Protein AF-A0AAV4IU71-F1 (afdb_monomer_lite)

InterPro domains:
  IPR024079 Metallopeptidase, catalytic domain superfamily [G3DSA:3.40.390.10] (308-397)

Organism: NCBI:txid1093978

Structure (mmCIF, N/CA/C/O backbone):
data_AF-A0AAV4IU71-F1
#
_entry.id   AF-A0AAV4IU71-F1
#
loop_
_atom_site.group_PDB
_atom_site.id
_atom_site.type_symbol
_atom_site.label_atom_id
_atom_site.label_alt_id
_atom_site.label_comp_id
_atom_site.label_asym_id
_atom_site.label_entity_id
_atom_site.label_seq_id
_atom_site.pdbx_PDB_ins_code
_atom_site.Cartn_x
_atom_site.Cartn_y
_atom_site.Cartn_z
_atom_site.occupancy
_atom_site.B_iso_or_equiv
_atom_site.auth_seq_id
_atom_site.auth_comp_id
_atom_site.auth_asym_id
_atom_site.auth_atom_id
_atom_site.pdbx_PDB_model_num
ATOM 1 N N . MET A 1 1 ? 96.316 13.480 -54.401 1.00 75.75 1 MET A N 1
ATOM 2 C CA . MET A 1 1 ? 95.219 14.346 -53.898 1.00 75.75 1 MET A CA 1
ATOM 3 C C . MET A 1 1 ? 93.884 13.609 -53.786 1.00 75.75 1 MET A C 1
ATOM 5 O O . MET A 1 1 ? 93.193 13.812 -52.799 1.00 75.75 1 MET A O 1
ATOM 9 N N . THR A 1 2 ? 93.553 12.710 -54.716 1.00 89.25 2 THR A N 1
ATOM 10 C CA . THR A 1 2 ? 92.301 11.925 -54.739 1.00 89.25 2 THR A CA 1
ATOM 11 C C . THR A 1 2 ? 92.021 11.112 -53.465 1.00 89.25 2 THR A C 1
ATOM 13 O O . THR A 1 2 ? 90.905 11.159 -52.962 1.00 89.25 2 THR A O 1
ATOM 16 N N . LEU A 1 3 ? 93.028 10.451 -52.877 1.00 90.31 3 LEU A N 1
ATOM 17 C CA . LEU A 1 3 ? 92.851 9.657 -51.648 1.00 90.31 3 LEU A CA 1
ATOM 18 C C . LEU A 1 3 ? 92.425 10.503 -50.432 1.00 90.31 3 LEU A C 1
ATOM 20 O O . LEU A 1 3 ? 91.563 10.089 -49.665 1.00 90.31 3 LEU A O 1
ATOM 24 N N . LYS A 1 4 ? 92.986 11.712 -50.270 1.00 89.06 4 LYS A N 1
ATOM 25 C CA . LYS A 1 4 ? 92.622 12.615 -49.162 1.00 89.06 4 LYS A CA 1
ATOM 26 C C . LYS A 1 4 ? 91.175 13.101 -49.289 1.00 89.06 4 LYS A C 1
ATOM 28 O O . LYS A 1 4 ? 90.476 13.170 -48.288 1.00 89.06 4 LYS A O 1
ATOM 33 N N . ILE A 1 5 ? 90.722 13.379 -50.513 1.00 89.88 5 ILE A N 1
ATOM 34 C CA . ILE A 1 5 ? 89.336 13.783 -50.793 1.00 89.88 5 ILE A CA 1
ATOM 35 C C . ILE A 1 5 ? 88.381 12.616 -50.519 1.00 89.88 5 ILE A C 1
ATOM 37 O O . ILE A 1 5 ? 87.375 12.811 -49.847 1.00 89.88 5 ILE A O 1
ATOM 41 N N . ALA A 1 6 ? 88.723 11.400 -50.955 1.00 89.69 6 ALA A N 1
ATOM 42 C CA . ALA A 1 6 ? 87.914 10.210 -50.691 1.00 89.69 6 ALA A CA 1
ATOM 43 C C . ALA A 1 6 ? 87.746 9.943 -49.185 1.00 89.69 6 ALA A C 1
ATOM 45 O O . ALA A 1 6 ? 86.633 9.694 -48.732 1.00 89.69 6 ALA A O 1
ATOM 46 N N . ILE A 1 7 ? 88.819 10.071 -48.394 1.00 91.88 7 ILE A N 1
ATOM 47 C CA . ILE A 1 7 ? 88.756 9.924 -46.930 1.00 91.88 7 ILE A CA 1
ATOM 48 C C . ILE A 1 7 ? 87.851 10.996 -46.311 1.00 91.88 7 ILE A C 1
ATOM 50 O O . ILE A 1 7 ? 87.002 10.666 -45.490 1.00 91.88 7 ILE A O 1
ATOM 54 N N . VAL A 1 8 ? 87.983 12.261 -46.723 1.00 92.38 8 VAL A N 1
ATOM 55 C CA . VAL A 1 8 ? 87.132 13.351 -46.215 1.00 92.38 8 VAL A CA 1
ATOM 56 C C . VAL A 1 8 ? 85.661 13.106 -46.553 1.00 92.38 8 VAL A C 1
ATOM 58 O O . VAL A 1 8 ? 84.812 13.261 -45.682 1.00 92.38 8 VAL A O 1
ATOM 61 N N . VAL A 1 9 ? 85.352 12.662 -47.774 1.00 92.31 9 VAL A N 1
ATOM 62 C CA . VAL A 1 9 ? 83.976 12.337 -48.183 1.00 92.31 9 VAL A CA 1
ATOM 63 C C . VAL A 1 9 ? 83.412 11.193 -47.342 1.00 92.31 9 VAL A C 1
ATOM 65 O O . VAL A 1 9 ? 82.303 11.316 -46.831 1.00 92.31 9 VAL A O 1
ATOM 68 N N . VAL A 1 10 ? 84.175 10.116 -47.132 1.00 93.75 10 VAL A N 1
ATOM 69 C CA . VAL A 1 10 ? 83.739 8.991 -46.287 1.00 93.75 10 VAL A CA 1
ATOM 70 C C . VAL A 1 10 ? 83.490 9.452 -44.852 1.00 93.75 10 VAL A C 1
ATOM 72 O O . VAL A 1 10 ? 82.452 9.124 -44.287 1.00 93.75 10 VAL A O 1
ATOM 75 N N . VAL A 1 11 ? 84.386 10.257 -44.274 1.00 94.12 11 VAL A N 1
ATOM 76 C CA . VAL A 1 11 ? 84.214 10.793 -42.914 1.00 94.12 11 VAL A CA 1
ATOM 77 C C . VAL A 1 11 ? 82.963 11.666 -42.823 1.00 94.12 11 VAL A C 1
ATOM 79 O O . VAL A 1 11 ? 82.175 11.489 -41.900 1.00 94.12 11 VAL A O 1
ATOM 82 N N . VAL A 1 12 ? 82.732 12.560 -43.788 1.00 94.31 12 VAL A N 1
ATOM 83 C CA . VAL A 1 12 ? 81.534 13.415 -43.815 1.00 94.31 12 VAL A CA 1
ATOM 84 C C . VAL A 1 12 ? 80.264 12.574 -43.924 1.00 94.31 12 VAL A C 1
ATOM 86 O O . VAL A 1 12 ? 79.323 12.809 -43.173 1.00 94.31 12 VAL A O 1
ATOM 89 N N . VAL A 1 13 ? 80.240 11.563 -44.796 1.00 94.44 13 VAL A N 1
ATOM 90 C CA . VAL A 1 13 ? 79.087 10.660 -44.938 1.00 94.44 13 VAL A CA 1
ATOM 91 C C . VAL A 1 13 ? 78.831 9.897 -43.640 1.00 94.44 13 VAL A C 1
ATOM 93 O O . VAL A 1 13 ? 77.691 9.847 -43.189 1.00 94.44 13 VAL A O 1
ATOM 96 N N . VAL A 1 14 ? 79.871 9.359 -42.998 1.00 94.81 14 VAL A N 1
ATOM 97 C CA . VAL A 1 14 ? 79.736 8.664 -41.708 1.00 94.81 14 VAL A CA 1
ATOM 98 C C . VAL A 1 14 ? 79.194 9.608 -40.637 1.00 94.81 14 VAL A C 1
ATOM 100 O O . VAL A 1 14 ? 78.262 9.240 -39.930 1.00 94.81 14 VAL A O 1
ATOM 103 N N . VAL A 1 15 ? 79.710 10.836 -40.544 1.00 94.50 15 VAL A N 1
ATOM 104 C CA . VAL A 1 15 ? 79.219 11.837 -39.585 1.00 94.50 15 VAL A CA 1
ATOM 105 C C . VAL A 1 15 ? 77.751 12.170 -39.848 1.00 94.50 15 VAL A C 1
ATOM 107 O O . VAL A 1 15 ? 76.961 12.177 -38.910 1.00 94.50 15 VAL A O 1
ATOM 110 N N . VAL A 1 16 ? 77.359 12.388 -41.105 1.00 94.69 16 VAL A N 1
ATOM 111 C CA . VAL A 1 16 ? 75.962 12.668 -41.475 1.00 94.69 16 VAL A CA 1
ATOM 112 C C . VAL A 1 16 ? 75.060 11.494 -41.102 1.00 94.69 16 VAL A C 1
ATOM 114 O O . VAL A 1 16 ? 74.018 11.706 -40.491 1.00 94.69 16 VAL A O 1
ATOM 117 N N . VAL A 1 17 ? 75.467 10.258 -41.403 1.00 95.00 17 VAL A N 1
ATOM 118 C CA . VAL A 1 17 ? 74.708 9.053 -41.035 1.00 95.00 17 VAL A CA 1
ATOM 119 C C . VAL A 1 17 ? 74.564 8.946 -39.519 1.00 95.00 17 VAL A C 1
ATOM 121 O O . VAL A 1 17 ? 73.459 8.719 -39.036 1.00 95.00 17 VAL A O 1
ATOM 124 N N . VAL A 1 18 ? 75.637 9.171 -38.758 1.00 95.25 18 VAL A N 1
ATOM 125 C CA . VAL A 1 18 ? 75.590 9.163 -37.288 1.00 95.25 18 VAL A CA 1
ATOM 126 C C . VAL A 1 18 ? 74.637 10.238 -36.771 1.00 95.25 18 VAL A C 1
ATOM 128 O O . VAL A 1 18 ? 73.803 9.940 -35.921 1.00 95.25 18 VAL A O 1
ATOM 131 N N . VAL A 1 19 ? 74.692 11.460 -37.306 1.00 94.69 19 VAL A N 1
ATOM 132 C CA . VAL A 1 19 ? 73.779 12.547 -36.919 1.00 94.69 19 VAL A CA 1
ATOM 133 C C . VAL A 1 19 ? 72.329 12.177 -37.227 1.00 94.69 19 VAL A C 1
ATOM 135 O O . VAL A 1 19 ? 71.473 12.340 -36.364 1.00 94.69 19 VAL A O 1
ATOM 138 N N . VAL A 1 20 ? 72.043 11.630 -38.411 1.00 94.88 20 VAL A N 1
ATOM 139 C CA . VAL A 1 20 ? 70.689 11.190 -38.783 1.00 94.88 20 VAL A CA 1
ATOM 140 C C . VAL A 1 20 ? 70.198 10.093 -37.841 1.00 94.88 20 VAL A C 1
ATOM 142 O O . VAL A 1 20 ? 69.078 10.183 -37.345 1.00 94.88 20 VAL A O 1
ATOM 145 N N . VAL A 1 21 ? 71.030 9.096 -37.533 1.00 94.94 21 VAL A N 1
ATOM 146 C CA . VAL A 1 21 ? 70.680 8.027 -36.587 1.00 94.94 21 VAL A CA 1
ATOM 147 C C . VAL A 1 21 ? 70.399 8.603 -35.201 1.00 94.94 21 VAL A C 1
ATOM 149 O O . VAL A 1 21 ? 69.384 8.258 -34.602 1.00 94.94 21 VAL A O 1
ATOM 152 N N . VAL A 1 22 ? 71.234 9.520 -34.707 1.00 95.50 22 VAL A N 1
ATOM 153 C CA . VAL A 1 22 ? 71.018 10.185 -33.413 1.00 95.50 22 VAL A CA 1
ATOM 154 C C . VAL A 1 22 ? 69.703 10.962 -33.415 1.00 95.50 22 VAL A C 1
ATOM 156 O O . VAL A 1 22 ? 68.925 10.826 -32.476 1.00 95.50 22 VAL A O 1
ATOM 159 N N . VAL A 1 23 ? 69.405 11.720 -34.473 1.00 95.19 23 VAL A N 1
ATOM 160 C CA . VAL A 1 23 ? 68.141 12.463 -34.595 1.00 95.19 23 VAL A CA 1
ATOM 161 C C . VAL A 1 23 ? 66.947 11.510 -34.597 1.00 95.19 23 VAL A C 1
ATOM 163 O O . VAL A 1 23 ? 65.991 11.743 -33.863 1.00 95.19 23 VAL A O 1
ATOM 166 N N . VAL A 1 24 ? 67.004 10.413 -35.356 1.00 94.75 24 VAL A N 1
ATOM 167 C CA . VAL A 1 24 ? 65.933 9.405 -35.383 1.00 94.75 24 VAL A CA 1
ATOM 168 C C . VAL A 1 24 ? 65.735 8.787 -34.000 1.00 94.75 24 VAL A C 1
ATOM 170 O O . VAL A 1 24 ? 64.601 8.698 -33.536 1.00 94.75 24 VAL A O 1
ATOM 173 N N . VAL A 1 25 ? 66.814 8.419 -33.306 1.00 95.25 25 VAL A N 1
ATOM 174 C CA . VAL A 1 25 ? 66.741 7.875 -31.941 1.00 95.25 25 VAL A CA 1
ATOM 175 C C . VAL A 1 25 ? 66.115 8.888 -30.985 1.00 95.25 25 VAL A C 1
ATOM 177 O O . VAL A 1 25 ? 65.218 8.527 -30.228 1.00 95.25 25 VAL A O 1
ATOM 180 N N . VAL A 1 26 ? 66.519 10.160 -31.045 1.00 95.25 26 VAL A N 1
ATOM 181 C CA . VAL A 1 26 ? 65.941 11.225 -30.211 1.00 95.25 26 VAL A CA 1
ATOM 182 C C . VAL A 1 26 ? 64.447 11.391 -30.493 1.00 95.25 26 VAL A C 1
ATOM 184 O O . VAL A 1 26 ? 63.660 11.448 -29.552 1.00 95.25 26 VAL A O 1
ATOM 187 N N . VAL A 1 27 ? 64.032 11.405 -31.762 1.00 94.38 27 VAL A N 1
ATOM 188 C CA . VAL A 1 27 ? 62.612 11.506 -32.139 1.00 94.38 27 VAL A CA 1
ATOM 189 C C . VAL A 1 27 ? 61.818 10.313 -31.608 1.00 94.38 27 VAL A C 1
ATOM 191 O O . VAL A 1 27 ? 60.760 10.509 -31.016 1.00 94.38 27 VAL A O 1
ATOM 194 N N . VAL A 1 28 ? 62.333 9.090 -31.752 1.00 94.56 28 VAL A N 1
ATOM 195 C CA . VAL A 1 28 ? 61.677 7.881 -31.228 1.00 94.56 28 VAL A CA 1
ATOM 196 C C . VAL A 1 28 ? 61.536 7.954 -29.709 1.00 94.56 28 VAL A C 1
ATOM 198 O O . VAL A 1 28 ? 60.453 7.692 -29.191 1.00 94.56 28 VAL A O 1
ATOM 201 N N . VAL A 1 29 ? 62.584 8.367 -28.991 1.00 94.38 29 VAL A N 1
ATOM 202 C CA . VAL A 1 29 ? 62.534 8.533 -27.530 1.00 94.38 29 VAL A CA 1
ATOM 203 C C . VAL A 1 29 ? 61.481 9.568 -27.134 1.00 94.38 29 VAL A C 1
ATOM 205 O O . VAL A 1 29 ? 60.680 9.300 -26.242 1.00 94.38 29 VAL A O 1
ATOM 208 N N . VAL A 1 30 ? 61.420 10.714 -27.817 1.00 93.88 30 VAL A N 1
ATOM 209 C CA . VAL A 1 30 ? 60.410 11.750 -27.549 1.00 93.88 30 VAL A CA 1
ATOM 210 C C . VAL A 1 30 ? 58.997 11.215 -27.782 1.00 93.88 30 VAL A C 1
ATOM 212 O O . VAL A 1 30 ? 58.132 11.407 -26.930 1.00 93.88 30 VAL A O 1
ATOM 215 N N . VAL A 1 31 ? 58.758 10.499 -28.883 1.00 93.06 31 VAL A N 1
ATOM 216 C CA . VAL A 1 31 ? 57.445 9.899 -29.175 1.00 93.06 31 VAL A CA 1
ATOM 217 C C . VAL A 1 31 ? 57.049 8.895 -28.093 1.00 93.06 31 VAL A C 1
ATOM 219 O O . VAL A 1 31 ? 55.926 8.952 -27.597 1.00 93.06 31 VAL A O 1
ATOM 222 N N . VAL A 1 32 ? 57.967 8.020 -27.672 1.00 93.31 32 VAL A N 1
ATOM 223 C CA . VAL A 1 32 ? 57.709 7.047 -26.598 1.00 93.31 32 VAL A CA 1
ATOM 224 C C . VAL A 1 32 ? 57.363 7.757 -25.289 1.00 93.31 32 VAL A C 1
ATOM 226 O O . VAL A 1 32 ? 56.386 7.388 -24.641 1.00 93.31 32 VAL A O 1
ATOM 229 N N . VAL A 1 33 ? 58.103 8.806 -24.918 1.00 92.88 33 VAL A N 1
ATOM 230 C CA . VAL A 1 33 ? 57.822 9.593 -23.706 1.00 92.88 33 VAL A CA 1
ATOM 231 C C . VAL A 1 33 ? 56.437 10.240 -23.777 1.00 92.88 33 VAL A C 1
ATOM 233 O O . VAL A 1 33 ? 55.681 10.152 -22.813 1.00 92.88 33 VAL A O 1
ATOM 236 N N . VAL A 1 34 ? 56.068 10.837 -24.914 1.00 92.25 34 VAL A N 1
ATOM 237 C CA . VAL A 1 34 ? 54.745 11.456 -25.099 1.00 92.25 34 VAL A CA 1
ATOM 238 C C . VAL A 1 34 ? 53.627 10.422 -24.961 1.00 92.25 34 VAL A C 1
ATOM 240 O O . VAL A 1 34 ? 52.663 10.669 -24.240 1.00 92.25 34 VAL A O 1
ATOM 243 N N . VAL A 1 35 ? 53.766 9.248 -25.585 1.00 91.56 35 VAL A N 1
ATOM 244 C CA . VAL A 1 35 ? 52.770 8.167 -25.483 1.00 91.56 35 VAL A CA 1
ATOM 245 C C . VAL A 1 35 ? 52.611 7.702 -24.034 1.00 91.56 35 VAL A C 1
ATOM 247 O O . VAL A 1 35 ? 51.486 7.579 -23.556 1.00 91.56 35 VAL A O 1
ATOM 250 N N . VAL A 1 36 ? 53.714 7.504 -23.305 1.00 91.56 36 VAL A N 1
ATOM 251 C CA . VAL A 1 36 ? 53.667 7.106 -21.888 1.00 91.56 36 VAL A CA 1
ATOM 252 C C . VAL A 1 36 ? 52.951 8.159 -21.041 1.00 91.56 36 VAL A C 1
ATOM 254 O O . VAL A 1 36 ? 52.109 7.802 -20.219 1.00 91.56 36 VAL A O 1
ATOM 257 N N . VAL A 1 37 ? 53.228 9.449 -21.254 1.00 91.38 37 VAL A N 1
ATOM 258 C CA . VAL A 1 37 ? 52.563 10.536 -20.515 1.00 91.38 37 VAL A CA 1
ATOM 259 C C . VAL A 1 37 ? 51.057 10.549 -20.782 1.00 91.38 37 VAL A C 1
ATOM 261 O O . VAL A 1 37 ? 50.286 10.649 -19.830 1.00 91.38 37 VAL A O 1
ATOM 264 N N . VAL A 1 38 ? 50.625 10.398 -22.037 1.00 91.00 38 VAL A N 1
ATOM 265 C CA . VAL A 1 38 ? 49.193 10.358 -22.391 1.00 91.00 38 VAL A CA 1
ATOM 266 C C . VAL A 1 38 ? 48.488 9.191 -21.698 1.00 91.00 38 VAL A C 1
ATOM 268 O O . VAL A 1 38 ? 47.459 9.401 -21.060 1.00 91.00 38 VAL A O 1
ATOM 271 N N . VAL A 1 39 ? 49.075 7.990 -21.734 1.00 90.25 39 VAL A N 1
ATOM 272 C CA . VAL A 1 39 ? 48.502 6.802 -21.077 1.00 90.25 39 VAL A CA 1
ATOM 273 C C . VAL A 1 39 ? 48.401 6.997 -19.562 1.00 90.25 39 VAL A C 1
ATOM 275 O O . VAL A 1 39 ? 47.379 6.670 -18.964 1.00 90.25 39 VAL A O 1
ATOM 278 N N . VAL A 1 40 ? 49.430 7.566 -18.924 1.00 89.88 40 VAL A N 1
ATOM 279 C CA . VAL A 1 40 ? 49.397 7.856 -17.481 1.00 89.88 40 VAL A CA 1
ATOM 280 C C . VAL A 1 40 ? 48.291 8.858 -17.150 1.00 89.88 40 VAL A C 1
ATOM 282 O O . VAL A 1 40 ? 47.560 8.652 -16.183 1.00 89.88 40 VAL A O 1
ATOM 285 N N . VAL A 1 41 ? 48.128 9.914 -17.951 1.00 89.75 41 VAL A N 1
ATOM 286 C CA . VAL A 1 41 ? 47.064 10.909 -17.752 1.00 89.75 41 VAL A CA 1
ATOM 287 C C . VAL A 1 41 ? 45.683 10.274 -17.900 1.00 89.75 41 VAL A C 1
ATOM 289 O O . VAL A 1 41 ? 44.836 10.491 -17.036 1.00 89.75 41 VAL A O 1
ATOM 292 N N . GLU A 1 42 ? 45.452 9.451 -18.925 1.00 84.88 42 GLU A N 1
ATOM 293 C CA . GLU A 1 42 ? 44.175 8.746 -19.101 1.00 84.88 42 GLU A CA 1
ATOM 294 C C . GLU A 1 42 ? 43.855 7.836 -17.911 1.00 84.88 42 GLU A C 1
ATOM 296 O O . GLU A 1 42 ? 42.749 7.895 -17.373 1.00 84.88 42 GLU A O 1
ATOM 301 N N . VAL A 1 43 ? 44.827 7.050 -17.438 1.00 88.44 43 VAL A N 1
ATOM 302 C CA . VAL A 1 43 ? 44.646 6.180 -16.265 1.00 88.44 43 VAL A CA 1
ATOM 303 C C . VAL A 1 43 ? 44.323 7.004 -15.018 1.00 88.44 43 VAL A C 1
ATOM 305 O O . VAL A 1 43 ? 43.405 6.653 -14.277 1.00 88.44 43 VAL A O 1
ATOM 308 N N . VAL A 1 44 ? 45.020 8.122 -14.792 1.00 89.31 44 VAL A N 1
ATOM 309 C CA . VAL A 1 44 ? 44.741 9.019 -13.659 1.00 89.31 44 VAL A CA 1
ATOM 310 C C . VAL A 1 44 ? 43.333 9.603 -13.761 1.00 89.31 44 VAL A C 1
ATOM 312 O O . VAL A 1 44 ? 42.616 9.606 -12.764 1.00 89.31 44 VAL A O 1
ATOM 315 N N . VAL A 1 45 ? 42.897 10.041 -14.945 1.00 88.06 45 VAL A N 1
ATOM 316 C CA . VAL A 1 45 ? 41.537 10.561 -15.154 1.00 88.06 45 VAL A CA 1
ATOM 317 C C . VAL A 1 45 ? 40.493 9.482 -14.865 1.00 88.06 45 VAL A C 1
ATOM 319 O O . VAL A 1 45 ? 39.549 9.750 -14.128 1.00 88.06 45 VAL A O 1
ATOM 322 N N . VAL A 1 46 ? 40.670 8.256 -15.365 1.00 86.44 46 VAL A N 1
ATOM 323 C CA . VAL A 1 46 ? 39.740 7.142 -15.105 1.00 86.44 46 VAL A CA 1
ATOM 324 C C . VAL A 1 46 ? 39.678 6.805 -13.614 1.00 86.44 46 VAL A C 1
ATOM 326 O O . VAL A 1 46 ? 38.585 6.623 -13.078 1.00 86.44 46 VAL A O 1
ATOM 329 N N . VAL A 1 47 ? 40.820 6.772 -12.921 1.00 86.81 47 VAL A N 1
ATOM 330 C CA . VAL A 1 47 ? 40.873 6.522 -11.472 1.00 86.81 47 VAL A CA 1
ATOM 331 C C . VAL A 1 47 ? 40.199 7.650 -10.696 1.00 86.81 47 VAL A C 1
ATOM 333 O O . VAL A 1 47 ? 39.397 7.367 -9.812 1.00 86.81 47 VAL A O 1
ATOM 336 N N . VAL A 1 48 ? 40.466 8.916 -11.027 1.00 84.44 48 VAL A N 1
ATOM 337 C CA . VAL A 1 48 ? 39.852 10.073 -10.355 1.00 84.44 48 VAL A CA 1
ATOM 338 C C . VAL A 1 48 ? 38.347 10.110 -10.602 1.00 84.44 48 VAL A C 1
ATOM 340 O O . VAL A 1 48 ? 37.593 10.268 -9.649 1.00 84.44 48 VAL A O 1
ATOM 343 N N . VAL A 1 49 ? 37.888 9.912 -11.840 1.00 81.00 49 VAL A N 1
ATOM 344 C CA . VAL A 1 49 ? 36.453 9.860 -12.167 1.00 81.00 49 VAL A CA 1
ATOM 345 C C . VAL A 1 49 ? 35.788 8.680 -11.463 1.00 81.00 49 VAL A C 1
ATOM 347 O O . VAL A 1 49 ? 34.743 8.861 -10.845 1.00 81.00 49 VA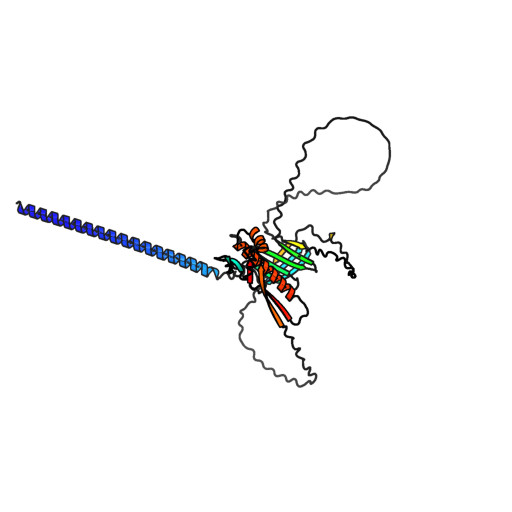L A O 1
ATOM 350 N N . GLY A 1 50 ? 36.405 7.496 -11.476 1.00 75.44 50 GLY A N 1
ATOM 351 C CA . GLY A 1 50 ? 35.915 6.330 -10.742 1.00 75.44 50 GLY A CA 1
ATOM 352 C C . GLY A 1 50 ? 35.818 6.589 -9.238 1.00 75.44 50 GLY A C 1
ATOM 353 O O . GLY A 1 50 ? 34.799 6.279 -8.630 1.00 75.44 50 GLY A O 1
ATOM 354 N N . LEU A 1 51 ? 36.829 7.225 -8.641 1.00 72.12 51 LEU A N 1
ATOM 355 C CA . LEU A 1 51 ? 36.857 7.565 -7.218 1.00 72.12 51 LEU A CA 1
ATOM 356 C C . LEU A 1 51 ? 35.821 8.644 -6.881 1.00 72.12 51 LEU A C 1
ATOM 358 O O . LEU A 1 51 ? 35.131 8.508 -5.880 1.00 72.12 51 LEU A O 1
ATOM 362 N N . VAL A 1 52 ? 35.629 9.656 -7.731 1.00 65.44 52 VAL A N 1
ATOM 363 C CA . VAL A 1 52 ? 34.562 10.659 -7.578 1.00 65.44 52 VAL A CA 1
ATOM 364 C C . VAL A 1 52 ? 33.187 10.008 -7.690 1.00 65.44 52 VAL A C 1
ATOM 366 O O . VAL A 1 52 ? 32.333 10.301 -6.865 1.00 65.44 52 VAL A O 1
ATOM 369 N N . VAL A 1 53 ? 32.961 9.095 -8.637 1.00 62.03 53 VAL A N 1
ATOM 370 C CA . VAL A 1 53 ? 31.687 8.365 -8.754 1.00 62.03 53 VAL A CA 1
ATOM 371 C C . VAL A 1 53 ? 31.457 7.481 -7.530 1.00 62.03 53 VAL A C 1
ATOM 373 O O . VAL A 1 53 ? 30.367 7.510 -6.973 1.00 62.03 53 VAL A O 1
ATOM 376 N N . VAL A 1 54 ? 32.469 6.752 -7.052 1.00 52.03 54 VAL A N 1
ATOM 377 C CA . VAL A 1 54 ? 32.362 5.936 -5.831 1.00 52.03 54 VAL A CA 1
ATOM 378 C C . VAL A 1 54 ? 32.118 6.814 -4.607 1.00 52.03 54 VAL A C 1
ATOM 380 O O . VAL A 1 54 ? 31.244 6.493 -3.814 1.00 52.03 54 VAL A O 1
ATOM 383 N N . VAL A 1 55 ? 32.819 7.941 -4.462 1.00 43.88 55 VAL A N 1
ATOM 384 C CA . VAL A 1 55 ? 32.597 8.887 -3.362 1.00 43.88 55 VAL A CA 1
ATOM 385 C C . VAL A 1 55 ? 31.216 9.509 -3.468 1.00 43.88 55 VAL A C 1
ATOM 387 O O . VAL A 1 55 ? 30.547 9.565 -2.455 1.00 43.88 55 VAL A O 1
ATOM 390 N N . VAL A 1 56 ? 30.735 9.904 -4.648 1.00 37.88 56 VAL A N 1
ATOM 391 C CA . VAL A 1 56 ? 29.377 10.440 -4.835 1.00 37.88 56 VAL A CA 1
ATOM 392 C C . VAL A 1 56 ? 28.323 9.379 -4.538 1.00 37.88 56 VAL A C 1
ATOM 394 O O . VAL A 1 56 ? 27.354 9.702 -3.870 1.00 37.88 56 VAL A O 1
ATOM 397 N N . VAL A 1 57 ? 28.511 8.123 -4.952 1.00 35.66 57 VAL A N 1
ATOM 398 C CA . VAL A 1 57 ? 27.590 7.012 -4.652 1.00 35.66 57 VAL A CA 1
ATOM 399 C C . VAL A 1 57 ? 27.609 6.674 -3.161 1.00 35.66 57 VAL A C 1
ATOM 401 O O . VAL A 1 57 ? 26.551 6.513 -2.568 1.00 35.66 57 VAL A O 1
ATOM 404 N N . VAL A 1 58 ? 28.779 6.634 -2.521 1.00 33.16 58 VAL A N 1
ATOM 405 C CA . VAL A 1 58 ? 28.902 6.392 -1.075 1.00 33.16 58 VAL A CA 1
ATOM 406 C C . VAL A 1 58 ? 28.387 7.589 -0.274 1.00 33.16 58 VAL A C 1
ATOM 408 O O . VAL A 1 58 ? 27.740 7.382 0.741 1.00 33.16 58 VAL A O 1
ATOM 411 N N . LEU A 1 59 ? 28.576 8.832 -0.728 1.00 30.89 59 LEU A N 1
ATOM 412 C CA . LEU A 1 59 ? 27.986 10.011 -0.090 1.00 30.89 59 LEU A CA 1
ATOM 413 C C . LEU A 1 59 ? 26.472 10.061 -0.312 1.00 30.89 59 LEU A C 1
ATOM 415 O O . LEU A 1 59 ? 25.770 10.485 0.589 1.00 30.89 59 LEU A O 1
ATOM 419 N N . LEU A 1 60 ? 25.944 9.594 -1.448 1.00 34.62 60 LEU A N 1
ATOM 420 C CA . LEU A 1 60 ? 24.497 9.433 -1.643 1.00 34.62 60 LEU A CA 1
ATOM 421 C C . LEU A 1 60 ? 23.930 8.368 -0.700 1.00 34.62 60 LEU A C 1
ATOM 423 O O . LEU A 1 60 ? 22.857 8.564 -0.146 1.00 34.62 60 LEU A O 1
ATOM 427 N N . VAL A 1 61 ? 24.685 7.297 -0.450 1.00 36.50 61 VAL A N 1
ATOM 428 C CA . VAL A 1 61 ? 24.307 6.232 0.490 1.00 36.50 61 VAL A CA 1
ATOM 429 C C . VAL A 1 61 ? 24.494 6.652 1.960 1.00 36.50 61 VAL A C 1
ATOM 431 O O . VAL A 1 61 ? 23.776 6.163 2.819 1.00 36.50 61 VAL A O 1
ATOM 434 N N . VAL A 1 62 ? 25.406 7.580 2.275 1.00 29.33 62 VAL A N 1
ATOM 435 C CA . VAL A 1 62 ? 25.698 8.020 3.660 1.00 29.33 62 VAL A CA 1
ATOM 436 C C . VAL A 1 62 ? 24.992 9.334 4.035 1.00 29.33 62 VAL A C 1
ATOM 438 O O . VAL A 1 62 ? 24.737 9.584 5.211 1.00 29.33 62 VAL A O 1
ATOM 441 N N . VAL A 1 63 ? 24.599 10.168 3.070 1.00 29.20 63 VAL A N 1
ATOM 442 C CA . VAL A 1 63 ? 23.775 11.372 3.310 1.00 29.20 63 VAL A CA 1
ATOM 443 C C . VAL A 1 63 ? 22.280 11.029 3.386 1.00 29.20 63 VAL A C 1
ATOM 445 O O . VAL A 1 63 ? 21.506 11.819 3.924 1.00 29.20 63 VAL A O 1
ATOM 448 N N . GLU A 1 64 ? 21.868 9.825 2.978 1.00 34.31 64 GLU A N 1
ATOM 449 C CA . GLU A 1 64 ? 20.532 9.299 3.296 1.00 34.31 64 GLU A CA 1
ATOM 450 C C . GLU A 1 64 ? 20.352 8.918 4.780 1.00 34.31 64 GLU A C 1
ATOM 452 O O . GLU A 1 64 ? 19.214 8.831 5.233 1.00 34.31 64 GLU A O 1
ATOM 457 N N . ASP A 1 65 ? 21.424 8.797 5.575 1.00 33.28 65 ASP A N 1
ATOM 458 C CA . ASP A 1 65 ? 21.331 8.278 6.953 1.00 33.28 65 ASP A CA 1
ATOM 459 C C . ASP A 1 65 ? 21.350 9.336 8.074 1.00 33.28 65 ASP A C 1
ATOM 461 O O . ASP A 1 65 ? 21.302 8.990 9.256 1.00 33.28 65 ASP A O 1
ATOM 465 N N . HIS A 1 66 ? 21.321 10.636 7.754 1.00 31.72 66 HIS A N 1
ATOM 466 C CA . HIS A 1 66 ? 21.196 11.686 8.785 1.00 31.72 66 HIS A CA 1
ATOM 467 C C . HIS A 1 66 ? 20.115 12.748 8.544 1.00 31.72 66 HIS A C 1
ATOM 469 O O . HIS A 1 66 ? 20.047 13.743 9.267 1.00 31.72 66 HIS A O 1
ATOM 475 N N . TYR A 1 67 ? 19.165 12.471 7.649 1.00 37.91 67 TYR A N 1
ATOM 476 C CA . TYR A 1 67 ? 17.774 12.832 7.912 1.00 37.91 67 TYR A CA 1
ATOM 477 C C . TYR A 1 67 ? 17.125 11.589 8.521 1.00 37.91 67 TYR A C 1
ATOM 479 O O . TYR A 1 67 ? 16.851 10.628 7.812 1.00 37.91 67 TYR A O 1
ATOM 487 N N . SER A 1 68 ? 16.812 11.585 9.818 1.00 40.22 68 SER A N 1
ATOM 488 C CA . SER A 1 68 ? 15.882 10.597 10.394 1.00 40.22 68 SER A CA 1
ATOM 489 C C . SER A 1 68 ? 14.443 10.906 9.930 1.00 40.22 68 SER A C 1
ATOM 491 O O . SER A 1 68 ? 13.530 11.094 10.725 1.00 40.22 68 SER A O 1
ATOM 493 N N . GLY A 1 69 ? 14.277 11.053 8.612 1.00 42.44 69 GLY A N 1
ATOM 494 C CA . GLY A 1 69 ? 13.050 11.202 7.837 1.00 42.44 69 GLY A CA 1
ATOM 495 C C . GLY A 1 69 ? 12.654 9.879 7.178 1.00 42.44 69 GLY A C 1
ATOM 496 O O . GLY A 1 69 ? 12.037 9.881 6.117 1.00 42.44 69 GLY A O 1
ATOM 497 N N . SER A 1 70 ? 13.019 8.755 7.801 1.00 45.12 70 SER A N 1
ATOM 498 C CA . SER A 1 70 ? 12.654 7.399 7.379 1.00 45.12 70 SER A CA 1
ATOM 499 C C . SER A 1 70 ? 11.169 7.080 7.583 1.00 45.12 70 SER A C 1
ATOM 501 O O . SER A 1 70 ? 10.678 6.093 7.042 1.00 45.12 70 SER A O 1
ATOM 503 N N . GLU A 1 71 ? 10.427 7.941 8.280 1.00 56.28 71 GLU A N 1
ATOM 504 C CA . GLU A 1 71 ? 8.974 7.860 8.382 1.00 56.28 71 GLU A CA 1
ATOM 505 C C . GLU A 1 71 ? 8.323 9.122 7.822 1.00 56.28 71 GLU A C 1
ATOM 507 O O . GLU A 1 71 ? 8.065 10.112 8.512 1.00 56.28 71 GLU A O 1
ATOM 512 N N . LEU A 1 72 ? 8.008 9.059 6.526 1.00 67.88 72 LEU A N 1
ATOM 513 C CA . LEU A 1 72 ? 7.108 10.000 5.851 1.00 67.88 72 LEU A CA 1
ATOM 514 C C . LEU A 1 72 ? 5.721 10.062 6.520 1.00 67.88 72 LEU A C 1
ATOM 516 O O . LEU A 1 72 ? 4.963 11.000 6.278 1.00 67.88 72 LEU A O 1
ATOM 520 N N . THR A 1 73 ? 5.404 9.085 7.372 1.00 77.00 73 THR A N 1
ATOM 521 C CA . THR A 1 73 ? 4.138 8.930 8.087 1.00 77.00 73 THR A CA 1
ATOM 522 C C . THR A 1 73 ? 4.397 8.931 9.604 1.00 77.00 73 THR A C 1
ATOM 524 O O . THR A 1 73 ? 5.113 8.049 10.067 1.00 77.00 73 THR A O 1
ATOM 527 N N . PRO A 1 74 ? 3.859 9.885 10.391 1.00 86.19 74 PRO A N 1
ATOM 528 C CA . PRO A 1 74 ? 4.093 9.959 11.843 1.00 86.19 74 PRO A CA 1
ATOM 529 C C . PRO A 1 74 ? 3.478 8.768 12.601 1.00 86.19 74 PRO A C 1
ATOM 531 O O . PRO A 1 74 ? 2.456 8.263 12.168 1.00 86.19 74 PRO A O 1
ATOM 534 N N . ASP A 1 75 ? 4.006 8.357 13.753 1.00 88.88 75 ASP A N 1
ATOM 535 C CA . ASP A 1 75 ? 3.401 7.257 14.537 1.00 88.88 75 ASP A CA 1
ATOM 536 C C . ASP A 1 75 ? 2.010 7.585 15.099 1.00 88.88 75 ASP A C 1
ATOM 538 O O . ASP A 1 75 ? 1.111 6.745 15.098 1.00 88.88 75 ASP A O 1
ATOM 542 N N . ASP A 1 76 ? 1.818 8.830 15.532 1.00 90.00 76 ASP A N 1
ATOM 543 C CA . ASP A 1 76 ? 0.552 9.332 16.051 1.00 90.00 76 ASP A CA 1
ATOM 544 C C . ASP A 1 76 ? 0.056 10.488 15.178 1.00 90.00 76 ASP A C 1
ATOM 546 O O . ASP A 1 76 ? 0.800 11.419 14.843 1.00 90.00 76 ASP A O 1
ATOM 550 N N . LEU A 1 77 ? -1.230 10.460 14.847 1.00 90.06 77 LEU A N 1
ATOM 551 C CA . LEU A 1 77 ? -1.901 11.492 14.076 1.00 90.06 77 LEU A CA 1
ATOM 552 C C . LEU A 1 77 ? -3.152 11.957 14.823 1.00 90.06 77 LEU A C 1
ATOM 554 O O . LEU A 1 77 ? -3.960 11.166 15.297 1.00 90.06 77 LEU A O 1
ATOM 558 N N . THR A 1 78 ? -3.323 13.269 14.955 1.00 90.00 78 THR A N 1
ATOM 559 C CA . THR A 1 78 ? -4.580 13.840 15.441 1.00 90.00 78 THR A CA 1
ATOM 560 C C . THR A 1 78 ? -5.289 14.490 14.272 1.00 90.00 78 THR A C 1
ATOM 562 O O . THR A 1 78 ? -4.743 15.408 13.657 1.00 90.00 78 THR A O 1
ATOM 565 N N . ILE A 1 79 ? -6.518 14.051 14.018 1.00 88.81 79 ILE A N 1
ATOM 566 C CA . ILE A 1 79 ? -7.420 14.740 13.100 1.00 88.81 79 ILE A CA 1
ATOM 567 C C . ILE A 1 79 ? -8.497 15.461 13.902 1.00 88.81 79 ILE A C 1
ATOM 569 O O . ILE A 1 79 ? -9.074 14.901 14.839 1.00 88.81 79 ILE A O 1
ATOM 573 N N . THR A 1 80 ? -8.744 16.714 13.536 1.00 85.31 80 THR A N 1
ATOM 574 C CA . THR A 1 80 ? -9.885 17.486 14.029 1.00 85.31 80 THR A CA 1
ATOM 575 C C . THR A 1 80 ? -10.828 17.691 12.860 1.00 85.31 80 THR A C 1
ATOM 577 O O . THR A 1 80 ? -10.416 18.185 11.807 1.00 85.31 80 THR A O 1
ATOM 580 N N . ILE A 1 81 ? -12.079 17.286 13.043 1.00 83.88 81 ILE A N 1
ATOM 581 C CA . ILE A 1 81 ? -13.113 17.389 12.022 1.00 83.88 81 ILE A CA 1
ATOM 582 C C . ILE A 1 81 ? -14.034 18.530 12.429 1.00 83.88 81 ILE A C 1
ATOM 584 O O . ILE A 1 81 ? -14.657 18.492 13.491 1.00 83.88 81 ILE A O 1
ATOM 588 N N . SER A 1 82 ? -14.107 19.559 11.592 1.00 81.12 82 SER A N 1
ATOM 589 C CA . SER A 1 82 ? -14.916 20.748 11.850 1.00 81.12 82 SER A CA 1
ATOM 590 C C . SER A 1 82 ? -15.723 21.144 10.626 1.00 81.12 82 SER A C 1
ATOM 592 O O . SER A 1 82 ? -15.210 21.165 9.510 1.00 81.12 82 SER A O 1
ATOM 594 N N . ASN A 1 83 ? -16.978 21.505 10.852 1.00 76.00 83 ASN A N 1
ATOM 595 C CA . ASN A 1 83 ? -17.882 22.031 9.845 1.00 76.00 83 ASN A CA 1
ATOM 596 C C . ASN A 1 83 ? -18.129 23.516 10.144 1.00 76.00 83 ASN A C 1
ATOM 598 O O . ASN A 1 83 ? -18.864 23.861 11.074 1.00 76.00 83 ASN A O 1
ATOM 602 N N . GLY A 1 84 ? -17.434 24.397 9.420 1.00 80.19 84 GLY A N 1
ATOM 603 C CA . GLY A 1 84 ? -17.406 25.829 9.719 1.00 80.19 84 GLY A CA 1
ATOM 604 C C . GLY A 1 84 ? -16.885 26.108 11.134 1.00 80.19 84 GLY A C 1
ATOM 605 O O . GLY A 1 84 ? -15.743 25.792 11.459 1.00 80.19 84 GLY A O 1
ATOM 606 N N . SER A 1 85 ? -17.726 26.695 11.988 1.00 76.00 85 SER A N 1
ATOM 607 C CA . SER A 1 85 ? -17.403 26.992 13.392 1.00 76.00 85 SER A CA 1
ATOM 608 C C . SER A 1 85 ? -17.657 25.827 14.358 1.00 76.00 85 SER A C 1
ATOM 610 O O . SER A 1 85 ? -17.287 25.917 15.531 1.00 76.00 85 SER A O 1
ATOM 612 N N . VAL A 1 86 ? -18.283 24.737 13.901 1.00 77.56 86 VAL A N 1
ATOM 613 C CA . VAL A 1 86 ? -18.669 23.609 14.756 1.00 77.56 86 VAL A CA 1
ATOM 614 C C . VAL A 1 86 ? -17.603 22.520 14.699 1.00 77.56 86 VAL A C 1
ATOM 616 O O . VAL A 1 86 ? -17.333 21.949 13.644 1.00 77.56 86 VAL A O 1
ATOM 619 N N . ASN A 1 87 ? -17.010 22.197 15.849 1.00 83.44 87 ASN A N 1
ATOM 620 C CA . ASN A 1 87 ? -16.128 21.040 15.987 1.00 83.44 87 ASN A CA 1
ATOM 621 C C . ASN A 1 87 ? -16.982 19.769 16.116 1.00 83.44 87 ASN A C 1
ATOM 623 O O . ASN A 1 87 ? -17.658 19.581 17.127 1.00 83.44 87 ASN A O 1
ATOM 627 N N . LEU A 1 88 ? -16.965 18.925 15.083 1.00 80.25 88 LEU A N 1
ATOM 628 C CA . LEU A 1 88 ? -17.717 17.669 15.033 1.00 80.25 88 LEU A CA 1
ATOM 629 C C . LEU A 1 88 ? -17.032 16.565 15.843 1.00 80.25 88 LEU A C 1
ATOM 631 O O . LEU A 1 88 ? -17.697 15.649 16.325 1.00 80.25 88 LEU A O 1
ATOM 635 N N . GLY A 1 89 ? -15.711 16.641 16.009 1.00 85.25 89 GLY A N 1
ATOM 636 C CA . GLY A 1 89 ? -14.973 15.662 16.789 1.00 85.25 89 GLY A CA 1
ATOM 637 C C . GLY A 1 89 ? -13.468 15.685 16.565 1.00 85.25 89 GLY A C 1
ATOM 638 O O . GLY A 1 89 ? -12.928 16.348 15.677 1.00 85.25 89 GLY A O 1
ATOM 639 N N . ARG A 1 90 ? -12.783 14.904 17.398 1.00 88.44 90 ARG A N 1
ATOM 640 C CA . ARG A 1 90 ? -11.339 14.687 17.344 1.00 88.44 90 ARG A CA 1
ATOM 641 C C . ARG A 1 90 ? -11.069 13.189 17.398 1.00 88.44 90 ARG A C 1
ATOM 643 O O . ARG A 1 90 ? -11.556 12.535 18.316 1.00 88.44 90 ARG A O 1
ATOM 650 N N . ALA A 1 91 ? -10.281 12.676 16.457 1.00 87.75 91 ALA A N 1
ATOM 651 C CA . ALA A 1 91 ? -9.820 11.289 16.477 1.00 87.75 91 ALA A CA 1
ATOM 652 C C . ALA A 1 91 ? -8.308 11.234 16.715 1.00 87.75 91 ALA A C 1
ATOM 654 O O . ALA A 1 91 ? -7.533 12.013 16.140 1.00 87.75 91 ALA A O 1
ATOM 655 N N . HIS A 1 92 ? -7.902 10.324 17.598 1.00 93.25 92 HIS A N 1
ATOM 656 C CA . HIS A 1 92 ? -6.512 10.114 17.995 1.00 93.25 92 HIS A CA 1
ATOM 657 C C . HIS A 1 92 ? -6.000 8.840 17.340 1.00 93.25 92 HIS A C 1
ATOM 659 O O . HIS A 1 92 ? -6.025 7.753 17.912 1.00 93.25 92 HIS A O 1
ATOM 665 N N . LEU A 1 93 ? -5.555 9.003 16.106 1.00 92.25 93 LEU A N 1
ATOM 666 C CA . LEU A 1 93 ? -5.156 7.930 15.223 1.00 92.25 93 LEU A CA 1
ATOM 667 C C . LEU A 1 93 ? -3.752 7.454 15.586 1.00 92.25 93 LEU A C 1
ATOM 669 O O . LEU A 1 93 ? -2.803 8.238 15.605 1.00 92.25 93 LEU A O 1
ATOM 673 N N . LYS A 1 94 ? -3.612 6.156 15.828 1.00 94.62 94 LYS A N 1
ATOM 674 C CA . LYS A 1 94 ? -2.322 5.500 16.041 1.00 94.62 94 LYS A CA 1
ATOM 675 C C . LYS A 1 94 ? -1.970 4.654 14.843 1.00 94.62 94 LYS A C 1
ATOM 677 O O . LYS A 1 94 ? -2.833 3.955 14.309 1.00 94.62 94 LYS A O 1
ATOM 682 N N . ARG A 1 95 ? -0.709 4.687 14.432 1.00 93.00 95 ARG A N 1
ATOM 683 C CA . ARG A 1 95 ? -0.230 3.851 13.340 1.00 93.00 95 ARG A CA 1
ATOM 684 C C . ARG A 1 95 ? -0.384 2.381 13.713 1.00 93.00 95 ARG A C 1
ATOM 686 O O . ARG A 1 95 ? -0.059 1.949 14.820 1.00 93.00 95 ARG A O 1
ATOM 693 N N . SER A 1 96 ? -0.943 1.621 12.785 1.00 90.88 96 SER A N 1
ATOM 694 C CA . SER A 1 96 ? -1.116 0.190 12.948 1.00 90.88 96 SER A CA 1
ATOM 695 C C . SER A 1 96 ? 0.261 -0.481 12.978 1.00 90.88 96 SER A C 1
ATOM 697 O O . SER A 1 96 ? 1.106 -0.162 12.141 1.00 90.88 96 SER A O 1
ATOM 699 N N . PRO A 1 97 ? 0.514 -1.403 13.923 1.00 86.88 97 PRO A N 1
ATOM 700 C CA . PRO A 1 97 ? 1.830 -2.011 14.111 1.00 86.88 97 PRO A CA 1
ATOM 701 C C . PRO A 1 97 ? 2.160 -3.090 13.067 1.00 86.88 97 PRO A C 1
ATOM 703 O O . PRO A 1 97 ? 3.198 -3.742 13.173 1.00 86.88 97 PRO A O 1
ATOM 706 N N . PHE A 1 98 ? 1.265 -3.356 12.112 1.00 84.56 98 PHE A N 1
ATOM 707 C CA . PHE A 1 98 ? 1.472 -4.396 11.111 1.00 84.56 98 PHE A CA 1
ATOM 708 C C . PHE A 1 98 ? 2.303 -3.896 9.936 1.00 84.56 98 PHE A C 1
ATOM 710 O O . PHE A 1 98 ? 2.186 -2.751 9.511 1.00 84.56 98 PHE A O 1
ATOM 717 N N . ASP A 1 99 ? 3.125 -4.791 9.390 1.00 84.75 99 ASP A N 1
ATOM 718 C CA . ASP A 1 99 ? 3.799 -4.542 8.124 1.00 84.75 99 ASP A CA 1
ATOM 719 C C . ASP A 1 99 ? 2.809 -4.748 6.974 1.00 84.75 99 ASP A C 1
ATOM 721 O O . ASP A 1 99 ? 2.244 -5.829 6.798 1.00 84.75 99 ASP A O 1
ATOM 725 N N . PHE A 1 100 ? 2.604 -3.693 6.195 1.00 84.69 100 PHE A N 1
ATOM 726 C CA . PHE A 1 100 ? 1.711 -3.689 5.040 1.00 84.69 100 PHE A CA 1
ATOM 727 C C . PHE A 1 100 ? 2.429 -4.045 3.737 1.00 84.69 100 PHE A C 1
ATOM 729 O O . PHE A 1 100 ? 1.805 -4.142 2.681 1.00 84.69 100 PHE A O 1
ATOM 736 N N . ASN A 1 101 ? 3.734 -4.328 3.796 1.00 91.50 101 ASN A N 1
ATOM 737 C CA . ASN A 1 101 ? 4.502 -4.889 2.686 1.00 91.50 101 ASN A CA 1
ATOM 738 C C . ASN A 1 101 ? 4.254 -6.395 2.537 1.00 91.50 101 ASN A C 1
ATOM 740 O O . ASN A 1 101 ? 5.178 -7.193 2.365 1.00 91.50 101 ASN A O 1
ATOM 744 N N . VAL A 1 102 ? 2.980 -6.781 2.590 1.00 94.06 102 VAL A N 1
ATOM 745 C CA . VAL A 1 102 ? 2.538 -8.162 2.448 1.00 94.06 102 VAL A CA 1
ATOM 746 C C . VAL A 1 102 ? 3.012 -8.694 1.089 1.00 94.06 102 VAL A C 1
ATOM 748 O O . VAL A 1 102 ? 2.799 -8.039 0.064 1.00 94.06 102 VAL A O 1
ATOM 751 N N . PRO A 1 103 ? 3.662 -9.871 1.038 1.00 96.19 103 PRO A N 1
ATOM 752 C CA . PRO A 1 103 ? 4.106 -10.447 -0.221 1.00 96.19 103 PRO A CA 1
ATOM 753 C C . PRO A 1 103 ? 2.908 -10.806 -1.106 1.00 96.19 103 PRO A C 1
ATOM 755 O O . PRO A 1 103 ? 1.957 -11.461 -0.664 1.00 96.19 103 PRO A O 1
ATOM 758 N N . VAL A 1 104 ? 3.006 -10.415 -2.374 1.00 97.00 104 VAL A N 1
ATOM 759 C CA . VAL A 1 104 ? 2.037 -10.751 -3.417 1.00 97.00 104 VAL A CA 1
ATOM 760 C C . VAL A 1 104 ? 2.600 -11.868 -4.281 1.00 97.00 104 VAL A C 1
ATOM 762 O O . VAL A 1 104 ? 3.775 -11.862 -4.651 1.00 97.00 104 VAL A O 1
ATOM 765 N N . TYR A 1 105 ? 1.752 -12.834 -4.594 1.00 97.62 105 TYR A N 1
ATOM 766 C CA . TYR A 1 105 ? 2.037 -13.932 -5.497 1.00 97.62 105 TYR A CA 1
ATOM 767 C C . TYR A 1 105 ? 1.063 -13.862 -6.665 1.00 97.62 105 TYR A C 1
ATOM 769 O O . TYR A 1 105 ? -0.124 -13.639 -6.446 1.00 97.62 105 TYR A O 1
ATOM 777 N N . SER A 1 106 ? 1.540 -14.077 -7.885 1.00 96.12 106 SER A N 1
ATOM 778 C CA . SER A 1 106 ? 0.681 -14.240 -9.054 1.00 96.12 106 SER A CA 1
ATOM 779 C C . SER A 1 106 ? 0.630 -15.702 -9.483 1.00 96.12 106 SER A C 1
ATOM 781 O O . SER A 1 106 ? 1.644 -16.403 -9.476 1.00 96.12 106 SER A O 1
ATOM 783 N N . LEU A 1 107 ? -0.555 -16.171 -9.855 1.00 95.88 107 LEU A N 1
ATOM 784 C CA . LEU A 1 107 ? -0.753 -17.429 -10.560 1.00 95.88 107 LEU A CA 1
ATOM 785 C C . LEU A 1 107 ? -0.781 -17.116 -12.053 1.00 95.88 107 LEU A C 1
ATOM 787 O O . LEU A 1 107 ? -1.663 -16.388 -12.516 1.00 95.88 107 LEU A O 1
ATOM 791 N N . ARG A 1 108 ? 0.198 -17.648 -12.786 1.00 94.12 108 ARG A N 1
ATOM 792 C CA . ARG A 1 108 ? 0.370 -17.447 -14.229 1.00 94.12 108 ARG A CA 1
ATOM 793 C C . ARG A 1 108 ? 0.490 -18.780 -14.953 1.00 94.12 108 ARG A C 1
ATOM 795 O O . ARG A 1 108 ? 0.842 -19.784 -14.337 1.00 94.12 108 ARG A O 1
ATOM 802 N N . ASP A 1 109 ? 0.281 -18.772 -16.263 1.00 93.38 109 ASP A N 1
ATOM 803 C CA . ASP A 1 109 ? 0.583 -19.931 -17.096 1.00 93.38 109 ASP A CA 1
ATOM 804 C C . ASP A 1 109 ? 2.099 -20.121 -17.195 1.00 93.38 109 ASP A C 1
ATOM 806 O O . ASP A 1 109 ? 2.842 -19.268 -17.685 1.00 93.38 109 ASP A O 1
ATOM 810 N N . GLY A 1 110 ? 2.564 -21.249 -16.682 1.00 91.19 110 GLY A N 1
ATOM 811 C CA . GLY A 1 110 ? 3.918 -21.745 -16.831 1.00 91.19 110 GLY A CA 1
ATOM 812 C C . GLY A 1 110 ? 4.114 -22.504 -18.149 1.00 91.19 110 GLY A C 1
ATOM 813 O O . GLY A 1 110 ? 3.158 -22.797 -18.878 1.00 91.19 110 GLY A O 1
ATOM 814 N N . PRO A 1 111 ? 5.367 -22.865 -18.473 1.00 90.88 111 PRO A N 1
ATOM 815 C CA . PRO A 1 111 ? 5.659 -23.681 -19.644 1.00 90.88 111 PRO A CA 1
ATOM 816 C C . PRO A 1 111 ? 4.897 -25.014 -19.567 1.00 90.88 111 PRO A C 1
ATOM 818 O O . PRO A 1 111 ? 4.916 -25.704 -18.548 1.00 90.88 111 PRO A O 1
ATOM 821 N N . GLY A 1 112 ? 4.200 -25.362 -20.651 1.00 89.38 112 GLY A N 1
ATOM 822 C CA . GLY A 1 112 ? 3.386 -26.580 -20.725 1.00 89.38 112 GLY A CA 1
ATOM 823 C C . GLY A 1 112 ? 1.969 -26.460 -20.150 1.00 89.38 112 GLY A C 1
ATOM 824 O O . GLY A 1 112 ? 1.352 -27.488 -19.893 1.00 89.38 112 GLY A O 1
ATOM 825 N N . GLY A 1 113 ? 1.449 -25.242 -19.939 1.00 87.50 113 GLY A N 1
ATOM 826 C CA . GLY A 1 113 ? 0.065 -25.022 -19.488 1.00 87.50 113 GLY A CA 1
ATOM 827 C C . GLY A 1 113 ? -0.174 -25.353 -18.011 1.00 87.50 113 GLY A C 1
ATOM 828 O O . GLY A 1 113 ? -1.309 -25.566 -17.595 1.00 87.50 113 GLY A O 1
ATOM 829 N N . THR A 1 114 ? 0.897 -25.434 -17.217 1.00 90.00 114 THR A N 1
ATOM 830 C CA . THR A 1 114 ? 0.818 -25.641 -15.766 1.00 90.00 114 THR A CA 1
ATOM 831 C C . THR A 1 114 ? 0.730 -24.297 -15.054 1.00 90.00 114 THR A C 1
ATOM 833 O O . THR A 1 114 ? 1.417 -23.360 -15.438 1.00 90.00 114 THR A O 1
ATOM 836 N N . LEU A 1 115 ? -0.087 -24.174 -14.006 1.00 91.06 115 LEU A N 1
ATOM 837 C CA . LEU A 1 115 ? -0.138 -22.936 -13.224 1.00 91.06 115 LEU A CA 1
ATOM 838 C C . LEU A 1 115 ? 1.135 -22.792 -12.380 1.00 91.06 115 LEU A C 1
ATOM 840 O O . LEU A 1 115 ? 1.428 -23.630 -11.526 1.00 91.06 115 LEU A O 1
ATOM 844 N N . ALA A 1 116 ? 1.875 -21.710 -12.601 1.00 93.56 116 ALA A N 1
ATOM 845 C CA . ALA A 1 116 ? 3.053 -21.335 -11.836 1.00 93.56 116 ALA A CA 1
ATOM 846 C C . ALA A 1 116 ? 2.705 -20.213 -10.849 1.00 93.56 116 ALA A C 1
ATOM 848 O O . ALA A 1 116 ? 2.136 -19.190 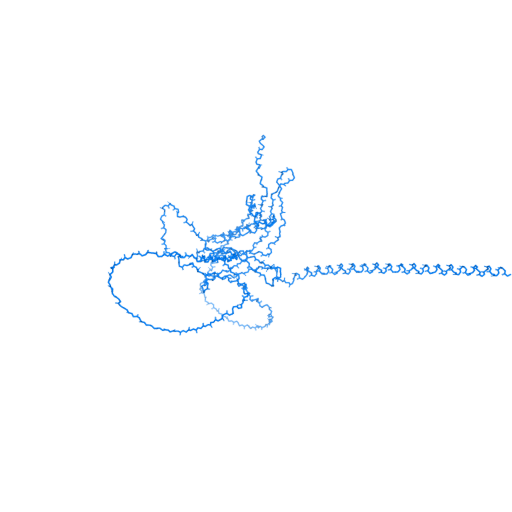-11.226 1.00 93.56 116 ALA A O 1
ATOM 849 N N . CYS A 1 117 ? 3.078 -20.401 -9.582 1.00 95.62 117 CYS A N 1
ATOM 850 C CA . CYS A 1 117 ? 2.959 -19.381 -8.545 1.00 95.62 117 CYS A CA 1
ATOM 851 C C . CYS A 1 117 ? 4.276 -18.605 -8.441 1.00 95.62 117 CYS A C 1
ATOM 853 O O . CYS A 1 117 ? 5.305 -19.168 -8.061 1.00 95.62 117 CYS A O 1
ATOM 855 N N . VAL A 1 118 ? 4.252 -17.320 -8.786 1.00 97.31 118 VAL A N 1
ATOM 856 C CA . VAL A 1 118 ? 5.435 -16.455 -8.836 1.00 97.31 118 VAL A CA 1
ATOM 857 C C . VAL A 1 118 ? 5.319 -15.381 -7.766 1.00 97.31 118 VAL A C 1
ATOM 859 O O . VAL A 1 118 ? 4.331 -14.654 -7.712 1.00 97.31 118 VAL A O 1
ATOM 862 N N . LYS A 1 119 ? 6.336 -15.260 -6.906 1.00 97.62 119 LYS A N 1
ATOM 863 C CA . LYS A 1 119 ? 6.415 -14.153 -5.949 1.00 97.62 119 LYS A CA 1
ATOM 864 C C . LYS A 1 119 ? 6.745 -12.866 -6.702 1.00 97.62 119 LYS A C 1
ATOM 866 O O . LYS A 1 119 ? 7.782 -12.782 -7.356 1.00 97.62 119 LYS A O 1
ATOM 871 N N . GLU A 1 120 ? 5.892 -11.863 -6.570 1.00 97.44 120 GLU A N 1
ATOM 872 C CA . GLU A 1 120 ? 6.087 -10.560 -7.195 1.00 97.44 120 GLU A CA 1
ATOM 873 C C . GLU A 1 120 ? 7.052 -9.706 -6.375 1.00 97.44 120 GLU A C 1
ATOM 875 O O . GLU A 1 120 ? 6.987 -9.661 -5.142 1.00 97.44 120 GLU A O 1
ATOM 880 N N . ASN A 1 121 ? 7.949 -9.007 -7.067 1.00 96.12 121 ASN A N 1
ATOM 881 C CA . ASN A 1 121 ? 8.847 -8.039 -6.451 1.00 96.12 121 ASN A CA 1
ATOM 882 C C . ASN A 1 121 ? 8.223 -6.641 -6.536 1.00 96.12 121 ASN A C 1
ATOM 884 O O . ASN A 1 121 ? 8.532 -5.865 -7.438 1.00 96.12 121 ASN A O 1
ATOM 888 N N . LEU A 1 122 ? 7.286 -6.368 -5.630 1.00 95.25 122 LEU A N 1
ATOM 889 C CA . LEU A 1 122 ? 6.621 -5.070 -5.527 1.00 95.25 122 LEU A CA 1
ATOM 890 C C . LEU A 1 122 ? 7.441 -4.111 -4.666 1.00 95.25 122 LEU A C 1
ATOM 892 O O . LEU A 1 122 ? 8.124 -4.533 -3.727 1.00 95.25 122 LEU A O 1
ATOM 896 N N . ARG A 1 123 ? 7.340 -2.807 -4.936 1.00 93.19 123 ARG A N 1
ATOM 897 C CA . ARG A 1 123 ? 8.036 -1.802 -4.121 1.00 93.19 123 ARG A CA 1
ATOM 898 C C . ARG A 1 123 ? 7.458 -1.793 -2.712 1.00 93.19 123 ARG A C 1
ATOM 900 O O . ARG A 1 123 ? 6.277 -2.072 -2.520 1.00 93.19 123 ARG A O 1
ATOM 907 N N . ALA A 1 124 ? 8.272 -1.476 -1.710 1.00 90.31 124 ALA A N 1
ATOM 908 C CA . ALA A 1 124 ? 7.748 -1.267 -0.366 1.00 90.31 124 ALA A CA 1
ATOM 909 C C . ALA A 1 124 ? 6.865 -0.006 -0.342 1.00 90.31 124 ALA A C 1
ATOM 911 O O . ALA A 1 124 ? 7.249 1.025 -0.900 1.00 90.31 124 ALA A O 1
ATOM 912 N N . LEU A 1 125 ? 5.714 -0.072 0.326 1.00 88.25 125 LEU A N 1
ATOM 913 C CA . LEU A 1 125 ? 4.773 1.033 0.524 1.00 88.25 125 LEU A CA 1
ATOM 914 C C . LEU A 1 125 ? 5.316 2.031 1.564 1.00 88.25 125 LEU A C 1
ATOM 916 O O . LEU A 1 125 ? 4.704 2.275 2.597 1.00 88.25 125 LEU A O 1
ATOM 920 N N . LYS A 1 126 ? 6.493 2.616 1.316 1.00 88.44 126 LYS A N 1
ATOM 921 C CA . LYS A 1 126 ? 7.149 3.550 2.256 1.00 88.44 126 LYS A CA 1
ATOM 922 C C . LYS A 1 126 ? 6.350 4.839 2.487 1.00 88.44 126 LYS A C 1
ATOM 924 O O . LYS A 1 126 ? 6.540 5.511 3.496 1.00 88.44 126 LYS A O 1
ATOM 929 N N . ASN A 1 127 ? 5.458 5.167 1.555 1.00 89.81 127 ASN A N 1
ATOM 930 C CA . ASN A 1 127 ? 4.684 6.402 1.560 1.00 89.81 127 ASN A CA 1
ATOM 931 C C . ASN A 1 127 ? 3.257 6.207 2.083 1.00 89.81 127 ASN A C 1
ATOM 933 O O . ASN A 1 127 ? 2.508 7.177 2.115 1.00 89.81 127 ASN A O 1
ATOM 937 N N . VAL A 1 128 ? 2.865 4.989 2.462 1.00 91.12 128 VAL A N 1
ATOM 938 C CA . VAL A 1 128 ? 1.507 4.681 2.920 1.00 91.12 128 VAL A CA 1
ATOM 939 C C . VAL A 1 128 ? 1.569 4.196 4.362 1.00 91.12 128 VAL A C 1
ATOM 941 O O . VAL A 1 128 ? 2.342 3.304 4.705 1.00 91.12 128 VAL A O 1
ATOM 944 N N . GLY A 1 129 ? 0.752 4.794 5.221 1.00 92.38 129 GLY A N 1
ATOM 945 C CA . GLY A 1 129 ? 0.574 4.380 6.606 1.00 92.38 129 GLY A CA 1
ATOM 946 C C . GLY A 1 129 ? -0.898 4.139 6.893 1.00 92.38 129 GLY A C 1
ATOM 947 O O . GLY A 1 129 ? -1.746 4.919 6.473 1.00 92.38 129 GLY A O 1
ATOM 948 N N . PHE A 1 130 ? -1.208 3.080 7.631 1.00 93.75 130 PHE A N 1
ATOM 949 C CA . PHE A 1 130 ? -2.566 2.815 8.091 1.00 93.75 130 PHE A CA 1
ATOM 950 C C . PHE A 1 130 ? -2.668 3.128 9.571 1.00 93.75 130 PHE A C 1
ATOM 952 O O . PHE A 1 130 ? -1.819 2.719 10.363 1.00 93.75 130 PHE A O 1
ATOM 959 N N . TYR A 1 131 ? -3.725 3.829 9.941 1.00 94.31 131 TYR A N 1
ATOM 960 C CA . TYR A 1 131 ? -3.956 4.308 11.285 1.00 94.31 131 TYR A CA 1
ATOM 961 C C . TYR A 1 131 ? -5.304 3.839 11.794 1.00 94.31 131 TYR A C 1
ATOM 963 O O . TYR A 1 131 ? -6.249 3.650 11.027 1.00 94.31 131 TYR A O 1
ATOM 971 N N . GLN A 1 132 ? -5.366 3.648 13.103 1.00 95.50 132 GLN A N 1
ATOM 972 C CA . GLN A 1 132 ? -6.533 3.161 13.809 1.00 95.50 132 GLN A CA 1
ATOM 973 C C . GLN A 1 132 ? -6.809 4.030 15.036 1.00 95.50 132 GLN A C 1
ATOM 975 O O . GLN A 1 132 ? -5.881 4.413 15.752 1.00 95.50 132 GLN A O 1
ATOM 980 N N . ASP A 1 133 ? -8.080 4.280 15.322 1.00 94.94 133 ASP A N 1
ATOM 981 C CA . ASP A 1 133 ? -8.537 4.764 16.625 1.00 94.94 133 ASP A CA 1
ATOM 982 C C . ASP A 1 133 ? -9.727 3.916 17.075 1.00 94.94 133 ASP A C 1
ATOM 984 O O . ASP A 1 133 ? -10.796 3.943 16.472 1.00 94.94 133 ASP A O 1
ATOM 988 N N . LEU A 1 134 ? -9.529 3.139 18.142 1.00 93.38 134 LEU A N 1
ATOM 989 C CA . LEU A 1 134 ? -10.555 2.247 18.683 1.00 93.38 134 LEU A CA 1
ATOM 990 C C . LEU A 1 134 ? -11.749 3.020 19.254 1.00 93.38 134 LEU A C 1
ATOM 992 O O . LEU A 1 134 ? -12.862 2.508 19.231 1.00 93.38 134 LEU A O 1
ATOM 996 N N . ALA A 1 135 ? -11.535 4.236 19.768 1.00 92.44 135 ALA A N 1
ATOM 997 C CA . ALA A 1 135 ? -12.595 5.005 20.417 1.00 92.44 135 ALA A CA 1
ATOM 998 C C . ALA A 1 135 ? -13.586 5.596 19.406 1.00 92.44 135 ALA A C 1
ATOM 1000 O O . ALA A 1 135 ? -14.782 5.652 19.680 1.00 92.44 135 ALA A O 1
ATOM 1001 N N . SER A 1 136 ? -13.083 6.026 18.248 1.00 92.19 136 SER A N 1
ATOM 1002 C CA . SER A 1 136 ? -13.882 6.568 17.141 1.00 92.19 136 SER A CA 1
ATOM 1003 C C . SER A 1 136 ? -14.133 5.550 16.024 1.00 92.19 136 SER A C 1
ATOM 1005 O O . SER A 1 136 ? -14.639 5.908 14.966 1.00 92.19 136 SER A O 1
ATOM 1007 N N . GLU A 1 137 ? -13.750 4.287 16.234 1.00 93.62 137 GLU A N 1
ATOM 1008 C CA . GLU A 1 137 ? -13.773 3.221 15.224 1.00 93.62 137 GLU A CA 1
ATOM 1009 C C . GLU A 1 137 ? -13.153 3.640 13.876 1.00 93.62 137 GLU A C 1
ATOM 1011 O O . GLU A 1 137 ? -13.577 3.193 12.810 1.00 93.62 137 GLU A O 1
ATOM 1016 N N . ALA A 1 138 ? -12.153 4.525 13.916 1.00 93.75 138 ALA A N 1
ATOM 1017 C CA . ALA A 1 138 ? -11.564 5.110 12.724 1.00 93.75 138 ALA A CA 1
ATOM 1018 C C . ALA A 1 138 ? -10.493 4.197 12.130 1.00 93.75 138 ALA A C 1
ATOM 1020 O O . ALA A 1 138 ? -9.588 3.753 12.840 1.00 93.75 138 ALA A O 1
ATOM 1021 N N . VAL A 1 139 ? -10.553 3.978 10.818 1.00 94.19 139 VAL A N 1
ATOM 1022 C CA . VAL A 1 139 ? -9.532 3.287 10.023 1.00 94.19 139 VAL A CA 1
ATOM 1023 C C . VAL A 1 139 ? -9.154 4.202 8.874 1.00 94.19 139 VAL A C 1
ATOM 1025 O O . VAL A 1 139 ? -9.931 4.388 7.939 1.00 94.19 139 VAL A O 1
ATOM 1028 N N . ILE A 1 140 ? -7.963 4.789 8.948 1.00 93.81 140 ILE A N 1
ATOM 1029 C CA . ILE A 1 140 ? -7.532 5.824 8.008 1.00 93.81 140 ILE A CA 1
ATOM 1030 C C . ILE A 1 140 ? -6.201 5.433 7.390 1.00 93.81 140 ILE A C 1
ATOM 1032 O O . ILE A 1 140 ? -5.209 5.208 8.077 1.00 93.81 140 ILE A O 1
ATOM 1036 N N . GLN A 1 141 ? -6.182 5.377 6.072 1.00 93.81 141 GLN A N 1
ATOM 1037 C CA . GLN A 1 141 ? -4.982 5.350 5.269 1.00 93.81 141 GLN A CA 1
ATOM 1038 C C . GLN A 1 141 ? -4.473 6.780 5.056 1.00 93.81 141 GLN A C 1
ATOM 1040 O O . GLN A 1 141 ? -5.220 7.680 4.671 1.00 93.81 141 GLN A O 1
ATOM 1045 N N . VAL A 1 142 ? -3.182 6.978 5.290 1.00 92.44 142 VAL A N 1
ATOM 1046 C CA . VAL A 1 142 ? -2.461 8.225 5.053 1.00 92.44 142 VAL A CA 1
ATOM 1047 C C . VAL A 1 142 ? -1.404 7.951 3.994 1.00 92.44 142 VAL A C 1
ATOM 1049 O O . VAL A 1 142 ? -0.465 7.192 4.238 1.00 92.44 142 VAL A O 1
ATOM 1052 N N . THR A 1 143 ? -1.534 8.587 2.837 1.00 91.44 143 THR A N 1
ATOM 1053 C CA . THR A 1 143 ? -0.552 8.512 1.754 1.00 91.44 143 THR A CA 1
ATOM 1054 C C . THR A 1 143 ? 0.226 9.822 1.677 1.00 91.44 143 THR A C 1
ATOM 1056 O O . THR A 1 143 ? -0.349 10.889 1.480 1.00 91.44 143 THR A O 1
ATOM 1059 N N . SER A 1 144 ? 1.545 9.757 1.827 1.00 90.31 144 SER A N 1
ATOM 1060 C CA . SER A 1 144 ? 2.447 10.895 1.669 1.00 90.31 144 SER A CA 1
ATOM 1061 C C . SER A 1 144 ? 2.833 11.056 0.201 1.00 90.31 144 SER A C 1
ATOM 1063 O O . SER A 1 144 ? 3.571 10.250 -0.365 1.00 90.31 144 SER A O 1
ATOM 1065 N N . THR A 1 145 ? 2.328 12.102 -0.440 1.00 87.50 145 THR A N 1
ATOM 1066 C CA . THR A 1 145 ? 2.718 12.489 -1.792 1.00 87.50 145 THR A CA 1
ATOM 1067 C C . THR A 1 145 ? 3.890 13.462 -1.695 1.00 87.50 145 THR A C 1
ATOM 1069 O O . THR A 1 145 ? 3.714 14.665 -1.474 1.00 87.50 145 THR A O 1
ATOM 1072 N N . THR A 1 146 ? 5.109 12.952 -1.837 1.00 80.81 146 THR A N 1
ATOM 1073 C CA . THR A 1 146 ? 6.295 13.769 -2.106 1.00 80.81 146 THR A CA 1
ATOM 1074 C C . THR A 1 146 ? 6.309 14.114 -3.591 1.00 80.81 146 THR A C 1
ATOM 1076 O O . THR A 1 146 ? 6.737 13.327 -4.431 1.00 80.81 146 THR A O 1
ATOM 1079 N N . GLY A 1 147 ? 5.786 15.289 -3.946 1.00 67.88 147 GLY A N 1
ATOM 1080 C CA . GLY A 1 147 ? 5.923 15.793 -5.312 1.00 67.88 147 GLY A CA 1
ATOM 1081 C C . GLY A 1 147 ? 7.398 16.038 -5.634 1.00 67.88 147 GLY A C 1
ATOM 1082 O O . GLY A 1 147 ? 8.108 16.604 -4.802 1.00 67.88 147 GLY A O 1
ATOM 1083 N N . LEU A 1 148 ? 7.861 15.639 -6.827 1.00 52.59 148 LEU A N 1
ATOM 1084 C CA . LEU A 1 148 ? 9.179 16.029 -7.343 1.00 52.59 148 LEU A CA 1
ATOM 1085 C C . LEU A 1 148 ? 9.281 17.566 -7.315 1.00 52.59 148 LEU A C 1
ATOM 1087 O O . LEU A 1 148 ? 8.715 18.243 -8.167 1.00 52.59 148 LEU A O 1
ATOM 1091 N N . GLY A 1 149 ? 9.964 18.119 -6.311 1.00 69.19 149 GLY A N 1
ATOM 1092 C CA . GLY A 1 149 ? 10.197 19.559 -6.167 1.00 69.19 149 GLY A CA 1
ATOM 1093 C C . GLY A 1 149 ? 9.300 20.302 -5.171 1.00 69.19 149 GLY A C 1
ATOM 1094 O O . GLY A 1 149 ? 9.520 21.492 -4.956 1.00 69.19 149 GLY A O 1
ATOM 1095 N N . ALA A 1 150 ? 8.334 19.647 -4.518 1.00 70.31 150 ALA A N 1
ATOM 1096 C CA . ALA A 1 150 ? 7.588 20.282 -3.431 1.00 70.31 150 ALA A CA 1
ATOM 1097 C C . ALA A 1 150 ? 8.400 20.215 -2.127 1.00 70.31 150 ALA A C 1
ATOM 1099 O O . ALA A 1 150 ? 8.748 19.135 -1.657 1.00 70.31 150 ALA A O 1
ATOM 1100 N N . ALA A 1 151 ? 8.675 21.370 -1.514 1.00 78.12 151 ALA A N 1
ATOM 1101 C CA . ALA A 1 151 ? 9.462 21.466 -0.278 1.00 78.12 151 ALA A CA 1
ATOM 1102 C C . ALA A 1 151 ? 8.796 20.799 0.945 1.00 78.12 151 ALA A C 1
ATOM 1104 O O . ALA A 1 151 ? 9.439 20.617 1.977 1.00 78.12 151 ALA A O 1
ATOM 1105 N N . LYS A 1 152 ? 7.508 20.444 0.852 1.00 81.00 152 LYS A N 1
ATOM 1106 C CA . LYS A 1 152 ? 6.739 19.831 1.935 1.00 81.00 152 LYS A CA 1
ATOM 1107 C C . LYS A 1 152 ? 5.926 18.646 1.400 1.00 81.00 152 LYS A C 1
ATOM 1109 O O . LYS A 1 152 ? 5.221 18.820 0.405 1.00 81.00 152 LYS A O 1
ATOM 1114 N N . PRO A 1 153 ? 5.990 17.463 2.041 1.00 82.88 153 PRO A N 1
ATOM 1115 C CA . PRO A 1 153 ? 5.141 16.340 1.668 1.00 82.88 153 PRO A CA 1
ATOM 1116 C C . PRO A 1 153 ? 3.674 16.695 1.919 1.00 82.88 153 PRO A C 1
ATOM 1118 O O . PRO A 1 153 ? 3.320 17.207 2.985 1.00 82.88 153 PRO A O 1
ATOM 1121 N N . ARG A 1 154 ? 2.825 16.410 0.934 1.00 86.50 154 ARG A N 1
ATOM 1122 C CA . ARG A 1 154 ? 1.370 16.506 1.064 1.00 86.50 154 ARG A CA 1
ATOM 1123 C C . ARG A 1 154 ? 0.841 15.170 1.581 1.00 86.50 154 ARG A C 1
ATOM 1125 O O . ARG A 1 154 ? 1.270 14.124 1.108 1.00 86.50 154 ARG A O 1
ATOM 1132 N N . LEU A 1 155 ? -0.060 15.201 2.560 1.00 88.38 155 LEU A N 1
ATOM 1133 C CA . LEU A 1 155 ? -0.693 13.999 3.103 1.00 88.38 155 LEU A CA 1
ATOM 1134 C C . LEU A 1 155 ? -2.100 13.880 2.533 1.00 88.38 155 LEU A C 1
ATOM 1136 O O . LEU A 1 155 ? -2.885 14.816 2.657 1.00 88.38 155 LEU A O 1
ATOM 1140 N N . VAL A 1 156 ? -2.400 12.729 1.945 1.00 90.62 156 VAL A N 1
ATOM 1141 C CA . VAL A 1 156 ? -3.718 12.365 1.434 1.00 90.62 156 VAL A CA 1
ATOM 1142 C C . VAL A 1 156 ? -4.343 11.360 2.392 1.00 90.62 156 VAL A C 1
ATOM 1144 O O . VAL A 1 156 ? -3.794 10.280 2.606 1.00 90.62 156 VAL A O 1
ATOM 1147 N N . LEU A 1 157 ? -5.481 11.723 2.973 1.00 91.50 157 LEU A N 1
ATOM 1148 C CA . LEU A 1 157 ? -6.255 10.872 3.876 1.00 91.50 157 LEU A CA 1
ATOM 1149 C C . LEU A 1 157 ? -7.351 10.135 3.107 1.00 91.50 157 LEU A C 1
ATOM 1151 O O . LEU A 1 157 ? -8.055 10.735 2.293 1.00 91.50 157 LEU A O 1
ATOM 1155 N N . ARG A 1 158 ? -7.531 8.849 3.403 1.00 92.94 158 ARG A N 1
ATOM 1156 C CA . ARG A 1 158 ? -8.672 8.044 2.951 1.00 92.94 158 ARG A CA 1
ATOM 1157 C C . ARG A 1 158 ? -9.096 7.100 4.057 1.00 92.94 158 ARG A C 1
ATOM 1159 O O . ARG A 1 158 ? -8.237 6.569 4.750 1.00 92.94 158 ARG A O 1
ATOM 1166 N N . GLY A 1 159 ? -10.384 6.854 4.228 1.00 93.19 159 GLY A N 1
ATOM 1167 C CA . GLY A 1 159 ? -10.821 5.845 5.187 1.00 93.19 159 GLY A CA 1
ATOM 1168 C C . GLY A 1 159 ? -12.214 6.063 5.731 1.00 93.19 159 GLY A C 1
ATOM 1169 O O . GLY A 1 159 ? -13.023 6.761 5.132 1.00 93.19 159 GLY A O 1
ATOM 1170 N N . GLU A 1 160 ? -12.482 5.462 6.879 1.00 92.31 160 GLU A N 1
ATOM 1171 C CA . GLU A 1 160 ? -13.784 5.509 7.537 1.00 92.31 160 GLU A CA 1
ATOM 1172 C C . GLU A 1 160 ? -13.609 5.884 9.008 1.00 92.31 160 GLU A C 1
ATOM 1174 O O . GLU A 1 160 ? -12.602 5.525 9.622 1.00 92.31 160 GLU A O 1
ATOM 1179 N N . LEU A 1 161 ? -14.586 6.581 9.588 1.00 92.94 161 LEU A N 1
ATOM 1180 C CA . LEU A 1 161 ? -14.669 6.779 11.034 1.00 92.94 161 LEU A CA 1
ATOM 1181 C C . LEU A 1 161 ? -16.112 6.911 11.526 1.00 92.94 161 LEU A C 1
ATOM 1183 O O . LEU A 1 161 ? -16.997 7.315 10.773 1.00 92.94 161 LEU A O 1
ATOM 1187 N N . SER A 1 162 ? -16.332 6.626 12.807 1.00 90.25 162 SER A N 1
ATOM 1188 C CA . SER A 1 162 ? -17.624 6.755 13.480 1.00 90.25 162 SER A CA 1
ATOM 1189 C C . SER A 1 162 ? -17.604 7.943 14.451 1.00 90.25 162 SER A C 1
ATOM 1191 O O . SER A 1 162 ? -16.859 7.950 15.432 1.00 90.25 162 SER A O 1
ATOM 1193 N N . LEU A 1 163 ? -18.454 8.951 14.226 1.00 87.06 163 LEU A N 1
ATOM 1194 C CA . LEU A 1 163 ? -18.642 10.092 15.134 1.00 87.06 163 LEU A CA 1
ATOM 1195 C C . LEU A 1 163 ? -20.115 10.242 15.501 1.00 87.06 163 LEU A C 1
ATOM 1197 O O . LEU A 1 163 ? -20.982 10.299 14.633 1.00 87.06 163 LEU A O 1
ATOM 1201 N N . GLY A 1 164 ? -20.412 10.312 16.802 1.00 86.25 164 GLY A N 1
ATOM 1202 C CA . GLY A 1 164 ? -21.787 10.491 17.281 1.00 86.25 164 GLY A CA 1
ATOM 1203 C C . GLY A 1 164 ? -22.749 9.377 16.845 1.00 86.25 164 GLY A C 1
ATOM 1204 O O . GLY A 1 164 ? -23.937 9.630 16.681 1.00 86.25 164 GLY A O 1
ATOM 1205 N N . GLY A 1 165 ? -22.240 8.162 16.612 1.00 87.44 165 GLY A N 1
ATOM 1206 C CA . GLY A 1 165 ? -23.028 7.028 16.117 1.00 87.44 165 GLY A CA 1
ATOM 1207 C C . GLY A 1 165 ? -23.308 7.042 14.610 1.00 87.44 165 GLY A C 1
ATOM 1208 O O . GLY A 1 165 ? -23.990 6.144 14.126 1.00 87.44 165 GLY A O 1
ATOM 1209 N N . GLN A 1 166 ? -22.786 8.021 13.865 1.00 88.25 166 GLN A N 1
ATOM 1210 C CA . GLN A 1 166 ? -22.834 8.043 12.403 1.00 88.25 166 GLN A CA 1
ATOM 1211 C C . GLN A 1 166 ? -21.472 7.688 11.813 1.00 88.25 166 GLN A C 1
ATOM 1213 O O . GLN A 1 166 ? -20.437 8.079 12.355 1.00 88.25 166 GLN A O 1
ATOM 1218 N N . LYS A 1 167 ? -21.485 6.955 10.699 1.00 89.62 167 LYS A N 1
ATOM 1219 C CA . LYS A 1 167 ? -20.285 6.551 9.967 1.00 89.62 167 LYS A CA 1
ATOM 1220 C C . LYS A 1 167 ? -20.033 7.515 8.814 1.00 89.62 167 LYS A C 1
ATOM 1222 O O . LYS A 1 167 ? -20.947 7.840 8.057 1.00 89.62 167 LYS A O 1
ATOM 1227 N N . TYR A 1 168 ? -18.793 7.962 8.703 1.00 87.88 168 TYR A N 1
ATOM 1228 C CA . TYR A 1 168 ? -18.333 8.912 7.702 1.00 87.88 168 TYR A CA 1
ATOM 1229 C C . TYR A 1 168 ? -17.233 8.279 6.868 1.00 87.88 168 TYR A C 1
ATOM 1231 O O . TYR A 1 168 ? -16.339 7.622 7.411 1.00 87.88 168 TYR A O 1
ATOM 1239 N N . THR A 1 169 ? -17.278 8.532 5.564 1.00 88.62 169 THR A N 1
ATOM 1240 C CA . THR A 1 169 ? -16.197 8.174 4.646 1.00 88.62 169 THR A CA 1
ATOM 1241 C C . THR A 1 169 ? -15.361 9.411 4.350 1.00 88.62 169 THR A C 1
ATOM 1243 O O . THR A 1 169 ? -15.890 10.463 3.998 1.00 88.62 169 THR A O 1
ATOM 1246 N N . LEU A 1 170 ? -14.049 9.277 4.517 1.00 88.94 170 LEU A N 1
ATOM 1247 C CA . LEU A 1 170 ? -13.042 10.259 4.148 1.00 88.94 170 LEU A CA 1
ATOM 1248 C C . LEU A 1 170 ? -12.545 9.943 2.742 1.00 88.94 170 LEU A C 1
ATOM 1250 O O . LEU A 1 170 ? -11.864 8.933 2.533 1.00 88.94 170 LEU A O 1
ATOM 1254 N N . SER A 1 171 ? -12.817 10.836 1.800 1.00 85.25 171 SER A N 1
ATOM 1255 C CA . SER A 1 171 ? -12.221 10.800 0.467 1.00 85.25 171 SER A CA 1
ATOM 1256 C C . SER A 1 171 ? -11.546 12.125 0.147 1.00 85.25 171 SER A C 1
ATOM 1258 O O . SER A 1 171 ? -12.003 13.196 0.543 1.00 85.25 171 SER A O 1
ATOM 1260 N N . GLN A 1 172 ? -10.436 12.056 -0.587 1.00 85.31 172 GLN A N 1
ATOM 1261 C CA . GLN A 1 172 ? -9.831 13.252 -1.154 1.00 85.31 172 GLN A CA 1
ATOM 1262 C C . GLN A 1 172 ? -10.838 13.862 -2.124 1.00 85.31 172 GLN A C 1
ATOM 1264 O O . GLN A 1 172 ? -11.191 13.207 -3.106 1.00 85.31 172 GLN A O 1
ATOM 1269 N N . GLY A 1 173 ? -11.287 15.088 -1.843 1.00 75.94 173 GLY A N 1
ATOM 1270 C CA . GLY A 1 173 ? -12.229 15.774 -2.711 1.00 75.94 173 GLY A CA 1
ATOM 1271 C C . GLY A 1 173 ? -11.641 15.847 -4.111 1.00 75.94 173 GLY A C 1
ATOM 1272 O O . GLY A 1 173 ? -10.593 16.465 -4.339 1.00 75.94 173 GLY A O 1
ATOM 1273 N N . GLY A 1 174 ? -12.269 15.147 -5.056 1.00 71.75 174 GLY A N 1
ATOM 1274 C CA . GLY A 1 174 ? -11.925 15.304 -6.456 1.00 71.75 174 GLY A CA 1
ATOM 1275 C C . GLY A 1 174 ? -12.143 16.772 -6.770 1.00 71.75 174 GLY A C 1
ATOM 1276 O O . GLY A 1 174 ? -13.220 17.284 -6.466 1.00 71.75 174 GLY A O 1
ATOM 1277 N N . ARG A 1 175 ? -11.137 17.466 -7.327 1.00 64.00 175 ARG A N 1
ATOM 1278 C CA . ARG A 1 175 ? -11.323 18.847 -7.792 1.00 64.00 175 ARG A CA 1
ATOM 1279 C C . ARG A 1 175 ? -12.562 18.836 -8.671 1.00 64.00 175 ARG A C 1
ATOM 1281 O O . ARG A 1 175 ? -12.488 18.360 -9.803 1.00 64.00 175 ARG A O 1
ATOM 1288 N N . HIS A 1 176 ? -13.683 19.315 -8.134 1.00 61.31 176 HIS A N 1
ATOM 1289 C CA . HIS A 1 176 ? -14.895 19.470 -8.902 1.00 61.31 176 HIS A CA 1
ATOM 1290 C C . HIS A 1 176 ? -14.489 20.425 -10.003 1.00 61.31 176 HIS A C 1
ATOM 1292 O O . HIS A 1 176 ? -14.157 21.589 -9.748 1.00 61.31 176 HIS A O 1
ATOM 1298 N N . LYS A 1 177 ? -14.379 19.891 -11.225 1.00 61.19 177 LYS A N 1
ATOM 1299 C CA . LYS A 1 177 ? -14.285 20.738 -12.400 1.00 61.19 177 LYS A CA 1
ATOM 1300 C C . LYS A 1 177 ? -15.508 21.613 -12.262 1.00 61.19 177 LYS A C 1
ATOM 1302 O O . LYS A 1 177 ? -16.622 21.107 -12.248 1.00 61.19 177 LYS A O 1
ATOM 1307 N N . ARG A 1 178 ? -15.270 22.896 -11.996 1.00 62.66 178 ARG A N 1
ATOM 1308 C CA . ARG A 1 178 ? -16.328 23.881 -11.927 1.00 62.66 178 ARG A CA 1
ATOM 1309 C C . ARG A 1 178 ? -16.921 23.830 -13.322 1.00 62.66 178 ARG A C 1
ATOM 1311 O O . ARG A 1 178 ? -16.296 24.344 -14.249 1.00 62.66 178 ARG A O 1
ATOM 1318 N N . ASP A 1 179 ? -18.013 23.089 -13.479 1.00 55.19 179 ASP A N 1
ATOM 1319 C CA . ASP A 1 179 ? -18.769 23.092 -14.710 1.00 55.19 179 ASP A CA 1
ATOM 1320 C C . ASP A 1 179 ? -19.148 24.548 -14.867 1.00 55.19 179 ASP A C 1
ATOM 1322 O O . ASP A 1 179 ? -19.900 25.122 -14.077 1.00 55.19 179 ASP A O 1
ATOM 1326 N N . VAL A 1 180 ? -18.460 25.206 -15.797 1.00 69.62 180 VAL A N 1
ATOM 1327 C CA . VAL A 1 180 ? -18.806 26.551 -16.194 1.00 69.62 180 VAL A CA 1
ATOM 1328 C C . VAL A 1 180 ? -20.160 26.349 -16.834 1.00 69.62 180 VAL A C 1
ATOM 1330 O O . VAL A 1 180 ? -20.235 25.947 -17.995 1.00 69.62 180 VAL A O 1
ATOM 1333 N N . THR A 1 181 ? -21.215 26.538 -16.039 1.00 64.75 181 THR A N 1
ATOM 1334 C CA . THR A 1 181 ? -22.572 26.722 -16.523 1.00 64.75 181 THR A CA 1
ATOM 1335 C C . THR A 1 181 ? -22.450 27.832 -17.542 1.00 64.75 181 THR A C 1
ATOM 1337 O O . THR A 1 181 ? -22.333 29.010 -17.203 1.00 64.75 181 THR A O 1
ATOM 1340 N N . THR A 1 182 ? -22.334 27.436 -18.802 1.00 61.47 182 THR A N 1
ATOM 1341 C CA . THR A 1 182 ? -22.355 28.343 -19.927 1.00 61.47 182 THR A CA 1
ATOM 1342 C C . THR A 1 182 ? -23.767 28.873 -19.903 1.00 61.47 182 THR A C 1
ATOM 1344 O O . THR A 1 182 ? -24.707 28.184 -20.290 1.00 61.47 182 THR A O 1
ATOM 1347 N N . THR A 1 183 ? -23.929 30.058 -19.316 1.00 68.94 183 THR A N 1
ATOM 1348 C CA . THR A 1 183 ? -25.184 30.791 -19.348 1.00 68.94 183 THR A CA 1
ATOM 1349 C C . THR A 1 183 ? -25.646 30.768 -20.801 1.00 68.94 183 THR A C 1
ATOM 1351 O O . THR A 1 183 ? -24.892 31.241 -21.660 1.00 68.94 183 THR A O 1
ATOM 1354 N N . PRO A 1 184 ? -26.801 30.154 -21.118 1.00 66.00 184 PRO A N 1
ATOM 1355 C CA . PRO A 1 184 ? -27.271 30.106 -22.488 1.00 66.00 184 PRO A CA 1
ATOM 1356 C C . PRO A 1 184 ? -27.349 31.545 -22.984 1.00 66.00 184 PRO A C 1
ATOM 1358 O O . PRO A 1 184 ? -27.936 32.405 -22.323 1.00 66.00 184 PRO A O 1
ATOM 1361 N N . SER A 1 185 ? -26.675 31.812 -24.106 1.00 68.94 185 SER A N 1
ATOM 1362 C CA . SER A 1 185 ? -26.713 33.117 -24.760 1.00 68.94 185 SER A CA 1
ATOM 1363 C C . SER A 1 185 ? -28.173 33.568 -24.854 1.00 68.94 185 SER A C 1
ATOM 1365 O O . SER A 1 185 ? -29.012 32.753 -25.256 1.00 68.94 185 SER A O 1
ATOM 1367 N N . PRO A 1 186 ? -28.497 34.825 -24.500 1.00 76.31 186 PRO A N 1
ATOM 1368 C CA . PRO A 1 186 ? -29.851 35.331 -24.652 1.00 76.31 186 PRO A CA 1
ATOM 1369 C C . PRO A 1 186 ? -30.311 35.101 -26.099 1.00 76.31 186 PRO A C 1
ATOM 1371 O O . PRO A 1 186 ? -29.515 35.303 -27.027 1.00 76.31 186 PRO A O 1
ATOM 1374 N N . PRO A 1 187 ? -31.555 34.635 -26.311 1.00 75.38 187 PRO A N 1
ATOM 1375 C CA . PRO A 1 187 ? -32.076 34.457 -27.655 1.00 75.38 187 PRO A CA 1
ATOM 1376 C C . PRO A 1 187 ? -32.049 35.804 -28.395 1.00 75.38 187 PRO A C 1
ATOM 1378 O O . PRO A 1 187 ? -32.292 36.847 -27.777 1.00 75.38 187 PRO A O 1
ATOM 1381 N N . PRO A 1 188 ? -31.741 35.812 -29.704 1.00 71.38 188 PRO A N 1
ATOM 1382 C CA . PRO A 1 188 ? -31.759 37.033 -30.496 1.00 71.38 188 PRO A CA 1
ATOM 1383 C C . PRO A 1 188 ? -33.154 37.680 -30.437 1.00 71.38 188 PRO A C 1
ATOM 1385 O O . PRO A 1 188 ? -34.155 36.958 -30.396 1.00 71.38 188 PRO A O 1
ATOM 1388 N N . PRO A 1 189 ? -33.240 39.024 -30.426 1.00 66.12 189 PRO A N 1
ATOM 1389 C CA . PRO A 1 189 ? -34.506 39.734 -30.307 1.00 66.12 189 PRO A CA 1
ATOM 1390 C C . PRO A 1 189 ? -35.437 39.345 -31.457 1.00 66.12 189 PRO A C 1
ATOM 1392 O O . PRO A 1 189 ? -35.179 39.650 -32.622 1.00 66.12 189 PRO A O 1
ATOM 1395 N N . SER A 1 190 ? -36.523 38.652 -31.116 1.00 59.53 190 SER A N 1
ATOM 1396 C CA . SER A 1 190 ? -37.607 38.337 -32.036 1.00 59.53 190 SER A CA 1
ATOM 1397 C C . SER A 1 190 ? -38.307 39.630 -32.447 1.00 59.53 190 SER A C 1
ATOM 1399 O O . SER A 1 190 ? -38.832 40.358 -31.603 1.00 59.53 190 SER A O 1
ATOM 1401 N N . SER A 1 191 ? -38.312 39.897 -33.747 1.00 53.94 191 SER A N 1
ATOM 1402 C CA . SER A 1 191 ? -39.080 40.953 -34.390 1.00 53.94 191 SER A CA 1
ATOM 1403 C C . SER A 1 191 ? -40.575 40.806 -34.101 1.00 53.94 191 SER A C 1
ATOM 1405 O O . SER A 1 191 ? -41.185 39.759 -34.314 1.00 53.94 191 SER A O 1
ATOM 1407 N N . SER A 1 192 ? -41.158 41.896 -33.617 1.00 53.50 192 SER A N 1
ATOM 1408 C CA . SER A 1 192 ? -42.577 42.073 -33.337 1.00 53.50 192 SER A CA 1
ATOM 1409 C C . SER A 1 192 ? -43.428 41.958 -34.607 1.00 53.50 192 SER A C 1
ATOM 1411 O O . SER A 1 192 ? -43.092 42.590 -35.611 1.00 53.50 192 SER A O 1
ATOM 1413 N N . PRO A 1 193 ? -44.600 41.306 -34.545 1.00 56.44 193 PRO A N 1
ATOM 1414 C CA . PRO A 1 193 ? -45.727 41.648 -35.389 1.00 56.44 193 PRO A CA 1
ATOM 1415 C C . PRO A 1 193 ? -46.774 42.468 -34.626 1.00 56.44 193 PRO A C 1
ATOM 1417 O O . PRO A 1 193 ? -47.035 42.308 -33.435 1.00 56.44 193 PRO A O 1
ATOM 1420 N N . SER A 1 194 ? -47.345 43.378 -35.393 1.00 45.41 194 SER A N 1
ATOM 1421 C CA . SER A 1 194 ? -48.324 44.411 -35.102 1.00 45.41 194 SER A CA 1
ATOM 1422 C C . SER A 1 194 ? -49.734 43.904 -34.751 1.00 45.41 194 SER A C 1
ATOM 1424 O O . SER A 1 194 ? -50.295 43.078 -35.460 1.00 45.41 194 SER A O 1
ATOM 1426 N N . SER A 1 195 ? -50.302 44.506 -33.700 1.00 48.44 195 SER A N 1
ATOM 1427 C CA . SER A 1 195 ? -51.680 45.027 -33.539 1.00 48.44 195 SER A CA 1
ATOM 1428 C C . SER A 1 195 ? -52.907 44.305 -34.135 1.00 48.44 195 SER A C 1
ATOM 1430 O O . SER A 1 195 ? -53.084 44.252 -35.349 1.00 48.44 195 SER A O 1
ATOM 1432 N N . SER A 1 196 ? -53.871 43.978 -33.262 1.00 42.53 196 SER A N 1
ATOM 1433 C CA . SER A 1 196 ? -55.317 44.336 -33.333 1.00 42.53 196 SER A CA 1
ATOM 1434 C C . SER A 1 196 ? -56.027 43.718 -32.103 1.00 42.53 196 SER A C 1
ATOM 1436 O O . SER A 1 196 ? -55.918 42.524 -31.872 1.00 42.53 196 SER A O 1
ATOM 1438 N N . SER A 1 197 ? -56.457 44.468 -31.079 1.00 45.41 197 SER A N 1
ATOM 1439 C CA . SER A 1 197 ? -57.645 45.337 -30.922 1.00 45.41 197 SER A CA 1
ATOM 1440 C C . SER A 1 197 ? -58.994 44.606 -30.763 1.00 45.41 197 SER A C 1
ATOM 1442 O O . SER A 1 197 ? -59.591 44.239 -31.766 1.00 45.41 197 SER A O 1
ATOM 1444 N N . SER A 1 198 ? -59.490 44.513 -29.516 1.00 44.00 198 SER A N 1
ATOM 1445 C CA . SER A 1 198 ? -60.907 44.644 -29.067 1.00 44.00 198 SER A CA 1
ATOM 1446 C C . SER A 1 198 ? -60.992 44.215 -27.583 1.00 44.00 198 SER A C 1
ATOM 1448 O O . SER A 1 198 ? -60.717 43.063 -27.278 1.00 44.00 198 SER A O 1
ATOM 1450 N N . ALA A 1 199 ? -61.062 45.114 -26.595 1.00 45.75 199 ALA A N 1
ATOM 1451 C CA . ALA A 1 199 ? -62.214 45.890 -26.103 1.00 45.75 199 ALA A CA 1
ATOM 1452 C C . ALA A 1 199 ? -63.227 45.093 -25.240 1.00 45.75 199 ALA A C 1
ATOM 1454 O O . ALA A 1 199 ? -63.830 44.155 -25.739 1.00 45.75 199 ALA A O 1
ATOM 1455 N N . SER A 1 200 ? -63.430 45.591 -24.000 1.00 39.97 200 SER A N 1
ATOM 1456 C CA . SER A 1 200 ? -64.585 45.511 -23.059 1.00 39.97 200 SER A CA 1
ATOM 1457 C C . SER A 1 200 ? -64.207 44.899 -21.691 1.00 39.97 200 SER A C 1
ATOM 1459 O O . SER A 1 200 ? -63.838 43.734 -21.651 1.00 39.97 200 SER A O 1
ATOM 1461 N N . LEU A 1 201 ? -64.069 45.643 -20.577 1.00 43.38 201 LEU A N 1
ATOM 1462 C CA . LEU A 1 201 ? -65.009 46.458 -19.759 1.00 43.38 201 LEU A CA 1
ATOM 1463 C C . LEU A 1 201 ? -65.452 45.730 -18.466 1.00 43.38 201 LEU A C 1
ATOM 1465 O O . LEU A 1 201 ? -65.700 44.532 -18.490 1.00 43.38 201 LEU A O 1
ATOM 1469 N N . SER A 1 202 ? -65.640 46.530 -17.400 1.00 41.91 202 SER A N 1
ATOM 1470 C CA . SER A 1 202 ? -66.210 46.266 -16.050 1.00 41.91 202 SER A CA 1
ATOM 1471 C C . SER A 1 202 ? -65.187 45.881 -14.950 1.00 41.91 202 SER A C 1
ATOM 1473 O O . SER A 1 202 ? -64.568 44.831 -15.016 1.00 41.91 202 SER A O 1
ATOM 1475 N N . SER A 1 203 ? -64.738 46.787 -14.056 1.00 42.50 203 SER A N 1
ATOM 1476 C CA . SER A 1 203 ? -65.379 47.577 -12.962 1.00 42.50 203 SER A CA 1
ATOM 1477 C C . SER A 1 203 ? -65.222 46.898 -11.581 1.00 42.50 203 SER A C 1
ATOM 1479 O O . SER A 1 203 ? -65.939 45.948 -11.298 1.00 42.50 203 SER A O 1
ATOM 1481 N N . SER A 1 204 ? -64.242 47.299 -10.749 1.00 48.78 204 SER A N 1
ATOM 1482 C CA . SER A 1 204 ? -64.392 48.181 -9.549 1.00 48.78 204 SER A CA 1
ATOM 1483 C C . SER A 1 204 ? -64.327 47.368 -8.218 1.00 48.78 204 SER A C 1
ATOM 1485 O O . SER A 1 204 ? -64.479 46.156 -8.282 1.00 48.78 204 SER A O 1
ATOM 1487 N N . PRO A 1 205 ? -64.206 47.956 -7.001 1.00 57.06 205 PRO A N 1
ATOM 1488 C CA . PRO A 1 205 ? -63.105 48.809 -6.509 1.00 57.06 205 PRO A CA 1
ATOM 1489 C C . PRO A 1 205 ? -62.654 48.538 -5.026 1.00 57.06 205 PRO A C 1
ATOM 1491 O O . PRO A 1 205 ? -63.431 48.026 -4.230 1.00 57.06 205 PRO A O 1
ATOM 1494 N N . SER A 1 206 ? -61.461 49.053 -4.649 1.00 49.22 206 SER A N 1
ATOM 1495 C CA . SER A 1 206 ? -61.073 49.619 -3.314 1.00 49.22 206 SER A CA 1
ATOM 1496 C C . SER A 1 206 ? -60.962 48.718 -2.049 1.00 49.22 206 SER A C 1
ATOM 1498 O O . SER A 1 206 ? -61.585 47.667 -1.997 1.00 49.22 206 SER A O 1
ATOM 1500 N N . PRO A 1 207 ? -60.341 49.165 -0.922 1.00 55.12 207 PRO A N 1
ATOM 1501 C CA . PRO A 1 207 ? -59.156 50.020 -0.728 1.00 55.12 207 PRO A CA 1
ATOM 1502 C C . PRO A 1 207 ? -58.123 49.499 0.327 1.00 55.12 207 PRO A C 1
ATOM 1504 O O . PRO A 1 207 ? -58.387 48.628 1.147 1.00 55.12 207 PRO A O 1
ATOM 1507 N N . SER A 1 208 ? -56.947 50.138 0.276 1.00 42.50 208 SER A N 1
ATOM 1508 C CA . SER A 1 208 ? -55.874 50.425 1.270 1.00 42.50 208 SER A CA 1
ATOM 1509 C C . SER A 1 208 ? -56.305 50.617 2.758 1.00 42.50 208 SER A C 1
ATOM 1511 O O . SER A 1 208 ? -57.507 50.788 2.954 1.00 42.50 208 SER A O 1
ATOM 1513 N N . PRO A 1 209 ? -55.416 50.754 3.796 1.00 55.81 209 PRO A N 1
ATOM 1514 C CA . PRO A 1 209 ? -54.085 51.401 3.719 1.00 55.81 209 PRO A CA 1
ATOM 1515 C C . PRO A 1 209 ? -52.954 51.023 4.726 1.00 55.81 209 PRO A C 1
ATOM 1517 O O . PRO A 1 209 ? -53.159 50.341 5.720 1.00 55.81 209 PRO A O 1
ATOM 1520 N N . SER A 1 210 ? -51.764 51.582 4.420 1.00 40.41 210 SER A N 1
ATOM 1521 C CA . SER A 1 210 ? -50.721 52.201 5.289 1.00 40.41 210 SER A CA 1
ATOM 1522 C C . SER A 1 210 ? -50.231 51.465 6.547 1.00 40.41 210 SER A C 1
ATOM 1524 O O . SER A 1 210 ? -51.024 51.153 7.422 1.00 40.41 210 SER A O 1
ATOM 1526 N N . SER A 1 211 ? -48.925 51.279 6.760 1.00 38.59 211 SER A N 1
ATOM 1527 C CA . SER A 1 211 ? -47.944 52.339 7.091 1.00 38.59 211 SER A CA 1
ATOM 1528 C C . SER A 1 211 ? -46.500 51.842 6.834 1.00 38.59 211 SER A C 1
ATOM 1530 O O . SER A 1 211 ? -46.171 50.703 7.140 1.00 38.59 211 SER A O 1
ATOM 1532 N N . SER A 1 212 ? -45.651 52.550 6.071 1.00 38.41 212 SER A N 1
ATOM 1533 C CA . SER A 1 212 ? -44.635 53.534 6.527 1.00 38.41 212 SER A CA 1
ATOM 1534 C C . SER A 1 212 ? -43.913 53.123 7.826 1.00 38.41 212 SER A C 1
ATOM 1536 O O . SER A 1 212 ? -44.572 52.954 8.840 1.00 38.41 212 SER A O 1
ATOM 1538 N N . SER A 1 213 ? -42.583 53.024 7.898 1.00 37.25 213 SER A N 1
ATOM 1539 C CA . SER A 1 213 ? -41.669 54.126 7.591 1.00 37.25 213 SER A CA 1
ATOM 1540 C C . SER A 1 213 ? -40.181 53.717 7.560 1.00 37.25 213 SER A C 1
ATOM 1542 O O . SER A 1 213 ? -39.695 52.999 8.425 1.00 37.25 213 SER A O 1
ATOM 1544 N N . SER A 1 214 ? -39.482 54.325 6.597 1.00 37.44 214 SER A N 1
ATOM 1545 C CA . SER A 1 214 ? -38.207 55.051 6.724 1.00 37.44 214 SER A CA 1
ATOM 1546 C C . SER A 1 214 ? -36.884 54.361 7.098 1.00 37.44 214 SER A C 1
ATOM 1548 O O . SER A 1 214 ? -36.599 54.104 8.263 1.00 37.44 214 SER A O 1
ATOM 1550 N N . SER A 1 215 ? -35.986 54.472 6.106 1.00 37.34 215 SER A N 1
ATOM 1551 C CA . SER A 1 215 ? -34.630 55.059 6.187 1.00 37.34 215 SER A CA 1
ATOM 1552 C C . SER A 1 215 ? -33.514 54.152 6.723 1.00 37.34 215 SER A C 1
ATOM 1554 O O . SER A 1 215 ? -33.737 53.359 7.617 1.00 37.34 215 SER A O 1
ATOM 1556 N N . SER A 1 216 ? -32.280 54.174 6.224 1.00 38.28 216 SER A N 1
ATOM 1557 C CA . SER A 1 216 ? -31.544 55.187 5.466 1.00 38.28 216 SER A CA 1
ATOM 1558 C C . SER A 1 216 ? -30.333 54.543 4.780 1.00 38.28 216 SER A C 1
ATOM 1560 O O . SER A 1 216 ? -29.747 53.586 5.275 1.00 38.28 216 SER A O 1
ATOM 1562 N N . SER A 1 217 ? -29.951 55.150 3.663 1.00 36.75 217 SER A N 1
ATOM 1563 C CA . SER A 1 217 ? -28.687 55.045 2.933 1.00 36.75 217 SER A CA 1
ATOM 1564 C C . SER A 1 217 ? -27.421 54.805 3.767 1.00 36.75 217 SER A C 1
ATOM 1566 O O . SER A 1 217 ? -27.142 55.553 4.701 1.00 36.75 217 SER A O 1
ATOM 1568 N N . SER A 1 218 ? -26.547 53.922 3.285 1.00 37.25 218 SER A N 1
ATOM 1569 C CA . SER A 1 218 ? -25.131 54.270 3.113 1.00 37.25 218 SER A CA 1
ATOM 1570 C C . SER A 1 218 ? -24.476 53.373 2.064 1.00 37.25 218 SER A C 1
ATOM 1572 O O . SER A 1 218 ? -24.473 52.150 2.136 1.00 37.25 218 SER A O 1
ATOM 1574 N N . SER A 1 219 ? -23.968 54.043 1.041 1.00 39.97 219 SER A N 1
ATOM 1575 C CA . SER A 1 219 ? -23.087 53.543 0.002 1.00 39.97 219 SER A CA 1
ATOM 1576 C C . SER A 1 219 ? -21.679 53.354 0.564 1.00 39.97 219 SER A C 1
ATOM 1578 O O . SER A 1 219 ? -21.063 54.325 1.005 1.00 39.97 219 SER A O 1
ATOM 1580 N N . SER A 1 220 ? -21.144 52.140 0.483 1.00 35.44 220 SER A N 1
ATOM 1581 C CA . SER A 1 220 ? -19.717 51.871 0.658 1.00 35.44 220 SER A CA 1
ATOM 1582 C C . SER A 1 220 ? -19.243 50.928 -0.445 1.00 35.44 220 SER A C 1
ATOM 1584 O O . SER A 1 220 ? -19.469 49.723 -0.447 1.00 35.44 220 SER A O 1
ATOM 1586 N N . SER A 1 221 ? -18.594 51.528 -1.435 1.00 42.53 221 SER A N 1
ATOM 1587 C CA . SER A 1 221 ? -17.782 50.858 -2.440 1.00 42.53 221 SER A CA 1
ATOM 1588 C C . SER A 1 221 ? -16.526 50.291 -1.773 1.00 42.53 221 SER A C 1
ATOM 1590 O O . SER A 1 221 ? -15.594 51.040 -1.476 1.00 42.53 221 SER A O 1
ATOM 1592 N N . SER A 1 222 ? -16.494 48.981 -1.535 1.00 36.50 222 SER A N 1
ATOM 1593 C CA . SER A 1 222 ? -15.300 48.247 -1.113 1.00 36.50 222 SER A CA 1
ATOM 1594 C C . SER A 1 222 ? -14.765 47.420 -2.282 1.00 36.50 222 SER A C 1
ATOM 1596 O O . SER A 1 222 ? -15.161 46.288 -2.541 1.00 36.50 222 SER A O 1
ATOM 1598 N N . SER A 1 223 ? -13.824 48.010 -3.010 1.00 36.16 223 SER A N 1
ATOM 1599 C CA . SER A 1 223 ? -12.938 47.298 -3.925 1.00 36.16 223 SER A CA 1
ATOM 1600 C C . SER A 1 223 ? -12.064 46.330 -3.123 1.00 36.16 223 SER A C 1
ATOM 1602 O O . SER A 1 223 ? -11.067 46.729 -2.522 1.00 36.16 223 SER A O 1
ATOM 1604 N N . THR A 1 224 ? -12.459 45.060 -3.080 1.00 34.28 224 THR A N 1
ATOM 1605 C CA . THR A 1 224 ? -11.669 43.973 -2.496 1.00 34.28 224 THR A CA 1
ATOM 1606 C C . THR A 1 224 ? -10.688 43.473 -3.550 1.00 34.28 224 THR A C 1
ATOM 1608 O O . THR A 1 224 ? -11.035 42.721 -4.455 1.00 34.28 224 THR A O 1
ATOM 1611 N N . SER A 1 225 ? -9.439 43.921 -3.454 1.00 36.97 225 SER A N 1
ATOM 1612 C CA . SER A 1 225 ? -8.314 43.285 -4.130 1.00 36.97 225 SER A CA 1
ATOM 1613 C C . SER A 1 225 ? -8.033 41.947 -3.444 1.00 36.97 225 SER A C 1
ATOM 1615 O O . SER A 1 225 ? -7.335 41.892 -2.432 1.00 36.97 225 SER A O 1
ATOM 1617 N N . THR A 1 226 ? -8.603 40.863 -3.961 1.00 33.88 226 THR A N 1
ATOM 1618 C CA . THR A 1 226 ? -8.226 39.502 -3.571 1.00 33.88 226 THR A CA 1
ATOM 1619 C C . THR A 1 226 ? -6.859 39.188 -4.163 1.00 33.88 226 THR A C 1
ATOM 1621 O O . THR A 1 226 ? -6.741 38.783 -5.320 1.00 33.88 226 THR A O 1
ATOM 1624 N N . THR A 1 227 ? -5.808 39.395 -3.378 1.00 35.41 227 THR A N 1
ATOM 1625 C CA . THR A 1 227 ? -4.538 38.697 -3.572 1.00 35.41 227 THR A CA 1
ATOM 1626 C C . THR A 1 227 ? -4.797 37.202 -3.359 1.00 35.41 227 THR A C 1
ATOM 1628 O O . THR A 1 227 ? -5.342 36.838 -2.316 1.00 35.41 227 THR A O 1
ATOM 1631 N N . PRO A 1 228 ? -4.454 36.316 -4.310 1.00 37.50 228 PRO A N 1
ATOM 1632 C CA . PRO A 1 228 ? -4.612 34.882 -4.117 1.00 37.50 228 PRO A CA 1
ATOM 1633 C C . PRO A 1 228 ? -3.595 34.425 -3.069 1.00 37.50 228 PRO A C 1
ATOM 1635 O O . PRO A 1 228 ? -2.416 34.227 -3.363 1.00 37.50 228 PRO A O 1
ATOM 1638 N N . SER A 1 229 ? -4.034 34.289 -1.820 1.00 36.22 229 SER A N 1
ATOM 1639 C CA . SER A 1 229 ? -3.309 33.489 -0.845 1.00 36.22 229 SER A CA 1
ATOM 1640 C C . SER A 1 229 ? -3.406 32.039 -1.311 1.00 36.22 229 SER A C 1
ATOM 1642 O O . SER A 1 229 ? -4.451 31.412 -1.164 1.00 36.22 229 SER A O 1
ATOM 1644 N N . ASN A 1 230 ? -2.330 31.517 -1.901 1.00 42.25 230 ASN A N 1
ATOM 1645 C CA . ASN A 1 230 ? -2.135 30.082 -2.117 1.00 42.25 230 ASN A CA 1
ATOM 1646 C C . ASN A 1 230 ? -1.933 29.391 -0.754 1.00 42.25 230 ASN A C 1
ATOM 1648 O O . ASN A 1 230 ? -0.861 28.859 -0.467 1.00 42.25 230 ASN A O 1
ATOM 1652 N N . SER A 1 231 ? -2.924 29.456 0.137 1.00 46.72 231 SER A N 1
ATOM 1653 C CA . SER A 1 231 ? -3.046 28.443 1.173 1.00 46.72 231 SER A CA 1
ATOM 1654 C C . SER A 1 231 ? -3.599 27.216 0.466 1.00 46.72 231 SER A C 1
ATOM 1656 O O . SER A 1 231 ? -4.764 27.172 0.075 1.00 46.72 231 SER A O 1
ATOM 1658 N N . ASP A 1 232 ? -2.724 26.247 0.215 1.00 54.03 232 ASP A N 1
ATOM 1659 C CA . ASP A 1 232 ? -3.099 24.916 -0.257 1.00 54.03 232 ASP A CA 1
ATOM 1660 C C . ASP A 1 232 ? -3.849 24.179 0.871 1.00 54.03 232 ASP A C 1
ATOM 1662 O O . ASP A 1 232 ? -3.367 23.189 1.423 1.00 54.03 232 ASP A O 1
ATOM 1666 N N . ASP A 1 233 ? -5.005 24.708 1.279 1.00 63.62 233 ASP A N 1
ATOM 1667 C CA . ASP A 1 233 ? -5.878 24.074 2.255 1.00 63.62 233 ASP A CA 1
ATOM 1668 C C . ASP A 1 233 ? -6.506 22.846 1.591 1.00 63.62 233 ASP A C 1
ATOM 1670 O O . ASP A 1 233 ? -7.398 22.928 0.741 1.00 63.62 233 ASP A O 1
ATOM 1674 N N . GLU A 1 234 ? -5.982 21.680 1.962 1.00 71.44 234 GLU A N 1
ATOM 1675 C CA . GLU A 1 234 ? -6.534 20.379 1.603 1.00 71.44 234 GLU A CA 1
ATOM 1676 C C . GLU A 1 234 ? -7.987 20.311 2.092 1.00 71.44 234 GLU A C 1
ATOM 1678 O O . GLU A 1 234 ? -8.254 20.189 3.287 1.00 71.44 234 GLU A O 1
ATOM 1683 N N . THR A 1 235 ? -8.941 20.400 1.169 1.00 74.44 235 THR A N 1
ATOM 1684 C CA . THR A 1 235 ? -10.357 20.191 1.482 1.00 74.44 235 THR A CA 1
ATOM 1685 C C . THR A 1 235 ? -10.691 18.720 1.264 1.00 74.44 235 THR A C 1
ATOM 1687 O O . THR A 1 235 ? -10.290 18.127 0.258 1.00 74.44 235 THR A O 1
ATOM 1690 N N . TYR A 1 236 ? -11.389 18.129 2.227 1.00 79.69 236 TYR A N 1
ATOM 1691 C CA . TYR A 1 236 ? -11.806 16.734 2.206 1.00 79.69 236 TYR A CA 1
ATOM 1692 C C . TYR A 1 236 ? -13.321 16.674 2.275 1.00 79.69 236 TYR A C 1
ATOM 1694 O O . TYR A 1 236 ? -13.930 17.361 3.094 1.00 79.69 236 TYR A O 1
ATOM 1702 N N . ASP A 1 237 ? -13.900 15.809 1.455 1.00 78.50 237 ASP A N 1
ATOM 1703 C CA . ASP A 1 237 ? -15.335 15.585 1.468 1.00 78.50 237 ASP A CA 1
ATOM 1704 C C . ASP A 1 237 ? -15.642 14.489 2.493 1.00 78.50 237 ASP A C 1
ATOM 1706 O O . ASP A 1 237 ? -14.990 13.438 2.517 1.00 78.50 237 ASP A O 1
ATOM 1710 N N . LEU A 1 238 ? -16.604 14.766 3.376 1.00 78.38 238 LEU A N 1
ATOM 1711 C CA . LEU A 1 238 ? -17.181 13.775 4.278 1.00 78.38 238 LEU A CA 1
ATOM 1712 C C . LEU A 1 238 ? -18.561 13.410 3.774 1.00 78.38 238 LEU A C 1
ATOM 1714 O O . LEU A 1 238 ? -19.492 14.213 3.849 1.00 78.38 238 LEU A O 1
ATOM 1718 N N . GLU A 1 239 ? -18.696 12.174 3.324 1.00 82.75 239 GLU A N 1
ATOM 1719 C CA . GLU A 1 239 ? -19.991 11.631 2.950 1.00 82.75 239 GLU A CA 1
ATOM 1720 C C . GLU A 1 239 ? -20.515 10.769 4.106 1.00 82.75 239 GLU A C 1
ATOM 1722 O O . GLU A 1 239 ? -19.835 9.815 4.516 1.00 82.75 239 GLU A O 1
ATOM 1727 N N . PRO A 1 240 ? -21.687 11.098 4.687 1.00 81.62 240 PRO A N 1
ATOM 1728 C CA . PRO A 1 240 ? -22.325 10.216 5.649 1.00 81.62 240 PRO A CA 1
ATOM 1729 C C . PRO A 1 240 ? -22.751 8.938 4.930 1.00 81.62 240 PRO A C 1
ATOM 1731 O O . PRO A 1 240 ? -23.365 8.977 3.859 1.00 81.62 240 PRO A O 1
ATOM 1734 N N . GLU A 1 241 ? -22.455 7.787 5.524 1.00 80.69 241 GLU A N 1
ATOM 1735 C CA . GLU A 1 241 ? -22.933 6.522 4.983 1.00 80.69 241 GLU A CA 1
ATOM 1736 C C . GLU A 1 241 ? -24.452 6.463 5.170 1.00 80.69 241 GLU A C 1
ATOM 1738 O O . GLU A 1 241 ? -24.962 6.350 6.289 1.00 80.69 241 GLU A O 1
ATOM 1743 N N . THR A 1 242 ? -25.197 6.577 4.067 1.00 71.25 242 THR A N 1
ATOM 1744 C CA . THR A 1 242 ? -26.648 6.394 4.097 1.00 71.25 242 THR A CA 1
ATOM 1745 C C . THR A 1 242 ? -26.922 4.947 4.481 1.00 71.25 242 THR A C 1
ATOM 1747 O O . THR A 1 242 ? -26.781 4.018 3.684 1.00 71.25 242 THR A O 1
ATOM 1750 N N . THR A 1 243 ? -27.283 4.733 5.745 1.00 57.81 243 THR A N 1
ATOM 1751 C CA . THR A 1 243 ? -27.751 3.438 6.224 1.00 57.81 243 THR A CA 1
ATOM 1752 C C . THR A 1 243 ? -29.102 3.180 5.575 1.00 57.81 243 THR A C 1
ATOM 1754 O O . THR A 1 243 ? -30.161 3.449 6.135 1.00 57.81 243 THR A O 1
ATOM 1757 N N . ASN A 1 244 ? -29.069 2.650 4.353 1.00 49.25 244 ASN A N 1
ATOM 1758 C CA . ASN A 1 244 ? -30.223 2.080 3.677 1.00 49.25 244 ASN A CA 1
ATOM 1759 C C . ASN A 1 244 ? -30.589 0.776 4.396 1.00 49.25 244 ASN A C 1
ATOM 1761 O O . ASN A 1 244 ? -30.480 -0.322 3.850 1.00 49.25 244 ASN A O 1
ATOM 1765 N N . ALA A 1 245 ? -30.999 0.892 5.659 1.00 48.91 245 ALA A N 1
ATOM 1766 C CA . ALA A 1 245 ? -31.726 -0.139 6.358 1.00 48.91 245 ALA A CA 1
ATOM 1767 C C . ALA A 1 245 ? -33.074 -0.250 5.646 1.00 48.91 245 ALA A C 1
ATOM 1769 O O . ALA A 1 245 ? -34.049 0.403 6.004 1.00 48.91 245 ALA A O 1
ATOM 1770 N N . SER A 1 246 ? -33.102 -1.040 4.571 1.00 44.16 246 SER A N 1
ATOM 1771 C CA . SER A 1 246 ? -34.345 -1.482 3.960 1.00 44.16 246 SER A CA 1
ATOM 1772 C C . SER A 1 246 ? -35.188 -2.090 5.085 1.00 44.16 246 SER A C 1
ATOM 1774 O O . SER A 1 246 ? -34.726 -3.051 5.714 1.00 44.16 246 SER A O 1
ATOM 1776 N N . PRO A 1 247 ? -36.364 -1.524 5.411 1.00 47.38 247 PRO A N 1
ATOM 1777 C CA . PRO A 1 247 ? -37.200 -2.073 6.460 1.00 47.38 247 PRO A CA 1
ATOM 1778 C C . PRO A 1 247 ? -37.590 -3.486 6.034 1.00 47.38 247 PRO A C 1
ATOM 1780 O O . PRO A 1 247 ? -38.353 -3.684 5.084 1.00 47.38 247 PRO A O 1
ATOM 1783 N N . ARG A 1 248 ? -37.021 -4.491 6.708 1.00 42.72 248 ARG A N 1
ATOM 1784 C CA . ARG A 1 248 ? -37.457 -5.875 6.546 1.00 42.72 248 ARG A CA 1
ATOM 1785 C C . ARG A 1 248 ? -38.938 -5.923 6.906 1.00 42.72 248 ARG A C 1
ATOM 1787 O O . ARG A 1 248 ? -39.331 -5.510 7.991 1.00 42.72 248 ARG A O 1
ATOM 1794 N N . LYS A 1 249 ? -39.749 -6.441 5.984 1.00 50.03 249 LYS A N 1
ATOM 1795 C CA . LYS A 1 249 ? -41.202 -6.657 6.106 1.00 50.03 249 LYS A CA 1
ATOM 1796 C C . LYS A 1 249 ? -41.579 -7.758 7.113 1.00 50.03 249 LYS A C 1
ATOM 1798 O O . LYS A 1 249 ? -42.671 -8.313 7.032 1.00 50.03 249 LYS A O 1
ATOM 1803 N N . ASP A 1 250 ? -40.713 -8.056 8.071 1.00 49.88 250 ASP A N 1
ATOM 1804 C CA . ASP A 1 250 ? -40.934 -9.118 9.042 1.00 49.88 250 ASP A CA 1
ATOM 1805 C C . ASP A 1 250 ? -41.371 -8.447 10.343 1.00 49.88 250 ASP A C 1
ATOM 1807 O O . ASP A 1 250 ? -40.558 -7.867 11.058 1.00 49.88 250 ASP A O 1
ATOM 1811 N N . GLY A 1 251 ? -42.687 -8.446 10.579 1.00 46.38 251 GLY A N 1
ATOM 1812 C CA . GLY A 1 251 ? -43.400 -7.700 11.622 1.00 46.38 251 GLY A CA 1
ATOM 1813 C C . GLY A 1 251 ? -43.064 -8.080 13.066 1.00 46.38 251 GLY A C 1
ATOM 1814 O O . GLY A 1 251 ? -43.942 -8.492 13.822 1.00 46.38 251 GLY A O 1
ATOM 1815 N N . LEU A 1 252 ? -41.813 -7.896 13.473 1.00 39.16 252 LEU A N 1
ATOM 1816 C CA . LEU A 1 252 ? -41.385 -7.899 14.864 1.00 39.16 252 LEU A CA 1
ATOM 1817 C C . LEU A 1 252 ? -41.191 -6.451 15.318 1.00 39.16 252 LEU A C 1
ATOM 1819 O O . LEU A 1 252 ? -40.429 -5.693 14.728 1.00 39.16 252 LEU A O 1
ATOM 1823 N N . LEU A 1 253 ? -41.969 -6.101 16.345 1.00 39.59 253 LEU A N 1
ATOM 1824 C CA . LEU A 1 253 ? -42.126 -4.801 17.000 1.00 39.59 253 LEU A CA 1
ATOM 1825 C C . LEU A 1 253 ? -40.916 -3.864 16.837 1.00 39.59 253 LEU A C 1
ATOM 1827 O O . LEU A 1 253 ? -39.869 -4.058 17.455 1.00 39.59 253 LEU A O 1
ATOM 1831 N N . ALA A 1 254 ? -41.106 -2.829 16.016 1.00 38.22 254 ALA A N 1
ATOM 1832 C CA . ALA A 1 254 ? -40.152 -1.749 15.825 1.00 38.22 254 ALA A CA 1
ATOM 1833 C C . ALA A 1 254 ? -39.920 -0.988 17.140 1.00 38.22 254 ALA A C 1
ATOM 1835 O O . ALA A 1 254 ? -40.865 -0.638 17.853 1.00 38.22 254 ALA A O 1
ATOM 1836 N N . ALA A 1 255 ? -38.650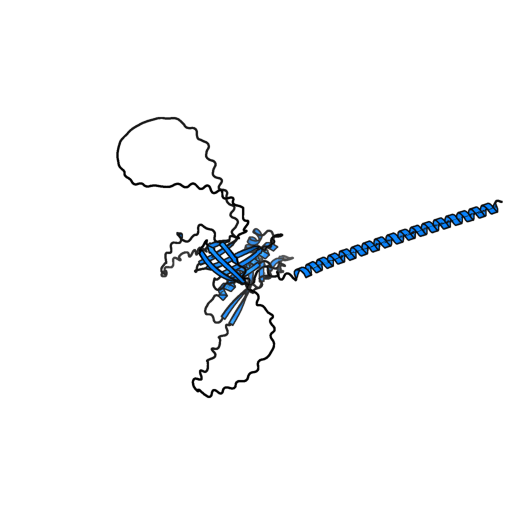 -0.719 17.445 1.00 39.84 255 ALA A N 1
ATOM 1837 C CA . ALA A 1 255 ? -38.267 0.245 18.467 1.00 39.84 255 ALA A CA 1
ATOM 1838 C C . ALA A 1 255 ? -38.811 1.642 18.096 1.00 39.84 255 ALA A C 1
ATOM 1840 O O . ALA A 1 255 ? -38.926 1.946 16.907 1.00 39.84 255 ALA A O 1
ATOM 1841 N N . PRO A 1 256 ? -39.160 2.494 19.077 1.00 31.47 256 PRO A N 1
ATOM 1842 C CA . PRO A 1 256 ? -39.752 3.800 18.807 1.00 31.47 256 PRO A CA 1
ATOM 1843 C C . PRO A 1 256 ? -38.811 4.664 17.956 1.00 31.47 256 PRO A C 1
ATOM 1845 O O . PRO A 1 256 ? -37.707 5.004 18.379 1.00 31.47 256 PRO A O 1
ATOM 1848 N N . GLU A 1 257 ? -39.263 5.017 16.752 1.00 29.86 257 GLU A N 1
ATOM 1849 C CA . GLU A 1 257 ? -38.562 5.927 15.849 1.00 29.86 257 GLU A CA 1
ATOM 1850 C C . GLU A 1 257 ? -38.527 7.338 16.451 1.00 29.86 257 GLU A C 1
ATOM 1852 O O . GLU A 1 257 ? -39.549 8.023 16.554 1.00 29.86 257 GLU A O 1
ATOM 1857 N N . LEU A 1 258 ? -37.332 7.804 16.817 1.00 30.05 258 LEU A N 1
ATOM 1858 C CA . LEU A 1 258 ? -37.074 9.227 17.007 1.00 30.05 258 LEU A CA 1
ATOM 1859 C C . LEU A 1 258 ? -36.980 9.871 15.621 1.00 30.05 258 LEU A C 1
ATOM 1861 O O . LEU A 1 258 ? -35.944 9.811 14.961 1.00 30.05 258 LEU A O 1
ATOM 1865 N N . LYS A 1 259 ? -38.080 10.483 15.171 1.00 26.20 259 LYS A N 1
ATOM 1866 C CA . LYS A 1 259 ? -38.088 11.359 13.995 1.00 26.20 259 LYS A CA 1
ATOM 1867 C C . LYS A 1 259 ? -37.284 12.619 14.306 1.00 26.20 259 LYS A C 1
ATOM 1869 O O . LYS A 1 259 ? -37.823 13.592 14.822 1.00 26.20 259 LYS A O 1
ATOM 1874 N N . ILE A 1 260 ? -35.993 12.586 13.998 1.00 31.12 260 ILE A N 1
ATOM 1875 C CA . ILE A 1 260 ? -35.174 13.786 13.851 1.00 31.12 260 ILE A CA 1
ATOM 1876 C C . ILE A 1 260 ? -35.189 14.124 12.360 1.00 31.12 260 ILE A C 1
ATOM 1878 O O . ILE A 1 260 ? -34.771 13.320 11.527 1.00 31.12 260 ILE A O 1
ATOM 1882 N N . SER A 1 261 ? -35.743 15.283 12.019 1.00 24.91 261 SER A N 1
ATOM 1883 C CA . SER A 1 261 ? -35.848 15.793 10.652 1.00 24.91 261 SER A CA 1
ATOM 1884 C C . SER A 1 261 ? -34.447 15.995 10.056 1.00 24.91 261 SER A C 1
ATOM 1886 O O . SER A 1 261 ? -33.740 16.927 10.424 1.00 24.91 261 SER A O 1
ATOM 1888 N N . LEU A 1 262 ? -34.032 15.119 9.134 1.00 33.09 262 LEU A N 1
ATOM 1889 C CA . LEU A 1 262 ? -32.690 15.111 8.525 1.00 33.09 262 LEU A CA 1
ATOM 1890 C C . LEU A 1 262 ? -32.411 16.295 7.572 1.00 33.09 262 LEU A C 1
ATOM 1892 O O . LEU A 1 262 ? -31.299 16.441 7.076 1.00 33.09 262 LEU A O 1
ATOM 1896 N N . SER A 1 263 ? -33.407 17.139 7.302 1.00 29.12 263 SER A N 1
ATOM 1897 C CA . SER A 1 263 ? -33.319 18.285 6.390 1.00 29.12 263 SER A CA 1
ATOM 1898 C C . SER A 1 263 ? -32.709 19.554 7.010 1.00 29.12 263 SER A C 1
ATOM 1900 O O . SER A 1 263 ? -32.543 20.535 6.298 1.00 29.12 263 SER A O 1
ATOM 1902 N N . GLU A 1 264 ? -32.344 19.544 8.299 1.00 32.44 264 GLU A N 1
ATOM 1903 C CA . GLU A 1 264 ? -31.692 20.679 8.992 1.00 32.44 264 GLU A CA 1
ATOM 1904 C C . GLU A 1 264 ? -30.202 20.449 9.325 1.00 32.44 264 GLU A C 1
ATOM 1906 O O . GLU A 1 264 ? -29.563 21.321 9.910 1.00 32.44 264 GLU A O 1
ATOM 1911 N N . LEU A 1 265 ? -29.619 19.299 8.953 1.00 30.86 265 LEU A N 1
ATOM 1912 C CA . LEU A 1 265 ? -28.230 18.931 9.294 1.00 30.86 265 LEU A CA 1
ATOM 1913 C C . LEU A 1 265 ? -27.313 18.683 8.086 1.00 30.86 265 LEU A C 1
ATOM 1915 O O . LEU A 1 265 ? -26.190 18.214 8.263 1.00 30.86 265 LEU A O 1
ATOM 1919 N N . LEU A 1 266 ? -27.750 19.012 6.870 1.00 35.31 266 LEU A N 1
ATOM 1920 C CA . LEU A 1 266 ? -26.849 19.051 5.719 1.00 35.31 266 LEU A CA 1
ATOM 1921 C C . LEU A 1 266 ? -26.224 20.449 5.620 1.00 35.31 266 LEU A C 1
ATOM 1923 O O . LEU A 1 266 ? -26.959 21.427 5.485 1.00 35.31 266 LEU A O 1
ATOM 1927 N N . PRO A 1 267 ? -24.891 20.582 5.706 1.00 35.62 267 PRO A N 1
ATOM 1928 C CA . PRO A 1 267 ? -24.248 21.872 5.529 1.00 35.62 267 PRO A CA 1
ATOM 1929 C C . PRO A 1 267 ? -24.239 22.289 4.057 1.00 35.62 267 PRO A C 1
ATOM 1931 O O . PRO A 1 267 ? -23.868 21.512 3.184 1.00 35.62 267 PRO A O 1
ATOM 1934 N N . GLU A 1 268 ? -24.554 23.558 3.797 1.00 39.00 268 GLU A N 1
ATOM 1935 C CA . GLU A 1 268 ? -24.249 24.225 2.520 1.00 39.00 268 GLU A CA 1
ATOM 1936 C C . GLU A 1 268 ? -22.742 24.520 2.357 1.00 39.00 268 GLU A C 1
ATOM 1938 O O . GLU A 1 268 ? -22.306 24.965 1.298 1.00 39.00 268 GLU A O 1
ATOM 1943 N N . ASN A 1 269 ? -21.928 24.261 3.391 1.00 37.59 269 ASN A N 1
ATOM 1944 C CA . ASN A 1 269 ? -20.508 24.603 3.428 1.00 37.59 269 ASN A CA 1
ATOM 1945 C C . ASN A 1 269 ? -19.602 23.357 3.422 1.00 37.59 269 ASN A C 1
ATOM 1947 O O . ASN A 1 269 ? -19.918 22.372 4.095 1.00 37.59 269 ASN A O 1
ATOM 1951 N N . PRO A 1 270 ? -18.450 23.405 2.724 1.00 41.81 270 PRO A N 1
ATOM 1952 C CA . PRO A 1 270 ? -17.467 22.327 2.730 1.00 41.81 270 PRO A CA 1
ATOM 1953 C C . PRO A 1 270 ? -16.871 22.126 4.130 1.00 41.81 270 PRO A C 1
ATOM 1955 O O . PRO A 1 270 ? -16.611 23.078 4.871 1.00 41.81 270 PRO A O 1
ATOM 1958 N N . ILE A 1 271 ? -16.652 20.866 4.496 1.00 42.38 271 ILE A N 1
ATOM 1959 C CA . ILE A 1 271 ? -16.090 20.481 5.791 1.00 42.38 271 ILE A CA 1
ATOM 1960 C C . ILE A 1 271 ? -14.564 20.620 5.728 1.00 42.38 271 ILE A C 1
ATOM 1962 O O . ILE A 1 271 ? -13.915 20.146 4.798 1.00 42.38 271 ILE A O 1
ATOM 1966 N N . HIS A 1 272 ? -13.974 21.265 6.736 1.00 41.66 272 HIS A N 1
ATOM 1967 C CA . HIS A 1 272 ? -12.529 21.467 6.814 1.00 41.66 272 HIS A CA 1
ATOM 1968 C C . HIS A 1 272 ? -11.901 20.435 7.752 1.00 41.66 272 HIS A C 1
ATOM 1970 O O . HIS A 1 272 ? -12.252 20.347 8.933 1.00 41.66 272 HIS A O 1
ATOM 1976 N N . ILE A 1 273 ? -10.930 19.680 7.233 1.00 45.03 273 ILE A N 1
ATOM 1977 C CA . ILE A 1 273 ? -10.118 18.750 8.020 1.00 45.03 273 ILE A CA 1
ATOM 1978 C C . ILE A 1 273 ? -8.747 19.371 8.220 1.00 45.03 273 ILE A C 1
ATOM 1980 O O . ILE A 1 273 ? -7.987 19.564 7.275 1.00 45.03 273 ILE A O 1
ATOM 1984 N N . SER A 1 274 ? -8.422 19.671 9.472 1.00 46.19 274 SER A N 1
ATOM 1985 C CA . SER A 1 274 ? -7.109 20.193 9.838 1.00 46.19 274 SER A CA 1
ATOM 1986 C C . SER A 1 274 ? -6.240 19.067 10.390 1.00 46.19 274 SER A C 1
ATOM 1988 O O . SER A 1 274 ? -6.586 18.383 11.357 1.00 46.19 274 SER A O 1
ATOM 1990 N N . LEU A 1 275 ? -5.093 18.860 9.743 1.00 48.03 275 LEU A N 1
ATOM 1991 C CA . LEU A 1 275 ? -4.078 17.907 10.173 1.00 48.03 275 LEU A CA 1
ATOM 1992 C C . LEU A 1 275 ? -3.087 18.610 11.094 1.00 48.03 275 LEU A C 1
ATOM 1994 O O . LEU A 1 275 ? -2.260 19.406 10.645 1.00 48.03 275 LEU A O 1
ATOM 1998 N N . PHE A 1 276 ? -3.128 18.276 12.380 1.00 41.75 276 PHE A N 1
ATOM 1999 C CA . PHE A 1 276 ? -2.123 18.740 13.328 1.00 41.75 276 PHE A CA 1
ATOM 2000 C C . PHE A 1 276 ? -1.166 17.598 13.650 1.00 41.75 276 PHE A C 1
ATOM 2002 O O . PHE A 1 276 ? -1.539 16.587 14.250 1.00 41.75 276 PHE A O 1
ATOM 2009 N N . ARG A 1 277 ? 0.105 17.769 13.272 1.00 38.62 277 ARG A N 1
ATOM 2010 C CA . ARG A 1 277 ? 1.176 16.894 13.751 1.00 38.62 277 ARG A CA 1
ATOM 2011 C C . ARG A 1 277 ? 1.433 17.242 15.211 1.00 38.62 277 ARG A C 1
ATOM 2013 O O . ARG A 1 277 ? 1.884 18.346 15.509 1.00 38.62 277 ARG A O 1
ATOM 2020 N N . ASN A 1 278 ? 1.141 16.308 16.108 1.00 38.59 278 ASN A N 1
ATOM 2021 C CA . ASN A 1 278 ? 1.371 16.493 17.533 1.00 38.59 278 ASN A CA 1
ATOM 2022 C C . ASN A 1 278 ? 2.887 16.410 17.786 1.00 38.59 278 ASN A C 1
ATOM 2024 O O . ASN A 1 278 ? 3.444 15.326 17.944 1.00 38.59 278 ASN A O 1
ATOM 2028 N N . GLN A 1 279 ? 3.584 17.547 17.738 1.00 38.09 279 GLN A N 1
ATOM 2029 C CA . GLN A 1 279 ? 4.977 17.621 18.170 1.00 38.09 279 GLN A CA 1
ATOM 2030 C C . GLN A 1 279 ? 4.984 17.557 19.698 1.00 38.09 279 GLN A C 1
ATOM 2032 O O . GLN A 1 279 ? 4.903 18.583 20.370 1.00 38.09 279 GLN A O 1
ATOM 2037 N N . ASN A 1 280 ? 5.019 16.350 20.265 1.00 36.81 280 ASN A N 1
ATOM 2038 C CA . ASN A 1 280 ? 5.318 16.224 21.685 1.00 36.81 280 ASN A CA 1
ATOM 2039 C C . ASN A 1 280 ? 6.721 16.811 21.926 1.00 36.81 280 ASN A C 1
ATOM 2041 O O . ASN A 1 280 ? 7.659 16.413 21.230 1.00 36.81 280 ASN A O 1
ATOM 2045 N N . PRO A 1 281 ? 6.895 17.738 22.886 1.00 39.69 281 PRO A N 1
ATOM 2046 C CA . PRO A 1 281 ? 8.215 18.217 23.253 1.00 39.69 281 PRO A CA 1
ATOM 2047 C C . PRO A 1 281 ? 8.997 17.035 23.824 1.00 39.69 281 PRO A C 1
ATOM 2049 O O . PRO A 1 281 ? 8.626 16.457 24.847 1.00 39.69 281 PRO A O 1
ATOM 2052 N N . SER A 1 282 ? 10.062 16.648 23.127 1.00 37.97 282 SER A N 1
ATOM 2053 C CA . SER A 1 282 ? 11.024 15.658 23.592 1.00 37.97 282 SER A CA 1
ATOM 2054 C C . SER A 1 282 ? 11.463 16.008 25.011 1.00 37.97 282 SER A C 1
ATOM 2056 O O . SER A 1 282 ? 12.015 17.082 25.258 1.00 37.97 282 SER A O 1
ATOM 2058 N N . SER A 1 283 ? 11.205 15.094 25.941 1.00 39.56 283 SER A N 1
ATOM 2059 C CA . SER A 1 283 ? 11.702 15.133 27.307 1.00 39.56 283 SER A CA 1
ATOM 2060 C C . SER A 1 283 ? 13.219 15.316 27.309 1.00 39.56 283 SER A C 1
ATOM 2062 O O . SER A 1 283 ? 13.961 14.460 26.830 1.00 39.56 283 SER A O 1
ATOM 2064 N N . SER A 1 284 ? 13.650 16.437 27.875 1.00 40.75 284 SER A N 1
ATOM 2065 C CA . SER A 1 284 ? 15.030 16.785 28.183 1.00 40.75 284 SER A CA 1
ATOM 2066 C C . SER A 1 284 ? 15.696 15.709 29.046 1.00 40.75 284 SER A C 1
ATOM 2068 O O . SER A 1 284 ? 15.423 15.595 30.244 1.00 40.75 284 SER A O 1
ATOM 2070 N N . SER A 1 285 ? 16.604 14.943 28.451 1.00 45.94 285 SER A N 1
ATOM 2071 C CA . SER A 1 285 ? 17.606 14.157 29.164 1.00 45.94 285 SER A CA 1
ATOM 2072 C C . SER A 1 285 ? 18.869 14.998 29.349 1.00 45.94 285 SER A C 1
ATOM 2074 O O . SER A 1 285 ? 19.463 15.417 28.358 1.00 45.94 285 SER A O 1
ATOM 2076 N N . GLY A 1 286 ? 19.307 15.202 30.594 1.00 43.16 286 GLY A N 1
ATOM 2077 C CA . GLY A 1 286 ? 20.678 15.648 30.869 1.00 43.16 286 GLY A CA 1
ATOM 2078 C C . GLY A 1 286 ? 20.829 16.708 31.954 1.00 43.16 286 GLY A C 1
ATOM 2079 O O . GLY A 1 286 ? 21.353 17.779 31.683 1.00 43.16 286 GLY A O 1
ATOM 2080 N N . ALA A 1 287 ? 20.435 16.407 33.193 1.00 38.62 287 ALA A N 1
ATOM 2081 C CA . ALA A 1 287 ? 20.968 17.106 34.359 1.00 38.62 287 ALA A CA 1
ATOM 2082 C C . ALA A 1 287 ? 21.480 16.068 35.359 1.00 38.62 287 ALA A C 1
ATOM 2084 O O . ALA A 1 287 ? 20.737 15.474 36.139 1.00 38.62 287 ALA A O 1
ATOM 2085 N N . THR A 1 288 ? 22.782 15.823 35.275 1.00 54.28 288 THR A N 1
ATOM 2086 C CA . THR A 1 288 ? 23.595 15.219 36.323 1.00 54.28 288 THR A CA 1
ATOM 2087 C C . THR A 1 288 ? 23.436 16.032 37.603 1.00 54.28 288 THR A C 1
ATOM 2089 O O . THR A 1 288 ? 23.779 17.208 37.599 1.00 54.28 288 THR A O 1
ATOM 2092 N N . ASN A 1 289 ? 22.978 15.423 38.697 1.00 43.06 289 ASN A N 1
ATOM 2093 C CA . ASN A 1 289 ? 23.283 15.934 40.028 1.00 43.06 289 ASN A CA 1
ATOM 2094 C C . ASN A 1 289 ? 23.587 14.785 40.984 1.00 43.06 289 ASN A C 1
ATOM 2096 O O . ASN A 1 289 ? 22.757 13.946 41.330 1.00 43.06 289 ASN A O 1
ATOM 2100 N N . SER A 1 290 ? 24.858 14.778 41.351 1.00 47.47 290 SER A N 1
ATOM 2101 C CA . SER A 1 290 ? 25.523 13.952 42.328 1.00 47.47 290 SER A CA 1
ATOM 2102 C C . SER A 1 290 ? 25.102 14.293 43.757 1.00 47.47 290 SER A C 1
ATOM 2104 O O . SER A 1 290 ? 25.002 15.454 44.134 1.00 47.47 290 SER A O 1
ATOM 2106 N N . SER A 1 291 ? 25.028 13.231 44.557 1.00 52.38 291 SER A N 1
ATOM 2107 C CA . SER A 1 291 ? 25.525 13.125 45.933 1.00 52.38 291 SER A CA 1
ATOM 2108 C C . SER A 1 291 ? 24.976 14.018 47.056 1.00 52.38 291 SER A C 1
ATOM 2110 O O . SER A 1 291 ? 25.107 15.235 47.077 1.00 52.38 291 SER A O 1
ATOM 2112 N N . SER A 1 292 ? 24.662 13.292 48.132 1.00 53.06 292 SER A N 1
ATOM 2113 C CA . SER A 1 292 ? 24.761 13.668 49.544 1.00 53.06 292 SER A CA 1
ATOM 2114 C C . SER A 1 292 ? 23.567 14.403 50.153 1.00 53.06 292 SER A C 1
ATOM 2116 O O . SER A 1 292 ? 23.469 15.618 50.136 1.00 53.06 292 SER A O 1
ATOM 2118 N N . PHE A 1 293 ? 22.727 13.636 50.850 1.00 47.84 293 PHE A N 1
ATOM 2119 C CA . PHE A 1 293 ? 22.413 13.984 52.233 1.00 47.84 293 PHE A CA 1
ATOM 2120 C C . PHE A 1 293 ? 22.049 12.727 53.030 1.00 47.84 293 PHE A C 1
ATOM 2122 O O . PHE A 1 293 ? 20.961 12.167 52.930 1.00 47.84 293 PHE A O 1
ATOM 2129 N N . LYS A 1 294 ? 23.019 12.256 53.822 1.00 50.66 294 LYS A N 1
ATOM 2130 C CA . LYS A 1 294 ? 22.767 11.412 54.989 1.00 50.66 294 LYS A CA 1
ATOM 2131 C C . LYS A 1 294 ? 22.148 12.312 56.050 1.00 50.66 294 LYS A C 1
ATOM 2133 O O . LYS A 1 294 ? 22.856 13.166 56.567 1.00 50.66 294 LYS A O 1
ATOM 2138 N N . GLN A 1 295 ? 20.919 12.041 56.470 1.00 48.81 295 GLN A N 1
ATOM 2139 C CA . GLN A 1 295 ? 20.518 12.326 57.844 1.00 48.81 295 GLN A CA 1
ATOM 2140 C C . GLN A 1 295 ? 19.575 11.240 58.351 1.00 48.81 295 GLN A C 1
ATOM 2142 O O . GLN A 1 295 ? 18.497 10.987 57.823 1.00 48.81 295 GLN A O 1
ATOM 2147 N N . ARG A 1 296 ? 20.073 10.556 59.381 1.00 50.91 296 ARG A N 1
ATOM 2148 C CA . ARG A 1 296 ? 19.327 9.673 60.266 1.00 50.91 296 ARG A CA 1
ATOM 2149 C C . ARG A 1 296 ? 18.279 10.499 61.008 1.00 50.91 296 ARG A C 1
ATOM 2151 O O . ARG A 1 296 ? 18.634 11.501 61.616 1.00 50.91 296 ARG A O 1
ATOM 2158 N N . ALA A 1 297 ? 17.059 9.989 61.090 1.00 43.75 297 ALA A N 1
ATOM 2159 C CA . ALA A 1 297 ? 16.203 10.206 62.246 1.00 43.75 297 ALA A CA 1
ATOM 2160 C C . ALA A 1 297 ? 15.403 8.927 62.490 1.00 43.75 297 ALA A C 1
ATOM 2162 O O . ALA A 1 297 ? 14.482 8.579 61.755 1.00 43.75 297 ALA A O 1
ATOM 2163 N N . ALA A 1 298 ? 15.830 8.195 63.514 1.00 50.22 298 ALA A N 1
ATOM 2164 C CA . ALA A 1 298 ? 15.046 7.153 64.139 1.00 50.22 298 ALA A CA 1
ATOM 2165 C C . ALA A 1 298 ? 13.902 7.824 64.906 1.00 50.22 298 ALA A C 1
ATOM 2167 O O . ALA A 1 298 ? 14.160 8.576 65.842 1.00 50.22 298 ALA A O 1
ATOM 2168 N N . ILE A 1 299 ? 12.654 7.537 64.536 1.00 43.81 299 ILE A N 1
ATOM 2169 C CA . ILE A 1 299 ? 11.509 7.743 65.423 1.00 43.81 299 ILE A CA 1
ATOM 2170 C C . ILE A 1 299 ? 10.743 6.428 65.509 1.00 43.81 299 ILE A C 1
ATOM 2172 O O . ILE A 1 299 ? 10.098 5.966 64.569 1.00 43.81 299 ILE A O 1
ATOM 2176 N N . LEU A 1 300 ? 10.879 5.833 66.691 1.00 53.75 300 LEU A N 1
ATOM 2177 C CA . LEU A 1 300 ? 10.030 4.801 67.255 1.00 53.75 300 LEU A CA 1
ATOM 2178 C C . LEU A 1 300 ? 8.560 5.231 67.165 1.00 53.75 300 LEU A C 1
ATOM 2180 O O . LEU A 1 300 ? 8.149 6.174 67.834 1.00 53.75 300 LEU A O 1
ATOM 2184 N N . SER A 1 301 ? 7.753 4.495 66.404 1.00 51.72 301 SER A N 1
ATOM 2185 C CA . SER A 1 301 ? 6.309 4.433 66.636 1.00 51.72 301 SER A CA 1
ATOM 2186 C C . SER A 1 301 ? 5.914 2.978 66.865 1.00 51.72 301 SER A C 1
ATOM 2188 O O . SER A 1 301 ? 5.827 2.150 65.959 1.00 51.72 301 SER A O 1
ATOM 2190 N N . LEU A 1 302 ? 5.748 2.665 68.149 1.00 49.28 302 LEU A N 1
ATOM 2191 C CA . LEU A 1 302 ? 5.139 1.439 68.624 1.00 49.28 302 LEU A CA 1
ATOM 2192 C C . LEU A 1 302 ? 3.665 1.381 68.196 1.00 49.28 302 LEU A C 1
ATOM 2194 O O . LEU A 1 302 ? 2.889 2.299 68.440 1.00 49.28 302 LEU A O 1
ATOM 2198 N N . ALA A 1 303 ? 3.300 0.225 67.647 1.00 56.34 303 ALA A N 1
ATOM 2199 C CA . ALA A 1 303 ? 2.069 -0.506 67.925 1.00 56.34 303 ALA A CA 1
ATOM 2200 C C . ALA A 1 303 ? 0.740 0.280 67.954 1.00 56.34 303 ALA A C 1
ATOM 2202 O O . ALA A 1 303 ? 0.231 0.645 69.012 1.00 56.34 303 ALA A O 1
ATOM 2203 N N . ARG A 1 304 ? 0.042 0.288 66.809 1.00 47.19 304 ARG A N 1
ATOM 2204 C CA . ARG A 1 304 ? -1.413 0.068 66.800 1.00 47.19 304 ARG A CA 1
ATOM 2205 C C . ARG A 1 304 ? -1.795 -1.084 65.873 1.00 47.19 304 ARG A C 1
ATOM 2207 O O . ARG A 1 304 ? -1.823 -1.000 64.654 1.00 47.19 304 ARG A O 1
ATOM 2214 N N . LYS A 1 305 ? -2.073 -2.187 66.554 1.00 60.69 305 LYS A N 1
ATOM 2215 C CA . LYS A 1 305 ? -2.737 -3.419 66.145 1.00 60.69 305 LYS A CA 1
ATOM 2216 C C . LYS A 1 305 ? -4.178 -3.103 65.718 1.00 60.69 305 LYS A C 1
ATOM 2218 O O . LYS A 1 305 ? -4.974 -2.744 66.572 1.00 60.69 305 LYS A O 1
ATOM 2223 N N . SER A 1 306 ? -4.522 -3.236 64.436 1.00 50.62 306 SER A N 1
ATOM 2224 C CA . SER A 1 306 ? -5.843 -3.698 63.960 1.00 50.62 306 SER A CA 1
ATOM 2225 C C . SER A 1 306 ? -5.884 -3.742 62.429 1.00 50.62 306 SER A C 1
ATOM 2227 O O . SER A 1 306 ? -5.343 -2.875 61.756 1.00 50.62 306 SER A O 1
ATOM 2229 N N . GLY A 1 307 ? -6.518 -4.783 61.884 1.00 52.91 307 GLY A N 1
ATOM 2230 C CA . GLY A 1 307 ? -6.897 -4.837 60.474 1.00 52.91 307 GLY A CA 1
ATOM 2231 C C . GLY A 1 307 ? -5.852 -5.416 59.524 1.00 52.91 307 GLY A C 1
ATOM 2232 O O . GLY A 1 307 ? -5.452 -4.759 58.570 1.00 52.91 307 GLY A O 1
ATOM 2233 N N . ARG A 1 308 ? -5.475 -6.690 59.712 1.00 51.94 308 ARG A N 1
ATOM 2234 C CA . ARG A 1 308 ? -4.949 -7.537 58.626 1.00 51.94 308 ARG A CA 1
ATOM 2235 C C . ARG A 1 308 ? -6.034 -7.697 57.550 1.00 51.94 308 ARG A C 1
ATOM 2237 O O . ARG A 1 308 ? -6.651 -8.748 57.423 1.00 51.94 308 ARG A O 1
ATOM 2244 N N . SER A 1 309 ? -6.262 -6.653 56.761 1.00 56.31 309 SER A N 1
ATOM 2245 C CA . SER A 1 309 ? -6.803 -6.789 55.418 1.00 56.31 309 SER A CA 1
ATOM 2246 C C . SER A 1 309 ? -5.701 -7.502 54.638 1.00 56.31 309 SER A C 1
ATOM 2248 O O . SER A 1 309 ? -4.769 -6.881 54.124 1.00 56.31 309 SER A O 1
ATOM 2250 N N . GLN A 1 310 ? -5.750 -8.837 54.640 1.00 60.06 310 GLN A N 1
ATOM 2251 C CA . GLN A 1 310 ? -5.112 -9.633 53.608 1.00 60.06 310 GLN A CA 1
ATOM 2252 C C . GLN A 1 310 ? -5.708 -9.140 52.299 1.00 60.06 310 GLN A C 1
ATOM 2254 O O . GLN A 1 310 ? -6.795 -9.554 51.898 1.00 60.06 310 GLN A O 1
ATOM 2259 N N . GLY A 1 311 ? -5.026 -8.166 51.697 1.00 59.50 311 GLY A N 1
ATOM 2260 C CA . GLY A 1 311 ? -5.351 -7.648 50.392 1.00 59.50 311 GLY A CA 1
ATOM 2261 C C . GLY A 1 311 ? -5.349 -8.840 49.463 1.00 59.50 311 GLY A C 1
ATOM 2262 O O . GLY A 1 311 ? -4.286 -9.331 49.085 1.00 59.50 311 GLY A O 1
ATOM 2263 N N . ARG A 1 312 ? -6.552 -9.339 49.156 1.00 63.81 312 ARG A N 1
ATOM 2264 C CA . ARG A 1 312 ? -6.812 -10.232 48.038 1.00 63.81 312 ARG A CA 1
ATOM 2265 C C . ARG A 1 312 ? -6.156 -9.548 46.852 1.00 63.81 312 ARG A C 1
ATOM 2267 O O . ARG A 1 312 ? -6.728 -8.617 46.286 1.00 63.81 312 ARG A O 1
ATOM 2274 N N . ARG A 1 313 ? -4.933 -9.971 46.518 1.00 63.59 313 ARG A N 1
ATOM 2275 C CA . ARG A 1 313 ? -4.306 -9.694 45.234 1.00 63.59 313 ARG A CA 1
ATOM 2276 C C . ARG A 1 313 ? -5.324 -10.200 44.233 1.00 63.59 313 ARG A C 1
ATOM 2278 O O . ARG A 1 313 ? -5.460 -11.407 44.057 1.00 63.59 313 ARG A O 1
ATOM 2285 N N . ARG A 1 314 ? -6.136 -9.286 43.695 1.00 69.19 314 ARG A N 1
ATOM 2286 C CA . ARG A 1 314 ? -7.069 -9.589 42.619 1.00 69.19 314 ARG A CA 1
ATOM 2287 C C . ARG A 1 314 ? -6.194 -10.175 41.530 1.00 69.19 314 ARG A C 1
ATOM 2289 O O . ARG A 1 314 ? -5.378 -9.465 40.950 1.00 69.19 314 ARG A O 1
ATOM 2296 N N . MET A 1 315 ? -6.288 -11.490 41.368 1.00 73.31 315 MET A N 1
ATOM 2297 C CA . MET A 1 315 ? -5.581 -12.228 40.343 1.00 73.31 315 MET A CA 1
ATOM 2298 C C . MET A 1 315 ? -6.040 -11.617 39.027 1.00 73.31 315 MET A C 1
ATOM 2300 O O . MET A 1 315 ? -7.204 -11.740 38.642 1.00 73.31 315 MET A O 1
ATOM 2304 N N . ARG A 1 316 ? -5.161 -10.809 38.433 1.00 75.62 316 ARG A N 1
ATOM 2305 C CA . ARG A 1 316 ? -5.427 -10.108 37.185 1.00 75.62 316 ARG A CA 1
ATOM 2306 C C . ARG A 1 316 ? -5.619 -11.212 36.153 1.00 75.62 316 ARG A C 1
ATOM 2308 O O . ARG A 1 316 ? -4.683 -11.965 35.901 1.00 75.62 316 ARG A O 1
ATOM 2315 N N . ARG A 1 317 ? -6.850 -11.379 35.663 1.00 75.44 317 ARG A N 1
ATOM 2316 C CA . ARG A 1 317 ? -7.154 -12.369 34.627 1.00 75.44 317 ARG A CA 1
ATOM 2317 C C . ARG A 1 317 ? -6.234 -12.060 33.451 1.00 75.44 317 ARG A C 1
ATOM 2319 O O . ARG A 1 317 ? -6.242 -10.936 32.955 1.00 75.44 317 ARG A O 1
ATOM 2326 N N . GLN A 1 318 ? -5.373 -13.010 33.103 1.00 84.31 318 GLN A N 1
ATOM 2327 C CA . GLN A 1 318 ? -4.560 -12.905 31.902 1.00 84.31 318 GLN A CA 1
ATOM 2328 C C . GLN A 1 318 ? -5.517 -13.028 30.721 1.00 84.31 318 GLN A C 1
ATOM 2330 O O . GLN A 1 318 ? -6.183 -14.048 30.572 1.00 84.31 318 GLN A O 1
ATOM 2335 N N . THR A 1 319 ? -5.634 -11.962 29.938 1.00 89.94 319 THR A N 1
ATOM 2336 C CA . THR A 1 319 ? -6.368 -11.991 28.676 1.00 89.94 319 THR A CA 1
ATOM 2337 C C . THR A 1 319 ? -5.549 -12.801 27.676 1.00 89.94 319 THR A C 1
ATOM 2339 O O . THR A 1 319 ? -4.369 -12.512 27.477 1.00 89.94 319 THR A O 1
ATOM 2342 N N . THR A 1 320 ? -6.143 -13.824 27.067 1.00 94.31 320 THR A N 1
ATOM 2343 C CA . THR A 1 320 ? -5.470 -14.640 26.044 1.00 94.31 320 THR A CA 1
ATOM 2344 C C . THR A 1 320 ? -5.572 -13.954 24.684 1.00 94.31 320 THR A C 1
ATOM 2346 O O . THR A 1 320 ? -6.670 -13.634 24.246 1.00 94.31 320 THR A O 1
ATOM 2349 N N . THR A 1 321 ? -4.460 -13.735 23.986 1.00 94.69 321 THR A N 1
ATOM 2350 C CA . THR A 1 321 ? -4.481 -13.145 22.636 1.00 94.69 321 THR A CA 1
ATOM 2351 C C . THR A 1 321 ? -4.396 -14.240 21.571 1.00 94.69 321 THR A C 1
ATOM 2353 O O . THR A 1 321 ? -3.455 -15.031 21.576 1.00 94.69 321 THR A O 1
ATOM 2356 N N . TYR A 1 322 ? -5.361 -14.273 20.653 1.00 96.44 322 TYR A N 1
ATOM 2357 C CA . TYR A 1 322 ? -5.406 -15.153 19.487 1.00 96.44 322 TYR A CA 1
ATOM 2358 C C . TYR A 1 322 ? -5.010 -14.383 18.231 1.00 96.44 322 TYR A C 1
ATOM 2360 O O . TYR A 1 322 ? -5.510 -13.284 17.989 1.00 96.44 322 TYR A O 1
ATOM 2368 N N . TYR A 1 323 ? -4.144 -14.980 17.416 1.00 95.94 323 TYR A N 1
ATOM 2369 C CA . TYR A 1 323 ? -3.739 -14.435 16.126 1.00 95.94 323 TYR A CA 1
ATOM 2370 C C . TYR A 1 323 ? -4.330 -15.284 15.005 1.00 95.94 323 TYR A C 1
ATOM 2372 O O . TYR A 1 323 ? -4.174 -16.503 15.004 1.00 95.94 323 TYR A O 1
ATOM 2380 N N . ILE A 1 324 ? -5.031 -14.630 14.083 1.00 96.44 324 ILE A N 1
ATOM 2381 C CA . ILE A 1 324 ? -5.617 -15.240 12.893 1.00 96.44 324 ILE A CA 1
ATOM 2382 C C . ILE A 1 324 ? -4.816 -14.745 11.695 1.00 96.44 324 ILE A C 1
ATOM 2384 O O . ILE A 1 324 ? -4.942 -13.590 11.285 1.00 96.44 324 ILE A O 1
ATOM 2388 N N . ASP A 1 325 ? -3.993 -15.633 11.152 1.00 96.44 325 ASP A N 1
ATOM 2389 C CA . ASP A 1 325 ? -3.222 -15.381 9.944 1.00 96.44 325 ASP A CA 1
ATOM 2390 C C . ASP A 1 325 ? -4.088 -15.687 8.719 1.00 96.44 325 ASP A C 1
ATOM 2392 O O . ASP A 1 325 ? -4.579 -16.804 8.545 1.00 96.44 325 ASP A O 1
ATOM 2396 N N . VAL A 1 326 ? -4.292 -14.682 7.870 1.00 97.25 326 VAL A N 1
ATOM 2397 C CA . VAL A 1 326 ? -5.156 -14.770 6.692 1.00 97.25 326 VAL A CA 1
ATOM 2398 C C . VAL A 1 326 ? -4.328 -14.687 5.417 1.00 97.25 326 VAL A C 1
ATOM 2400 O O . VAL A 1 326 ? -3.355 -13.932 5.330 1.00 97.25 326 VAL A O 1
ATOM 2403 N N . VAL A 1 327 ? -4.7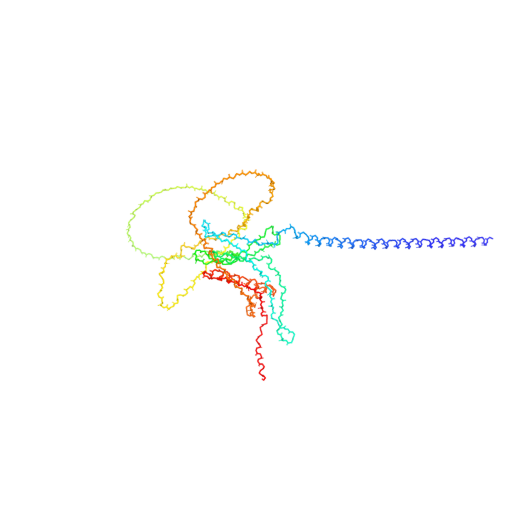29 -15.469 4.417 1.00 97.31 327 VAL A N 1
ATOM 2404 C CA . VAL A 1 327 ? -4.231 -15.398 3.042 1.00 97.31 327 VAL A CA 1
ATOM 2405 C C . VAL A 1 327 ? -5.384 -14.946 2.156 1.00 97.31 327 VAL A C 1
ATOM 2407 O O . VAL A 1 327 ? -6.419 -15.610 2.111 1.00 97.31 327 VAL A O 1
ATOM 2410 N N . ALA A 1 328 ? -5.216 -13.819 1.466 1.00 97.25 328 ALA A N 1
ATOM 2411 C CA . ALA A 1 328 ? -6.199 -13.341 0.501 1.00 97.25 328 ALA A CA 1
ATOM 2412 C C . ALA A 1 328 ? -5.949 -14.007 -0.855 1.00 97.25 328 ALA A C 1
ATOM 2414 O O . ALA A 1 328 ? -4.825 -13.972 -1.356 1.00 97.25 328 ALA A O 1
ATOM 2415 N N . VAL A 1 329 ? -6.983 -14.603 -1.447 1.00 96.94 329 VAL A N 1
ATOM 2416 C CA . VAL A 1 329 ? -6.930 -15.195 -2.789 1.00 96.94 329 VAL A CA 1
ATOM 2417 C C . VAL A 1 329 ? -7.891 -14.428 -3.684 1.00 96.94 329 VAL A C 1
ATOM 2419 O O . VAL A 1 329 ? -9.064 -14.282 -3.351 1.00 96.94 329 VAL A O 1
ATOM 2422 N N . ILE A 1 330 ? -7.372 -13.915 -4.793 1.00 97.06 330 ILE A N 1
ATOM 2423 C CA . ILE A 1 330 ? -8.050 -12.977 -5.682 1.00 97.06 330 ILE A CA 1
ATOM 2424 C C . ILE A 1 330 ? -8.183 -13.638 -7.042 1.00 97.06 330 ILE A C 1
ATOM 2426 O O . ILE A 1 330 ? -7.206 -14.132 -7.607 1.00 97.06 330 ILE A O 1
ATOM 2430 N N . ASP A 1 331 ? -9.404 -13.661 -7.555 1.00 96.31 331 ASP A N 1
ATOM 2431 C CA . ASP A 1 331 ? -9.703 -14.224 -8.858 1.00 96.31 331 ASP A CA 1
ATOM 2432 C C . ASP A 1 331 ? -9.314 -13.268 -9.997 1.00 96.31 331 ASP A C 1
ATOM 2434 O O . ASP A 1 331 ? -9.026 -12.082 -9.807 1.00 96.31 331 ASP A O 1
ATOM 2438 N N . TYR A 1 332 ? -9.336 -13.798 -11.220 1.00 96.25 332 TYR A N 1
ATOM 2439 C CA . TYR A 1 332 ? -9.057 -13.002 -12.411 1.00 96.25 332 TYR A CA 1
ATOM 2440 C C . TYR A 1 332 ? -10.074 -11.872 -12.608 1.00 96.25 332 TYR A C 1
ATOM 2442 O O . TYR A 1 332 ? -9.718 -10.796 -13.082 1.00 96.25 332 TYR A O 1
ATOM 2450 N N . GLY A 1 333 ? -11.338 -12.096 -12.235 1.00 96.62 333 GLY A N 1
ATOM 2451 C CA . GLY A 1 333 ? -12.403 -11.108 -12.385 1.00 96.62 333 GLY A CA 1
ATOM 2452 C C . GLY A 1 333 ? -12.138 -9.839 -11.578 1.00 96.62 333 GLY A C 1
ATOM 2453 O O . GLY A 1 333 ? -12.257 -8.737 -12.116 1.00 96.62 333 GLY A O 1
ATOM 2454 N N . VAL A 1 334 ? -11.743 -9.979 -10.311 1.00 96.88 334 VAL A N 1
ATOM 2455 C CA . VAL A 1 334 ? -11.352 -8.848 -9.465 1.00 96.88 334 VAL A CA 1
ATOM 2456 C C . VAL A 1 334 ? -10.032 -8.255 -9.943 1.00 96.88 334 VAL A C 1
ATOM 2458 O O . VAL A 1 334 ? -9.968 -7.041 -10.116 1.00 96.88 334 VAL A O 1
ATOM 2461 N N . 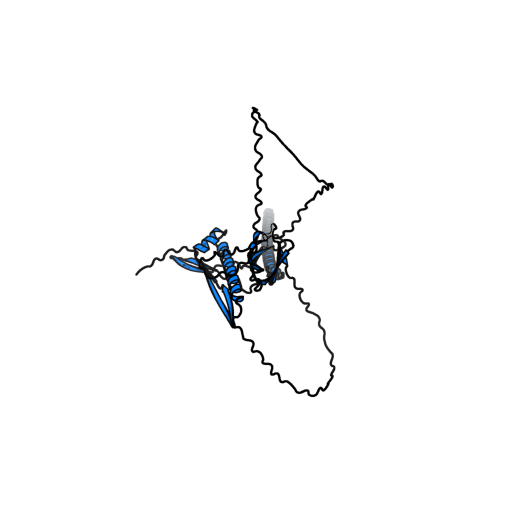TYR A 1 335 ? -9.016 -9.079 -10.227 1.00 97.62 335 TYR A N 1
ATOM 2462 C CA . TYR A 1 335 ? -7.729 -8.606 -10.753 1.00 97.62 335 TYR A CA 1
ATOM 2463 C C . TYR A 1 335 ? -7.898 -7.715 -11.989 1.00 97.62 335 TYR A C 1
ATOM 2465 O O . TYR A 1 335 ? -7.326 -6.628 -12.055 1.00 97.62 335 TYR A O 1
ATOM 2473 N N . ARG A 1 336 ? -8.748 -8.131 -12.934 1.00 97.50 336 ARG A N 1
ATOM 2474 C CA . ARG A 1 336 ? -9.022 -7.389 -14.165 1.00 97.50 336 ARG A CA 1
ATOM 2475 C C . ARG A 1 336 ?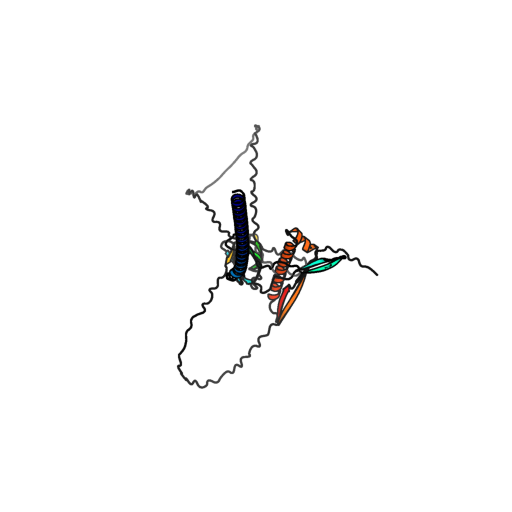 -9.566 -5.988 -13.900 1.00 97.50 336 ARG A C 1
ATOM 2477 O O . ARG A 1 336 ? -9.163 -5.064 -14.586 1.00 97.50 336 ARG A O 1
ATOM 2484 N N . ARG A 1 337 ? -10.412 -5.804 -12.883 1.00 97.50 337 ARG A N 1
ATOM 2485 C CA . ARG A 1 337 ? -10.938 -4.472 -12.533 1.00 97.50 337 ARG A CA 1
ATOM 2486 C C . ARG A 1 337 ? -9.834 -3.514 -12.094 1.00 97.50 337 ARG A C 1
ATOM 2488 O O . ARG A 1 337 ? -9.855 -2.361 -12.497 1.00 97.50 337 ARG A O 1
ATOM 2495 N N . PHE A 1 338 ? -8.880 -3.998 -11.298 1.00 97.31 338 PHE A N 1
ATOM 2496 C CA . PHE A 1 338 ? -7.710 -3.208 -10.903 1.00 97.31 338 PHE A CA 1
ATOM 2497 C C . PHE A 1 338 ? -6.787 -2.944 -12.092 1.00 97.31 338 PHE A C 1
ATOM 2499 O O . PHE A 1 338 ? -6.261 -1.845 -12.238 1.00 97.31 338 PHE A O 1
ATOM 2506 N N . LEU A 1 339 ? -6.619 -3.938 -12.966 1.00 97.38 339 LEU A N 1
ATOM 2507 C CA . LEU A 1 339 ? -5.819 -3.793 -14.175 1.00 97.38 339 LEU A CA 1
ATOM 2508 C C . LEU A 1 339 ? -6.403 -2.747 -15.132 1.00 97.38 339 LEU A C 1
ATOM 2510 O O . LEU A 1 339 ? -5.646 -1.956 -15.680 1.00 97.38 339 LEU A O 1
ATOM 2514 N N . ASP A 1 340 ? -7.726 -2.713 -15.295 1.00 97.75 340 ASP A N 1
ATOM 2515 C CA . ASP A 1 340 ? -8.421 -1.754 -16.160 1.00 97.75 340 ASP A CA 1
ATOM 2516 C C . ASP A 1 340 ? -8.294 -0.302 -15.646 1.00 97.75 340 ASP A C 1
ATOM 2518 O O . ASP A 1 340 ? -8.391 0.639 -16.434 1.00 97.75 340 ASP A O 1
ATOM 2522 N N . SER A 1 341 ? -8.071 -0.104 -14.339 1.00 96.19 341 SER A N 1
ATOM 2523 C CA . SER A 1 341 ? -7.859 1.219 -13.728 1.00 96.19 341 SER A CA 1
ATOM 2524 C C . SER A 1 341 ? -6.393 1.650 -13.622 1.00 96.19 341 SER A C 1
ATOM 2526 O O . SER A 1 341 ? -6.134 2.834 -13.411 1.00 96.19 341 SER A O 1
ATOM 2528 N N . ALA A 1 342 ? -5.448 0.717 -13.744 1.00 96.62 342 ALA A N 1
ATOM 2529 C CA . ALA A 1 342 ? -4.021 0.967 -13.565 1.00 96.62 342 ALA A CA 1
ATOM 2530 C C . ALA A 1 342 ? -3.312 1.234 -14.903 1.00 96.62 342 ALA A C 1
ATOM 2532 O O . ALA A 1 342 ? -3.711 0.728 -15.953 1.00 96.62 342 ALA A O 1
ATOM 2533 N N . ALA A 1 343 ? -2.202 1.976 -14.886 1.00 97.00 343 ALA A N 1
ATOM 2534 C CA . ALA A 1 343 ? -1.378 2.172 -16.080 1.00 97.00 343 ALA A CA 1
ATOM 2535 C C . ALA A 1 343 ? -0.501 0.947 -16.390 1.00 97.00 343 ALA A C 1
ATOM 2537 O O . ALA A 1 343 ? -0.027 0.785 -17.518 1.00 97.00 343 ALA A O 1
ATOM 2538 N N . SER A 1 344 ? -0.256 0.077 -15.405 1.00 97.31 344 SER A N 1
ATOM 2539 C CA . SER A 1 344 ? 0.553 -1.129 -15.585 1.00 97.31 344 SER A CA 1
ATOM 2540 C C . SER A 1 344 ? 0.097 -2.308 -14.724 1.00 97.31 344 SER A C 1
ATOM 2542 O O . SER A 1 344 ? -0.540 -2.151 -13.687 1.00 97.31 344 SER A O 1
ATOM 2544 N N . ARG A 1 345 ? 0.519 -3.518 -15.114 1.00 96.81 345 ARG A N 1
ATOM 2545 C CA . ARG A 1 345 ? 0.323 -4.741 -14.317 1.00 96.81 345 ARG A CA 1
ATOM 2546 C C . ARG A 1 345 ? 0.881 -4.617 -12.898 1.00 96.81 345 ARG A C 1
ATOM 2548 O O . ARG A 1 345 ? 0.265 -5.111 -11.963 1.00 96.81 345 ARG A O 1
ATOM 2555 N N . LEU A 1 346 ? 2.077 -4.041 -12.753 1.00 96.94 346 LEU A N 1
ATOM 2556 C CA . LEU A 1 346 ? 2.719 -3.913 -11.442 1.00 96.94 346 LEU A CA 1
ATOM 2557 C C . LEU A 1 346 ? 1.933 -2.961 -10.545 1.00 96.94 346 LEU A C 1
ATOM 2559 O O . LEU A 1 346 ? 1.697 -3.298 -9.394 1.00 96.94 346 LEU A O 1
ATOM 2563 N N . GLU A 1 347 ? 1.475 -1.839 -11.094 1.00 96.06 347 GLU A N 1
ATOM 2564 C CA . GLU A 1 347 ? 0.615 -0.887 -10.388 1.00 96.06 347 GLU A CA 1
ATOM 2565 C C . GLU A 1 347 ? -0.697 -1.541 -9.942 1.00 96.06 347 GLU A C 1
ATOM 2567 O O . GLU A 1 347 ? -1.029 -1.470 -8.768 1.00 96.06 347 GLU A O 1
ATOM 2572 N N . ALA A 1 348 ? -1.359 -2.325 -10.802 1.00 97.31 348 ALA A N 1
ATOM 2573 C CA . ALA A 1 348 ? -2.560 -3.069 -10.410 1.00 97.31 348 ALA A CA 1
ATOM 2574 C C . ALA A 1 348 ? -2.318 -4.025 -9.224 1.00 97.31 348 ALA A C 1
ATOM 2576 O O . ALA A 1 348 ? -3.166 -4.178 -8.348 1.00 97.31 348 ALA A O 1
ATOM 2577 N N . LEU A 1 349 ? -1.158 -4.688 -9.180 1.00 97.50 349 LEU A N 1
ATOM 2578 C CA . LEU A 1 349 ? -0.786 -5.570 -8.069 1.00 97.50 349 LEU A CA 1
ATOM 2579 C C . LEU A 1 349 ? -0.439 -4.788 -6.793 1.00 97.50 349 LEU A C 1
ATOM 2581 O O . LEU A 1 349 ? -0.714 -5.268 -5.690 1.00 97.50 349 LEU A O 1
ATOM 2585 N N . GLU A 1 350 ? 0.159 -3.604 -6.930 1.00 96.19 350 GLU A N 1
ATOM 2586 C CA . GLU A 1 350 ? 0.407 -2.685 -5.816 1.00 96.19 350 GLU A CA 1
ATOM 2587 C C . GLU A 1 350 ? -0.914 -2.160 -5.238 1.00 96.19 350 GLU A C 1
ATOM 2589 O O . GLU A 1 350 ? -1.102 -2.263 -4.023 1.00 96.19 350 GLU A O 1
ATOM 2594 N N . ASP A 1 351 ? -1.851 -1.742 -6.090 1.00 95.75 351 ASP A N 1
ATOM 2595 C CA . ASP A 1 351 ? -3.198 -1.297 -5.717 1.00 95.75 351 ASP A CA 1
ATOM 2596 C C . ASP A 1 351 ? -3.985 -2.409 -5.016 1.00 95.75 351 ASP A C 1
ATOM 2598 O O . ASP A 1 351 ? -4.621 -2.186 -3.985 1.00 95.75 351 ASP A O 1
ATOM 2602 N N . ILE A 1 352 ? -3.902 -3.643 -5.523 1.00 97.12 352 ILE A N 1
ATOM 2603 C CA . ILE A 1 352 ? -4.500 -4.821 -4.885 1.00 97.12 352 ILE A CA 1
ATOM 2604 C C . ILE A 1 352 ? -3.921 -5.039 -3.486 1.00 97.12 352 ILE A C 1
ATOM 2606 O O . ILE A 1 352 ? -4.669 -5.248 -2.525 1.00 97.12 352 ILE A O 1
ATOM 2610 N N . ARG A 1 353 ? -2.590 -5.013 -3.349 1.00 96.81 353 ARG A N 1
ATOM 2611 C CA . ARG A 1 353 ? -1.929 -5.192 -2.050 1.00 96.81 353 ARG A CA 1
ATOM 2612 C C . ARG A 1 353 ? -2.371 -4.116 -1.066 1.00 96.81 353 ARG A C 1
ATOM 2614 O O . ARG A 1 353 ? -2.665 -4.444 0.083 1.00 96.81 353 ARG A O 1
ATOM 2621 N N . GLU A 1 354 ? -2.411 -2.863 -1.505 1.00 94.94 354 GLU A N 1
ATOM 2622 C CA . GLU A 1 354 ? -2.843 -1.720 -0.702 1.00 94.94 354 GLU A CA 1
ATOM 2623 C C . GLU A 1 354 ? -4.308 -1.860 -0.269 1.00 94.94 354 GLU A C 1
ATOM 2625 O O . GLU A 1 354 ? -4.603 -1.794 0.926 1.00 94.94 354 GLU A O 1
ATOM 2630 N N . TYR A 1 355 ? -5.208 -2.166 -1.207 1.00 95.75 355 TYR A N 1
ATOM 2631 C CA . TYR A 1 355 ? -6.634 -2.345 -0.944 1.00 95.75 355 TYR A CA 1
ATOM 2632 C C . TYR A 1 355 ? -6.896 -3.439 0.097 1.00 95.75 355 TYR A C 1
ATOM 2634 O O . TYR A 1 355 ? -7.562 -3.201 1.105 1.00 95.75 355 TYR A O 1
ATOM 2642 N N . TYR A 1 356 ? -6.347 -4.642 -0.088 1.00 96.38 356 TYR A N 1
ATOM 2643 C CA . TYR A 1 356 ? -6.578 -5.723 0.874 1.00 96.38 356 TYR A CA 1
ATOM 2644 C C . TYR A 1 356 ? -5.889 -5.457 2.216 1.00 96.38 356 TYR A C 1
ATOM 2646 O O . TYR A 1 356 ? -6.447 -5.800 3.259 1.00 96.38 356 TYR A O 1
ATOM 2654 N N . SER A 1 357 ? -4.735 -4.789 2.224 1.00 94.25 357 SER A N 1
ATOM 2655 C CA . SER A 1 357 ? -4.102 -4.326 3.466 1.00 94.25 357 SER A CA 1
ATOM 2656 C C . SER A 1 357 ? -5.028 -3.398 4.256 1.00 94.25 357 SER A C 1
ATOM 2658 O O . SER A 1 357 ? -5.208 -3.598 5.459 1.00 94.25 357 SER A O 1
ATOM 2660 N N . PHE A 1 358 ? -5.686 -2.453 3.577 1.00 93.56 358 PHE A N 1
ATOM 2661 C CA . PHE A 1 358 ? -6.682 -1.564 4.176 1.00 93.56 358 PHE A CA 1
ATOM 2662 C C . PHE A 1 358 ? -7.867 -2.341 4.772 1.00 93.56 358 PHE A C 1
ATOM 2664 O O . PHE A 1 358 ? -8.198 -2.166 5.948 1.00 93.56 358 PHE A O 1
ATOM 2671 N N . ILE A 1 359 ? -8.470 -3.249 3.995 1.00 94.06 359 ILE A N 1
ATOM 2672 C CA . ILE A 1 359 ? -9.638 -4.038 4.422 1.00 94.06 359 ILE A CA 1
ATOM 2673 C C . ILE A 1 359 ? -9.320 -4.890 5.655 1.00 94.06 359 ILE A C 1
ATOM 2675 O O . ILE A 1 359 ? -10.064 -4.868 6.639 1.00 94.06 359 ILE A O 1
ATOM 2679 N N . PHE A 1 360 ? -8.202 -5.620 5.642 1.00 94.38 360 PHE A N 1
ATOM 2680 C CA . PHE A 1 360 ? -7.824 -6.484 6.762 1.00 94.38 360 PHE A CA 1
ATOM 2681 C C . PHE A 1 360 ? -7.425 -5.693 8.012 1.00 94.38 360 PHE A C 1
ATOM 2683 O O . PHE A 1 360 ? -7.694 -6.146 9.125 1.00 94.38 360 PHE A O 1
ATOM 2690 N N . ASN A 1 361 ? -6.867 -4.491 7.847 1.00 90.81 361 ASN A N 1
ATOM 2691 C CA . ASN A 1 361 ? -6.628 -3.570 8.954 1.00 90.81 361 ASN A CA 1
ATOM 2692 C C . ASN A 1 361 ? -7.949 -3.120 9.603 1.00 90.81 361 ASN A C 1
ATOM 2694 O O . ASN A 1 361 ? -8.064 -3.103 10.829 1.00 90.81 361 ASN A O 1
ATOM 2698 N N . GLY A 1 362 ? -8.969 -2.826 8.792 1.00 91.81 362 GLY A N 1
ATOM 2699 C CA . GLY A 1 362 ? -10.304 -2.506 9.296 1.00 91.81 362 GLY A CA 1
ATOM 2700 C C . GLY A 1 362 ? -10.993 -3.689 9.978 1.00 91.81 362 GLY A C 1
ATOM 2701 O O . GLY A 1 362 ? -11.625 -3.521 11.022 1.00 91.81 362 GLY A O 1
ATOM 2702 N N . MET A 1 363 ? -10.826 -4.904 9.452 1.00 94.38 363 MET A N 1
ATOM 2703 C CA . MET A 1 363 ? -11.302 -6.112 10.129 1.00 94.38 363 MET A CA 1
ATOM 2704 C C . MET A 1 363 ? -10.637 -6.290 11.495 1.00 94.38 363 MET A C 1
ATOM 2706 O O . MET A 1 363 ? -11.340 -6.491 12.480 1.00 94.38 363 MET A O 1
ATOM 2710 N N . ASP A 1 364 ? -9.309 -6.180 11.580 1.00 94.00 364 ASP A N 1
ATOM 2711 C CA . ASP A 1 364 ? -8.593 -6.276 12.855 1.00 94.00 364 ASP A CA 1
ATOM 2712 C C . ASP A 1 364 ? -9.122 -5.259 13.878 1.00 94.00 364 ASP A C 1
ATOM 2714 O O . ASP A 1 364 ? -9.371 -5.637 15.022 1.00 94.00 364 ASP A O 1
ATOM 2718 N N . LEU A 1 365 ? -9.403 -4.015 13.468 1.00 92.62 365 LEU A N 1
ATOM 2719 C CA . LEU A 1 365 ? -10.022 -3.012 14.343 1.00 92.62 365 LEU A CA 1
ATOM 2720 C C . LEU A 1 365 ? -11.379 -3.483 14.885 1.00 92.62 365 LEU A C 1
ATOM 2722 O O . LEU A 1 365 ? -11.615 -3.429 16.094 1.00 92.62 365 LEU A O 1
ATOM 2726 N N . ARG A 1 366 ? -12.264 -3.992 14.018 1.00 92.50 366 ARG A N 1
ATOM 2727 C CA . ARG A 1 366 ? -13.593 -4.476 14.435 1.00 92.50 366 ARG A CA 1
ATOM 2728 C C . ARG A 1 366 ? -13.496 -5.613 15.450 1.00 92.50 366 ARG A C 1
ATOM 2730 O O . ARG A 1 366 ? -14.243 -5.625 16.424 1.00 92.50 366 ARG A O 1
ATOM 2737 N N . TYR A 1 367 ? -12.565 -6.546 15.256 1.00 94.31 367 TYR A N 1
ATOM 2738 C CA . TYR A 1 367 ? -12.357 -7.654 16.194 1.00 94.31 367 TYR A CA 1
ATOM 2739 C C . TYR A 1 367 ? -11.686 -7.218 17.501 1.00 94.31 367 TYR A C 1
ATOM 2741 O O . TYR A 1 367 ? -11.968 -7.800 18.550 1.00 94.31 367 TYR A O 1
ATOM 2749 N N . GLN A 1 368 ? -10.847 -6.179 17.470 1.00 91.88 368 GLN A N 1
ATOM 2750 C CA . GLN A 1 368 ? -10.300 -5.565 18.680 1.00 91.88 368 GLN A CA 1
ATOM 2751 C C . GLN A 1 368 ? -11.372 -4.855 19.517 1.00 91.88 368 GLN A C 1
ATOM 2753 O O . GLN A 1 368 ? -11.235 -4.815 20.739 1.00 91.88 368 GLN A O 1
ATOM 2758 N N . ASN A 1 369 ? -12.421 -4.314 18.885 1.00 90.94 369 ASN A N 1
ATOM 2759 C CA . ASN A 1 369 ? -13.463 -3.554 19.577 1.00 90.94 369 ASN A CA 1
ATOM 2760 C C . ASN A 1 369 ? -14.576 -4.421 20.197 1.00 90.94 369 ASN A C 1
ATOM 2762 O O . ASN A 1 369 ? -15.508 -3.884 20.785 1.00 90.94 369 ASN A O 1
ATOM 2766 N N . ILE A 1 370 ? -14.513 -5.756 20.094 1.00 90.69 370 ILE A N 1
ATOM 2767 C CA . ILE A 1 370 ? -15.517 -6.637 20.713 1.00 90.69 370 ILE A CA 1
ATOM 2768 C C . ILE A 1 370 ? -15.382 -6.542 22.243 1.00 90.69 370 ILE A C 1
ATOM 2770 O O . ILE A 1 370 ? -14.378 -6.999 22.801 1.00 90.69 370 ILE A O 1
ATOM 2774 N N . PRO A 1 371 ? -16.372 -5.977 22.959 1.00 86.88 371 PRO A N 1
ATOM 2775 C CA . PRO A 1 371 ? -16.259 -5.800 24.395 1.00 86.88 371 PRO A CA 1
ATOM 2776 C C . PRO A 1 371 ? -16.448 -7.137 25.129 1.00 86.88 371 PRO A C 1
ATOM 2778 O O . PRO A 1 371 ? -17.102 -8.059 24.646 1.00 86.88 371 PRO A O 1
ATOM 2781 N N . ASN A 1 372 ? -15.953 -7.204 26.367 1.00 72.19 372 ASN A N 1
ATOM 2782 C CA . ASN A 1 372 ? -16.331 -8.223 27.359 1.00 72.19 372 ASN A CA 1
ATOM 2783 C C . ASN A 1 372 ? -15.910 -9.676 27.077 1.00 72.19 372 ASN A C 1
ATOM 2785 O O . ASN A 1 372 ? -16.477 -10.608 27.651 1.00 72.19 372 ASN A O 1
ATOM 2789 N N . VAL A 1 373 ? -14.869 -9.886 26.279 1.00 81.38 373 VAL A N 1
ATOM 2790 C CA . VAL A 1 373 ? -14.248 -11.203 26.100 1.00 81.38 373 VAL A CA 1
ATOM 2791 C C . VAL A 1 373 ? -12.968 -11.314 26.939 1.00 81.38 373 VAL A C 1
ATOM 2793 O O . VAL A 1 373 ? -12.176 -10.381 27.024 1.00 81.38 373 VAL A O 1
ATOM 2796 N N . ASN A 1 374 ? -12.728 -12.469 27.578 1.00 90.69 374 ASN A N 1
ATOM 2797 C CA . ASN A 1 374 ? -11.457 -12.747 28.283 1.00 90.69 374 ASN A CA 1
ATOM 2798 C C . ASN A 1 374 ? -10.304 -13.051 27.304 1.00 90.69 374 ASN A C 1
ATOM 2800 O O . ASN A 1 374 ? -9.281 -13.623 27.685 1.00 90.69 374 ASN A O 1
ATOM 2804 N N . TYR A 1 375 ? -10.483 -12.706 26.035 1.00 92.12 375 TYR A N 1
ATOM 2805 C CA . TYR A 1 375 ? -9.528 -12.931 24.976 1.00 92.12 375 TYR A CA 1
ATOM 2806 C C . TYR A 1 375 ? -9.484 -11.732 24.034 1.00 92.12 375 TYR A C 1
ATOM 2808 O O . TYR A 1 375 ? -10.419 -10.945 23.975 1.00 92.12 375 TYR A O 1
ATOM 2816 N N . GLN A 1 376 ? -8.397 -11.602 23.289 1.00 92.56 376 GLN A N 1
ATOM 2817 C CA . GLN A 1 376 ? -8.223 -10.582 22.263 1.00 92.56 376 GLN A CA 1
ATOM 2818 C C . GLN A 1 376 ? -7.976 -11.282 20.931 1.00 92.56 376 GLN A C 1
ATOM 2820 O O . GLN A 1 376 ? -7.082 -12.119 20.852 1.00 92.56 376 GLN A O 1
ATOM 2825 N N . ILE A 1 377 ? -8.745 -10.959 19.894 1.00 95.12 377 ILE A N 1
ATOM 2826 C CA . ILE A 1 377 ? -8.514 -11.482 18.542 1.00 95.12 377 ILE A CA 1
ATOM 2827 C C . ILE A 1 377 ? -7.727 -10.438 17.757 1.00 95.12 377 ILE A C 1
ATOM 2829 O O . ILE A 1 377 ? -8.059 -9.255 17.798 1.00 95.12 377 ILE A O 1
ATOM 2833 N N . ARG A 1 378 ? -6.685 -10.882 17.056 1.00 95.00 378 ARG A N 1
ATOM 2834 C CA . ARG A 1 378 ? -5.889 -10.069 16.140 1.00 95.00 378 ARG A CA 1
ATOM 2835 C C . ARG A 1 378 ? -5.856 -10.733 14.773 1.00 95.00 378 ARG A C 1
ATOM 2837 O O . ARG A 1 378 ? -5.501 -11.907 14.675 1.00 95.00 378 ARG A O 1
ATOM 2844 N N . ILE A 1 379 ? -6.200 -9.991 13.735 1.00 95.19 379 ILE A N 1
ATOM 2845 C CA . ILE A 1 379 ? -6.218 -10.470 12.354 1.00 95.19 379 ILE A CA 1
ATOM 2846 C C . ILE A 1 379 ? -4.995 -9.925 11.628 1.00 95.19 379 ILE A C 1
ATOM 2848 O O . ILE A 1 379 ? -4.700 -8.734 11.707 1.00 95.19 379 ILE A O 1
ATOM 2852 N N . ARG A 1 380 ? -4.278 -10.799 10.920 1.00 94.12 380 ARG A N 1
ATOM 2853 C CA . ARG A 1 380 ? -3.072 -10.443 10.169 1.00 94.12 380 ARG A CA 1
ATOM 2854 C C . ARG A 1 380 ? -3.181 -10.938 8.738 1.00 94.12 380 ARG A C 1
ATOM 2856 O O . ARG A 1 380 ? -3.321 -12.135 8.505 1.00 94.12 380 ARG A O 1
ATOM 2863 N N . LEU A 1 381 ? -3.069 -10.034 7.773 1.00 96.12 381 LEU A N 1
ATOM 2864 C CA . LEU A 1 381 ? -2.906 -10.420 6.377 1.00 96.12 381 LEU A CA 1
ATOM 2865 C C . LEU A 1 381 ? -1.448 -10.837 6.151 1.00 96.12 381 LEU A C 1
ATOM 2867 O O . LEU A 1 381 ? -0.538 -10.030 6.305 1.00 96.12 381 LEU A O 1
ATOM 2871 N N . THR A 1 382 ? -1.222 -12.104 5.812 1.00 96.44 382 THR A N 1
ATOM 2872 C CA . THR A 1 382 ? 0.136 -12.658 5.679 1.00 96.44 382 THR A CA 1
ATOM 2873 C C . THR A 1 382 ? 0.625 -12.716 4.242 1.00 96.44 382 THR A C 1
ATOM 2875 O O . THR A 1 382 ? 1.824 -12.565 4.006 1.00 96.44 382 THR A O 1
ATOM 2878 N N . LYS A 1 383 ? -0.277 -12.964 3.283 1.00 97.00 383 LYS A N 1
ATOM 2879 C CA . LYS A 1 383 ? 0.021 -13.090 1.848 1.00 97.00 383 LYS A CA 1
ATOM 2880 C C . LYS A 1 383 ? -1.204 -12.726 1.013 1.00 97.00 383 LYS A C 1
ATOM 2882 O O . LYS A 1 383 ? -2.335 -12.964 1.442 1.00 97.00 383 LYS A O 1
ATOM 2887 N N . VAL A 1 384 ? -0.960 -12.235 -0.199 1.00 97.50 384 VAL A N 1
ATOM 2888 C CA . VAL A 1 384 ? -1.985 -12.055 -1.236 1.00 97.50 384 VAL A CA 1
ATOM 2889 C C . VAL A 1 384 ? -1.618 -12.913 -2.443 1.00 97.50 384 VAL A C 1
ATOM 2891 O O . VAL A 1 384 ? -0.472 -12.893 -2.887 1.00 97.50 384 VAL A O 1
ATOM 2894 N N . ILE A 1 385 ? -2.569 -13.680 -2.963 1.00 97.25 385 ILE A N 1
ATOM 2895 C CA . ILE A 1 385 ? -2.416 -14.525 -4.149 1.00 97.25 385 ILE A CA 1
ATOM 2896 C C . ILE A 1 385 ? -3.399 -14.027 -5.205 1.00 97.25 385 ILE A C 1
ATOM 2898 O O . ILE A 1 385 ? -4.594 -13.950 -4.939 1.00 97.25 385 ILE A O 1
ATOM 2902 N N . VAL A 1 386 ? -2.904 -13.702 -6.394 1.00 97.75 386 VAL A N 1
ATOM 2903 C CA . VAL A 1 386 ? -3.675 -13.120 -7.495 1.00 97.75 386 VAL A CA 1
ATOM 2904 C C . VAL A 1 386 ? -3.690 -14.083 -8.670 1.00 97.75 386 VAL A C 1
ATOM 2906 O O . VAL A 1 386 ? -2.636 -14.491 -9.148 1.00 97.75 386 VAL A O 1
ATOM 2909 N N . SER A 1 387 ? -4.872 -14.445 -9.156 1.00 96.94 387 SER A N 1
ATOM 2910 C CA . SER A 1 387 ? -5.017 -15.213 -10.390 1.00 96.94 387 SER A CA 1
ATOM 2911 C C . SER A 1 387 ? -4.982 -14.284 -11.596 1.00 96.94 387 SER A C 1
ATOM 2913 O O . SER A 1 387 ? -5.923 -13.530 -11.824 1.00 96.94 387 SER A O 1
ATOM 2915 N N . GLU A 1 388 ? -3.917 -14.349 -12.393 1.00 95.94 388 GLU A N 1
ATOM 2916 C CA . GLU A 1 388 ? -3.787 -13.526 -13.609 1.00 95.94 388 GLU A CA 1
ATOM 2917 C C . GLU A 1 388 ? -4.314 -14.222 -14.855 1.00 95.94 388 GLU A C 1
ATOM 2919 O O . GLU A 1 388 ? -4.508 -13.590 -15.892 1.00 95.94 388 GLU A O 1
ATOM 2924 N N . VAL A 1 389 ? -4.571 -15.521 -14.748 1.00 92.75 389 VAL A N 1
ATOM 2925 C CA . VAL A 1 389 ? -5.122 -16.322 -15.830 1.00 92.75 389 VAL A CA 1
ATOM 2926 C C . VAL A 1 389 ? -6.611 -16.510 -15.600 1.00 92.75 389 VAL A C 1
ATOM 2928 O O . VAL A 1 389 ? -7.055 -16.866 -14.505 1.00 92.75 389 VAL A O 1
ATOM 2931 N N . PHE A 1 390 ? -7.380 -16.317 -16.666 1.00 87.88 390 PHE A N 1
ATOM 2932 C CA . PHE A 1 390 ? -8.755 -16.782 -16.760 1.00 87.88 390 PHE A CA 1
ATOM 2933 C C . PHE A 1 390 ? -8.749 -18.261 -17.162 1.00 87.88 390 PHE A C 1
ATOM 2935 O O . PHE A 1 390 ? -9.065 -18.614 -18.296 1.00 87.88 390 PHE A O 1
ATOM 2942 N N . SER A 1 391 ? -8.308 -19.151 -16.276 1.00 66.81 391 SER A N 1
ATOM 2943 C CA . SER A 1 391 ? -8.299 -20.583 -16.575 1.00 66.81 391 SER A CA 1
ATOM 2944 C C . SER A 1 391 ? -9.705 -21.164 -16.407 1.00 66.81 391 SER A C 1
ATOM 2946 O O . SER A 1 391 ? -10.066 -21.734 -15.381 1.00 66.81 391 SER A O 1
ATOM 2948 N N . VAL A 1 392 ? -10.520 -21.046 -17.458 1.00 58.09 392 VAL A N 1
ATOM 2949 C CA . VAL A 1 392 ? -11.711 -21.891 -17.644 1.00 58.09 392 VAL A CA 1
ATOM 2950 C C . VAL A 1 392 ? -11.254 -23.188 -18.297 1.00 58.09 392 VAL A C 1
ATOM 2952 O O . VAL A 1 392 ? -11.476 -23.436 -19.476 1.00 58.09 392 VAL A O 1
ATOM 2955 N N . SER A 1 393 ? -10.551 -24.022 -17.543 1.00 51.91 393 SER A N 1
ATOM 2956 C CA . SER A 1 393 ? -10.280 -25.388 -17.982 1.00 51.91 393 SER A CA 1
ATOM 2957 C C . SER A 1 393 ? -10.290 -26.337 -16.794 1.00 51.91 393 SER A C 1
ATOM 2959 O O . SER A 1 393 ? -9.294 -26.942 -16.413 1.00 51.91 393 SER A O 1
ATOM 2961 N N . LEU A 1 394 ? -11.497 -26.567 -16.271 1.00 52.25 394 LEU A N 1
ATOM 2962 C CA . LEU A 1 394 ? -11.858 -27.898 -15.789 1.00 52.25 394 LEU A CA 1
ATOM 2963 C C . LEU A 1 394 ? -11.901 -28.841 -17.003 1.00 52.25 394 LEU A C 1
ATOM 2965 O O . LEU A 1 394 ? -12.962 -29.316 -17.397 1.00 52.25 394 LEU A O 1
ATOM 2969 N N . SER A 1 395 ? -10.756 -29.115 -17.634 1.00 48.62 395 SER A N 1
ATOM 2970 C CA . SER A 1 395 ? -10.626 -30.340 -18.416 1.00 48.62 395 SER A CA 1
ATOM 2971 C C . SER A 1 395 ? -10.541 -31.470 -17.395 1.00 48.62 395 SER A C 1
ATOM 2973 O O . SER A 1 395 ? -9.454 -31.904 -17.007 1.00 48.62 395 SER A O 1
ATOM 2975 N N . TYR A 1 396 ? -11.706 -31.861 -16.881 1.00 49.09 396 TYR A N 1
ATOM 2976 C CA . TYR A 1 396 ? -11.888 -33.089 -16.130 1.00 49.09 396 TYR A CA 1
ATOM 2977 C C . TYR A 1 396 ? -11.524 -34.207 -17.104 1.00 49.09 396 TYR A C 1
ATOM 2979 O O . TYR A 1 396 ? -12.295 -34.571 -17.987 1.00 49.09 396 TYR A O 1
ATOM 2987 N N . ASN A 1 397 ? -10.275 -34.650 -17.036 1.00 47.31 397 ASN A N 1
ATOM 2988 C CA . ASN A 1 397 ? -9.822 -35.805 -17.782 1.00 47.31 397 ASN A CA 1
ATOM 2989 C C . ASN A 1 397 ? -10.375 -37.009 -17.011 1.00 47.31 397 ASN A C 1
ATOM 2991 O O . ASN A 1 397 ? -9.693 -37.545 -16.138 1.00 47.31 397 ASN A O 1
ATOM 2995 N N . GLU A 1 398 ? -11.653 -37.338 -17.237 1.00 48.44 398 GLU A N 1
ATOM 2996 C CA . GLU A 1 398 ? -12.208 -38.634 -16.844 1.00 48.44 398 GLU A CA 1
ATOM 2997 C C . GLU A 1 398 ? -11.340 -39.697 -17.520 1.00 48.44 398 GLU A C 1
ATOM 2999 O O . GLU A 1 398 ? -11.357 -39.855 -18.742 1.00 48.44 398 GLU A O 1
ATOM 3004 N N . ARG A 1 399 ? -10.505 -40.356 -16.719 1.00 46.66 399 ARG A N 1
ATOM 3005 C CA . ARG A 1 399 ? -9.844 -41.603 -17.086 1.00 46.66 399 ARG A CA 1
ATOM 3006 C C . ARG A 1 399 ? -10.537 -42.752 -16.394 1.00 46.66 399 ARG A C 1
ATOM 3008 O O . ARG A 1 399 ? -10.836 -42.588 -15.188 1.00 46.66 399 ARG A O 1
#

pLDDT: mean 72.57, std 23.24, range [24.91, 97.75]

Sequence (399 aa):
MTLKIAIVVVVVVVVVVVVVVVVVVVVVVVVVVVVVVVVVVEVVVVVVVGLVVVVVVVLLVVVEDHYSGSELTPDDLTITISNGSVNLGRAHLKRSPFDFNVPVYSLRDGPGGTLACVKENLRALKNVGFYQDLASEAVIQVTSTTGLGAAKPRLVLRGELSLGGQKYTLSQGGRHKRDVTTTPSPPPPSSSPSSSSSASLSSSPSPSPSSSSSSSSSSSSSSTSTTPSNSDDETYDLEPETTNASPRKDGLLAAPELKISLSELLPENPIHISLFRNQNPSSSSGATNSSSFKQRAAILSLARKSGRSQGRRRMRRQTTTYYIDVVAVIDYGVYRRFLDSAASRLEALEDIREYYSFIFNGMDLRYQNIPNVNYQIRIRLTKVIVSEVFSVSLSYNER

Foldseek 3Di:
DVVVVVVVVVVVVVVVVVVVVVVVVVVVVVVVVVVVVVVVVVVVVVVVVVVVVVCVVVCVVVVVPPPPVLQLDDQWWKKFWFDVPRTQDIFTWGWDPFQLPFWEWEFDQDPPRDTDIHTDDADGQSQWTWIAGLVFLWTKIWGFDPDPPDPDTDIFIFTWTHTPNWIKTKHQPDPPPPPPPPPPDPPDDDDDDDDDDDDDDDDDDDDDDDDDDDDDDDDDDDPDPDDDPPPVQRFIAIDTPPPPPPPPPPPDDDDDDPPDPPVVPDDPGGMGMDIDDPPDPPDDDDDDDDDDDDDDDDDDDDDDDDDPPVPPPPPPLQQAEAEAEDEAEEEQVRLVVLVVVDPDSSNSSVVVSVVVSSVQSSVQSVQQNPPDHSYGYGYHYNYYYYYNDPPPDPPVVPD

Secondary structure (DSSP, 8-state):
-HHHHHHHHHHHHHHHHHHHHHHHHHHHHHHHHHHHHHHHHHHHHHHHHHHHHHHHHHHHHHHTTSS----SS-SEEEEEEEETTEEEEEEEEEE-SS---PPEEEEEEPTTSPEEEEE--PPP-TTEEEEEETTTTEEEEEEEE--TT-SSPEEEEEEEEEETTEEEEEEE----------PPPPPP-PPPPP----------------------------------------BEEEEE--------S--S-PPP-----GGGS--SSPPEEEEE------------------------------------------PEEEEEEEEEEE-HHHHHHHHHHSSSHHHHHHHHHHHHHHHHHHHHHHHHT-TT-SEEEEEEEEEEEEE-S----------

Radius of gyration: 43.0 Å; chains: 1; bounding box: 161×97×123 Å